Protein AF-A0AAD7QLM9-F1 (afdb_monomer)

Structure (mmCIF, N/CA/C/O backbone):
data_AF-A0AAD7QLM9-F1
#
_entry.id   AF-A0AAD7QLM9-F1
#
loop_
_atom_site.group_PDB
_atom_site.id
_atom_site.type_symbol
_atom_site.label_atom_id
_atom_site.label_alt_id
_atom_site.label_comp_id
_atom_site.label_asym_id
_atom_site.label_entity_id
_atom_site.label_seq_id
_atom_site.pdbx_PDB_ins_code
_atom_site.Cartn_x
_atom_site.Cartn_y
_atom_site.Cartn_z
_atom_site.occupancy
_atom_site.B_iso_or_equiv
_atom_site.auth_seq_id
_atom_site.auth_comp_id
_atom_site.auth_asym_id
_atom_site.auth_atom_id
_atom_site.pdbx_PDB_model_num
ATOM 1 N N . MET A 1 1 ? 100.250 30.898 -1.742 1.00 35.41 1 MET A N 1
ATOM 2 C CA . MET A 1 1 ? 100.297 31.296 -3.162 1.00 35.41 1 MET A CA 1
ATOM 3 C C . MET A 1 1 ? 99.114 32.206 -3.419 1.00 35.41 1 MET A C 1
ATOM 5 O O . MET A 1 1 ? 97.998 31.762 -3.223 1.00 35.41 1 MET A O 1
ATOM 9 N N . ASN A 1 2 ? 99.444 33.462 -3.715 1.00 27.55 2 ASN A N 1
ATOM 10 C CA . ASN A 1 2 ? 98.705 34.583 -4.302 1.00 27.55 2 ASN A CA 1
ATOM 11 C C . ASN A 1 2 ? 97.189 34.766 -4.088 1.00 27.55 2 ASN A C 1
ATOM 13 O O . ASN A 1 2 ? 96.361 33.885 -4.281 1.00 27.55 2 ASN A O 1
ATOM 17 N N . THR A 1 3 ? 96.926 36.014 -3.716 1.00 27.19 3 THR A N 1
ATOM 18 C CA . THR A 1 3 ? 95.709 36.784 -3.474 1.00 27.19 3 THR A CA 1
ATOM 19 C C . THR A 1 3 ? 94.865 37.042 -4.724 1.00 27.19 3 THR A C 1
ATOM 21 O O . THR A 1 3 ? 95.371 36.885 -5.830 1.00 27.19 3 THR A O 1
ATOM 24 N N . ASP A 1 4 ? 93.620 37.497 -4.483 1.00 25.94 4 ASP A N 1
ATOM 25 C CA . ASP A 1 4 ? 92.921 38.645 -5.121 1.00 25.94 4 ASP A CA 1
ATOM 26 C C . ASP A 1 4 ? 91.479 38.357 -5.587 1.00 25.94 4 ASP A C 1
ATOM 28 O O . ASP A 1 4 ? 91.214 37.307 -6.155 1.00 25.94 4 ASP A O 1
ATOM 32 N N . THR A 1 5 ? 90.466 39.227 -5.458 1.00 28.33 5 THR A N 1
ATOM 33 C CA . THR A 1 5 ? 90.109 40.336 -4.546 1.00 28.33 5 THR A CA 1
ATOM 34 C C . THR A 1 5 ? 88.627 40.681 -4.843 1.00 28.33 5 THR A C 1
ATOM 36 O O . THR A 1 5 ? 88.171 40.582 -5.976 1.00 28.33 5 THR A O 1
ATOM 39 N N . THR A 1 6 ? 87.876 41.057 -3.803 1.00 28.77 6 THR A N 1
ATOM 40 C CA . THR A 1 6 ? 86.752 42.029 -3.737 1.00 28.77 6 THR A CA 1
ATOM 41 C C . THR A 1 6 ? 85.927 42.421 -4.984 1.00 28.77 6 THR A C 1
ATOM 43 O O . THR A 1 6 ? 86.452 43.019 -5.917 1.00 28.77 6 THR A O 1
ATOM 46 N N . SER A 1 7 ? 84.588 42.361 -4.876 1.00 25.53 7 SER A N 1
ATOM 47 C CA . SER A 1 7 ? 83.707 43.556 -4.952 1.00 25.53 7 SER A CA 1
ATOM 48 C C . SER A 1 7 ? 82.208 43.221 -4.785 1.00 25.53 7 SER A C 1
ATOM 50 O O . SER A 1 7 ? 81.677 42.267 -5.339 1.00 25.53 7 SER A O 1
ATOM 52 N N . SER A 1 8 ? 81.510 44.043 -4.004 1.00 32.22 8 SER A N 1
ATOM 53 C CA . SER A 1 8 ? 80.058 44.315 -4.066 1.00 32.22 8 SER A CA 1
ATOM 54 C C . SER A 1 8 ? 79.937 45.845 -4.167 1.00 32.22 8 SER A C 1
ATOM 56 O O . SER A 1 8 ? 80.843 46.497 -3.633 1.00 32.22 8 SER A O 1
ATOM 58 N N . PRO A 1 9 ? 78.915 46.466 -4.809 1.00 35.31 9 PRO A N 1
ATOM 59 C CA . PRO A 1 9 ? 77.626 46.715 -4.119 1.00 35.31 9 PRO A CA 1
ATOM 60 C C . PRO A 1 9 ? 76.378 47.014 -5.017 1.00 35.31 9 PRO A C 1
ATOM 62 O O . PRO A 1 9 ? 76.491 47.245 -6.214 1.00 35.31 9 PRO A O 1
ATOM 65 N N . GLY A 1 10 ? 75.189 47.135 -4.392 1.00 25.09 10 GLY A N 1
ATOM 66 C CA . GLY A 1 10 ? 74.026 47.921 -4.886 1.00 25.09 10 GLY A CA 1
ATOM 67 C C . GLY A 1 10 ? 72.760 47.102 -5.202 1.00 25.09 10 GLY A C 1
ATOM 68 O O . GLY A 1 10 ? 72.744 46.379 -6.186 1.00 25.09 10 GLY A O 1
ATOM 69 N N . ARG A 1 11 ? 71.754 47.033 -4.303 1.00 26.05 11 ARG A N 1
ATOM 70 C CA . ARG A 1 11 ? 70.558 47.923 -4.155 1.00 26.05 11 ARG A CA 1
ATOM 71 C C . ARG A 1 11 ? 69.620 47.903 -5.380 1.00 26.05 11 ARG A C 1
ATOM 73 O O . ARG A 1 11 ? 70.101 48.089 -6.480 1.00 26.05 11 ARG A O 1
ATOM 80 N N . ALA A 1 12 ? 68.289 47.848 -5.301 1.00 26.14 12 ALA A N 1
ATOM 81 C CA . ALA A 1 12 ? 67.266 47.658 -4.263 1.00 26.14 12 ALA A CA 1
ATOM 82 C C . ALA A 1 12 ? 65.886 47.683 -4.979 1.00 26.14 12 ALA A C 1
ATOM 84 O O . ALA A 1 12 ? 65.814 48.259 -6.063 1.00 26.14 12 ALA A O 1
ATOM 85 N N . ALA A 1 13 ? 64.842 47.121 -4.343 1.00 28.11 13 ALA A N 1
ATOM 86 C CA . ALA A 1 13 ? 63.396 47.463 -4.395 1.00 28.11 13 ALA A CA 1
ATOM 87 C C . ALA A 1 13 ? 62.536 46.174 -4.419 1.00 28.11 13 ALA A C 1
ATOM 89 O O . ALA A 1 13 ? 62.390 45.539 -5.456 1.00 28.11 13 ALA A O 1
ATOM 90 N N . GLU A 1 14 ? 62.218 45.572 -3.268 1.00 27.14 14 GLU A N 1
ATOM 91 C CA . GLU A 1 14 ? 61.090 45.871 -2.351 1.00 27.14 14 GLU A CA 1
ATOM 92 C C . GLU A 1 14 ? 59.705 45.474 -2.880 1.00 27.14 14 GLU A C 1
ATOM 94 O O . GLU A 1 14 ? 59.216 46.060 -3.836 1.00 27.14 14 GLU A O 1
ATOM 99 N N . GLN A 1 15 ? 59.050 44.542 -2.169 1.00 28.33 15 GLN A N 1
ATOM 100 C CA . GLN A 1 15 ? 57.723 44.722 -1.549 1.00 28.33 15 GLN A CA 1
ATOM 101 C C . GLN A 1 15 ? 57.434 43.583 -0.527 1.00 28.33 15 GLN A C 1
ATOM 103 O O . GLN A 1 15 ? 58.142 42.577 -0.525 1.00 28.33 15 GLN A O 1
ATOM 108 N N . PRO A 1 16 ? 56.515 43.776 0.444 1.00 29.42 16 PRO A N 1
ATOM 109 C CA . PRO A 1 16 ? 56.846 43.649 1.864 1.00 29.42 16 PRO A CA 1
ATOM 110 C C . PRO A 1 16 ? 56.405 42.349 2.551 1.00 29.42 16 PRO A C 1
ATOM 112 O O . PRO A 1 16 ? 55.464 41.660 2.169 1.00 29.42 16 PRO A O 1
ATOM 115 N N . ILE A 1 17 ? 57.077 42.106 3.676 1.00 37.38 17 ILE A N 1
ATOM 116 C CA . ILE A 1 17 ? 56.734 41.160 4.737 1.00 37.38 17 ILE A CA 1
ATOM 117 C C . ILE A 1 17 ? 55.414 41.594 5.397 1.00 37.38 17 ILE A C 1
ATOM 119 O O . ILE A 1 17 ? 55.369 42.651 6.025 1.00 37.38 17 ILE A O 1
ATOM 123 N N . SER A 1 18 ? 54.373 40.754 5.362 1.00 31.06 18 SER A N 1
ATOM 124 C CA . SER A 1 18 ? 53.272 40.847 6.330 1.00 31.06 18 SER A CA 1
ATOM 125 C C . SER A 1 18 ? 53.480 39.842 7.466 1.00 31.06 18 SER A C 1
ATOM 127 O O . SER A 1 18 ? 53.274 38.640 7.316 1.00 31.06 18 SER A O 1
ATOM 129 N N . ALA A 1 19 ? 53.947 40.391 8.583 1.00 31.27 19 ALA A N 1
ATOM 130 C CA . ALA A 1 19 ? 53.797 39.977 9.975 1.00 31.27 19 ALA A CA 1
ATOM 131 C C . ALA A 1 19 ? 53.340 38.537 10.306 1.00 31.27 19 ALA A C 1
ATOM 133 O O . ALA A 1 19 ? 52.216 38.107 10.055 1.00 31.27 19 ALA A O 1
ATOM 134 N N . ARG A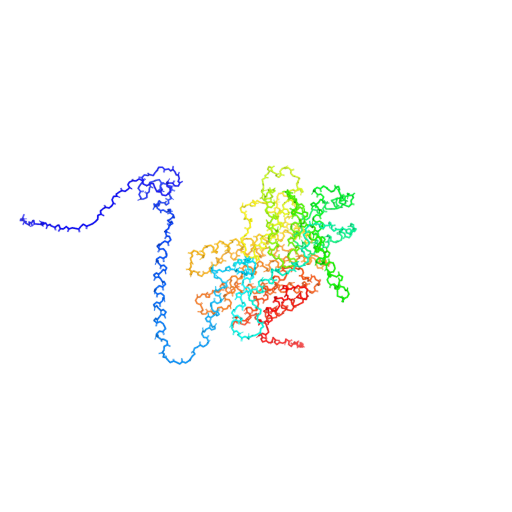 1 20 ? 54.216 37.869 11.067 1.00 39.19 20 ARG A N 1
ATOM 135 C CA . ARG A 1 20 ? 53.936 36.748 11.973 1.00 39.19 20 ARG A CA 1
ATOM 136 C C . ARG A 1 20 ? 52.636 36.941 12.772 1.00 39.19 20 ARG A C 1
ATOM 138 O O . ARG A 1 20 ? 52.526 37.893 13.538 1.00 39.19 20 ARG A O 1
ATOM 145 N N . LEU A 1 21 ? 51.756 35.940 12.735 1.00 39.19 21 LEU A N 1
ATOM 146 C CA . LEU A 1 21 ? 50.747 35.679 13.768 1.00 39.19 21 LEU A CA 1
ATOM 147 C C . LEU A 1 21 ? 51.106 34.379 14.502 1.00 39.19 21 LEU A C 1
ATOM 149 O O . LEU A 1 21 ? 50.618 33.291 14.202 1.00 39.19 21 LEU A O 1
ATOM 153 N N . TYR A 1 22 ? 51.994 34.517 15.488 1.00 45.47 22 TYR A N 1
ATOM 154 C CA . TYR A 1 22 ? 52.062 33.601 16.625 1.00 45.47 22 TYR A CA 1
ATOM 155 C C . TYR A 1 22 ? 50.688 33.610 17.319 1.00 45.47 22 TYR A C 1
ATOM 157 O O . TYR A 1 22 ? 50.244 34.671 17.749 1.00 45.47 22 TYR A O 1
ATOM 165 N N . GLY A 1 23 ? 50.016 32.456 17.443 1.00 54.72 23 GLY A N 1
ATOM 166 C CA . GLY A 1 23 ? 48.882 32.325 18.374 1.00 54.72 23 GLY A CA 1
ATOM 167 C C . GLY A 1 23 ? 47.685 31.460 17.969 1.00 54.72 23 GLY A C 1
ATOM 168 O O . GLY A 1 23 ? 46.786 31.296 18.791 1.00 54.72 23 GLY A O 1
ATOM 169 N N . SER A 1 24 ? 47.615 30.873 16.769 1.00 68.62 24 SER A N 1
ATOM 170 C CA . SER A 1 24 ? 46.491 29.971 16.455 1.00 68.62 24 SER A CA 1
ATOM 171 C C . SER A 1 24 ? 46.820 28.527 16.830 1.00 68.62 24 SER A C 1
ATOM 173 O O . SER A 1 24 ? 47.795 27.966 16.348 1.00 68.62 24 SER A O 1
ATOM 175 N N . ALA A 1 25 ? 45.989 27.896 17.662 1.00 73.38 25 ALA A N 1
ATOM 176 C CA . ALA A 1 25 ? 45.969 26.439 17.807 1.00 73.38 25 ALA A CA 1
ATOM 177 C C . ALA A 1 25 ? 45.481 25.770 16.504 1.00 73.38 25 ALA A C 1
ATOM 179 O O . ALA A 1 25 ? 44.672 26.366 15.787 1.00 73.38 25 ALA A O 1
ATOM 180 N N . CYS A 1 26 ? 45.938 24.546 16.211 1.00 83.56 26 CYS A N 1
ATOM 181 C CA . CYS A 1 26 ? 45.441 23.753 15.078 1.00 83.56 26 CYS A CA 1
ATOM 182 C C . CYS A 1 26 ? 43.960 23.372 15.259 1.00 83.56 26 CYS A C 1
ATOM 184 O O . CYS A 1 26 ? 43.451 23.348 16.386 1.00 83.56 26 CYS A O 1
ATOM 186 N N . ASP A 1 27 ? 43.272 23.018 14.173 1.00 80.00 27 ASP A N 1
ATOM 187 C CA . ASP A 1 27 ? 41.833 22.715 14.175 1.00 80.00 27 ASP A CA 1
ATOM 188 C C . ASP A 1 27 ? 41.492 21.549 15.119 1.00 80.00 27 ASP A C 1
ATOM 190 O O . ASP A 1 27 ? 40.470 21.571 15.809 1.00 80.00 27 ASP A O 1
ATOM 194 N N . THR A 1 28 ? 42.379 20.553 15.204 1.00 79.75 28 THR A N 1
ATOM 195 C CA . THR A 1 28 ? 42.223 19.361 16.053 1.00 79.75 28 THR A CA 1
ATOM 196 C C . THR A 1 28 ? 42.351 19.700 17.542 1.00 79.75 28 THR A C 1
ATOM 198 O O . THR A 1 28 ? 41.513 19.289 18.348 1.00 79.75 28 THR A O 1
ATOM 201 N N . CYS A 1 29 ? 43.351 20.501 17.926 1.00 83.12 29 CYS A N 1
ATOM 202 C CA . CYS A 1 29 ? 43.525 20.957 19.309 1.00 83.12 29 CYS A CA 1
ATOM 203 C C . CYS A 1 29 ? 42.433 21.954 19.720 1.00 83.12 29 CYS A C 1
ATOM 205 O O . CYS A 1 29 ? 41.965 21.908 20.859 1.00 83.12 29 CYS A O 1
ATOM 207 N N . ARG A 1 30 ? 41.965 22.797 18.787 1.00 80.50 30 ARG A N 1
ATOM 208 C CA . ARG A 1 30 ? 40.852 23.728 19.011 1.00 80.50 30 ARG A CA 1
ATOM 209 C C . ARG A 1 30 ? 39.528 22.983 19.219 1.00 80.50 30 ARG A C 1
ATOM 211 O O . ARG A 1 30 ? 38.831 23.281 20.185 1.00 80.50 30 ARG A O 1
ATOM 218 N N . ARG A 1 31 ? 39.218 21.962 18.403 1.00 77.62 31 ARG A N 1
ATOM 219 C CA . ARG A 1 31 ? 38.031 21.094 18.586 1.00 77.62 31 ARG A CA 1
ATOM 220 C C . ARG A 1 31 ? 38.032 20.374 19.931 1.00 77.62 31 ARG A C 1
ATOM 222 O O . ARG A 1 31 ? 36.996 20.290 20.579 1.00 77.62 31 ARG A O 1
ATOM 229 N N . ARG A 1 32 ? 39.196 19.891 20.369 1.00 76.44 32 ARG A N 1
ATOM 230 C CA . ARG A 1 32 ? 39.347 19.185 21.650 1.00 76.44 32 ARG A CA 1
ATOM 231 C C . ARG A 1 32 ? 39.511 20.116 22.860 1.00 76.44 32 ARG A C 1
ATOM 233 O O . ARG A 1 32 ? 39.612 19.616 23.971 1.00 76.44 32 ARG A O 1
ATOM 240 N N . ARG A 1 33 ? 39.540 21.443 22.660 1.00 81.00 33 ARG A N 1
ATOM 241 C CA . ARG A 1 33 ? 39.784 22.466 23.700 1.00 81.00 33 ARG A CA 1
ATOM 242 C C . ARG A 1 33 ? 41.045 22.196 24.540 1.00 81.00 33 ARG A C 1
ATOM 244 O O . ARG A 1 33 ? 41.053 22.402 25.749 1.00 81.00 33 ARG A O 1
ATOM 251 N N . VAL A 1 34 ? 42.124 21.749 23.896 1.00 80.50 34 VAL A N 1
ATOM 252 C CA . VAL A 1 34 ? 43.423 21.477 24.540 1.00 80.50 34 VAL A CA 1
ATOM 253 C C . VAL A 1 34 ? 44.517 22.408 24.017 1.00 80.50 34 VAL A C 1
ATOM 255 O O . VAL A 1 34 ? 44.426 22.947 22.913 1.00 80.50 34 VAL A O 1
ATOM 258 N N . LYS A 1 35 ? 45.575 22.600 24.814 1.00 75.12 35 LYS A N 1
ATOM 259 C CA . LYS A 1 35 ? 46.682 23.510 24.489 1.00 75.12 35 LYS A CA 1
ATOM 260 C C . LYS A 1 35 ? 47.495 22.972 23.302 1.00 75.12 35 LYS A C 1
ATOM 262 O O . LYS A 1 35 ? 47.933 21.823 23.314 1.00 75.12 35 LYS A O 1
ATOM 267 N N . CYS A 1 36 ? 47.684 23.809 22.284 1.00 85.25 36 CYS A N 1
ATOM 268 C CA . CYS A 1 36 ? 48.472 23.505 21.091 1.00 85.25 36 CYS A CA 1
ATOM 269 C C . CYS A 1 36 ? 49.851 24.158 21.213 1.00 85.25 36 CYS A C 1
ATOM 271 O O . CYS A 1 36 ? 49.944 25.315 21.615 1.00 85.25 36 CYS A O 1
ATOM 273 N N . ASP A 1 37 ? 50.901 23.425 20.857 1.00 81.62 37 ASP A N 1
ATOM 274 C CA . ASP A 1 37 ? 52.288 23.912 20.823 1.00 81.62 37 ASP A CA 1
ATOM 275 C C . ASP A 1 37 ? 52.591 24.774 19.586 1.00 81.62 37 ASP A C 1
ATOM 277 O O . ASP A 1 37 ? 53.561 25.523 19.578 1.00 81.62 37 ASP A O 1
ATOM 281 N N . GLY A 1 38 ? 51.738 24.704 18.561 1.00 73.12 38 GLY A N 1
ATOM 282 C CA . GLY A 1 38 ? 51.787 25.595 17.401 1.00 73.12 38 GLY A CA 1
ATOM 283 C C . GLY A 1 38 ? 52.781 25.166 16.320 1.00 73.12 38 GLY A C 1
ATOM 284 O O . GLY A 1 38 ? 52.922 25.879 15.331 1.00 73.12 38 GLY A O 1
ATOM 285 N N . GLN A 1 39 ? 53.441 24.016 16.483 1.00 78.25 39 GLN A N 1
ATOM 286 C CA . GLN A 1 39 ? 54.294 23.418 15.453 1.00 78.25 39 GLN A CA 1
ATOM 287 C C . GLN A 1 39 ? 53.441 22.725 14.376 1.00 78.25 39 GLN A C 1
ATOM 289 O O . GLN A 1 39 ? 52.312 22.309 14.646 1.00 78.25 39 GLN A O 1
ATOM 294 N N . GLN A 1 40 ? 53.965 22.594 13.153 1.00 73.94 40 GLN A N 1
ATOM 295 C CA . GLN A 1 40 ? 53.292 21.908 12.045 1.00 73.94 40 GLN A CA 1
ATOM 296 C C . GLN A 1 40 ? 54.106 20.684 11.590 1.00 73.94 40 GLN A C 1
ATOM 298 O O . GLN A 1 40 ? 55.152 20.873 10.971 1.00 73.94 40 GLN A O 1
ATOM 303 N N . PRO A 1 41 ? 53.643 19.444 11.850 1.00 81.31 41 PRO A N 1
ATOM 304 C CA . PRO A 1 41 ? 52.468 19.063 12.648 1.00 81.31 41 PRO A CA 1
ATOM 305 C C . PRO A 1 41 ? 52.678 19.213 14.169 1.00 81.31 41 PRO A C 1
ATOM 307 O O . PRO A 1 41 ? 53.782 19.058 14.682 1.00 81.31 41 PRO A O 1
ATOM 310 N N . CYS A 1 42 ? 51.594 19.477 14.907 1.00 85.56 42 CYS A N 1
ATOM 311 C CA . CYS A 1 42 ? 51.627 19.708 16.356 1.00 85.56 42 CYS A CA 1
ATOM 312 C C . CYS A 1 42 ? 52.012 18.424 17.120 1.00 85.56 42 CYS A C 1
ATOM 314 O O . CYS A 1 42 ? 51.494 17.349 16.799 1.00 85.56 42 CYS A O 1
ATOM 316 N N . ALA A 1 43 ? 52.841 18.479 18.173 1.00 83.12 43 ALA A N 1
ATOM 317 C CA . ALA A 1 43 ? 53.362 17.261 18.820 1.00 83.12 43 ALA A CA 1
ATOM 318 C C . ALA A 1 43 ? 52.264 16.404 19.476 1.00 83.12 43 ALA A C 1
ATOM 320 O O . ALA A 1 43 ? 52.409 15.190 19.647 1.00 83.12 43 ALA A O 1
ATOM 321 N N . ARG A 1 44 ? 51.140 17.026 19.853 1.00 82.06 44 ARG A N 1
ATOM 322 C CA . ARG A 1 44 ? 49.951 16.331 20.374 1.00 82.06 44 ARG A CA 1
ATOM 323 C C . ARG A 1 44 ? 49.205 15.578 19.271 1.00 82.06 44 ARG A C 1
ATOM 325 O O . ARG A 1 44 ? 48.712 14.481 19.521 1.00 82.06 44 ARG A O 1
ATOM 332 N N . CYS A 1 45 ? 49.136 16.165 18.081 1.00 86.38 45 CYS A N 1
ATOM 333 C CA . CYS A 1 45 ? 48.496 15.605 16.899 1.00 86.38 45 CYS A CA 1
ATOM 334 C C . CYS A 1 45 ? 49.276 14.378 16.417 1.00 86.38 45 CYS A C 1
ATOM 336 O O . CYS A 1 45 ? 48.682 13.324 16.209 1.00 86.38 45 CYS A O 1
ATOM 338 N N . VAL A 1 46 ? 50.611 14.488 16.401 1.00 84.81 46 VAL A N 1
ATOM 339 C CA . VAL A 1 46 ? 51.534 13.378 16.117 1.00 84.81 46 VAL A CA 1
ATOM 340 C C . VAL A 1 46 ? 51.355 12.245 17.129 1.00 84.81 46 VAL A C 1
ATOM 342 O O . VAL A 1 46 ? 51.103 11.110 16.743 1.00 84.81 46 VAL A O 1
ATOM 345 N N . ARG A 1 47 ? 51.377 12.544 18.437 1.00 81.75 47 ARG A N 1
ATOM 346 C CA . ARG A 1 47 ? 51.186 11.521 19.486 1.00 81.75 47 ARG A CA 1
ATOM 347 C C . ARG A 1 47 ? 49.813 10.854 19.480 1.00 81.75 47 ARG A C 1
ATOM 349 O O . ARG A 1 47 ? 49.685 9.747 19.982 1.00 81.75 47 ARG A O 1
ATOM 356 N N . SER A 1 48 ? 48.791 11.536 18.972 1.00 78.81 48 SER A N 1
ATOM 357 C CA . SER A 1 48 ? 47.433 10.986 18.893 1.00 78.81 48 SER A CA 1
ATOM 358 C C . SER A 1 48 ? 47.159 10.292 17.557 1.00 78.81 48 SER A C 1
ATOM 360 O O . SER A 1 48 ? 46.051 9.808 17.367 1.00 78.81 48 SER A O 1
ATOM 362 N N . ASN A 1 49 ? 48.133 10.292 16.640 1.00 78.69 49 ASN A N 1
ATOM 363 C CA . ASN A 1 49 ? 48.010 9.835 15.259 1.00 78.69 49 ASN A CA 1
ATOM 364 C C . ASN A 1 49 ? 46.782 10.417 14.524 1.00 78.69 49 ASN A C 1
ATOM 366 O O . ASN A 1 49 ? 46.025 9.703 13.874 1.00 78.69 49 ASN A O 1
ATOM 370 N N . VAL A 1 50 ? 46.551 11.729 14.672 1.00 77.75 50 VAL A N 1
ATOM 371 C CA . VAL A 1 50 ? 45.446 12.454 14.015 1.00 77.75 50 VAL A CA 1
ATOM 372 C C . VAL A 1 50 ? 46.008 13.582 13.158 1.00 77.75 50 VAL A C 1
ATOM 374 O O . VAL A 1 50 ? 46.929 14.287 13.576 1.00 77.75 50 VAL A O 1
ATOM 377 N N . ALA A 1 51 ? 45.412 13.795 11.981 1.00 75.81 51 ALA A N 1
ATOM 378 C CA . ALA A 1 51 ? 45.792 14.863 11.063 1.00 75.81 51 ALA A CA 1
ATOM 379 C C . ALA A 1 51 ? 45.776 16.249 11.743 1.00 75.81 51 ALA A C 1
ATOM 381 O O . ALA A 1 51 ? 44.816 16.634 12.421 1.00 75.81 51 ALA A O 1
ATOM 382 N N . CYS A 1 52 ? 46.869 16.997 11.570 1.00 80.56 52 CYS A N 1
ATOM 383 C CA . CYS A 1 52 ? 47.050 18.341 12.111 1.00 80.56 52 CYS A CA 1
ATOM 384 C C . CYS A 1 52 ? 46.817 19.377 11.008 1.00 80.56 52 CYS A C 1
ATOM 386 O O . CYS A 1 52 ? 47.710 19.631 10.206 1.00 80.56 52 CYS A O 1
ATOM 388 N N . THR A 1 53 ? 45.622 19.966 10.967 1.00 77.94 53 THR A N 1
ATOM 389 C CA . THR A 1 53 ? 45.261 20.990 9.976 1.00 77.94 53 THR A CA 1
ATOM 390 C C . THR A 1 53 ? 45.082 22.353 10.633 1.00 77.94 53 THR A C 1
ATOM 392 O O . THR A 1 53 ? 44.738 22.454 11.814 1.00 77.94 53 THR A O 1
ATOM 395 N N . TYR A 1 54 ? 45.336 23.408 9.866 1.00 72.06 54 TYR A N 1
ATOM 396 C CA . TYR A 1 54 ? 45.101 24.791 10.258 1.00 72.06 54 TYR A CA 1
ATOM 397 C C . TYR A 1 54 ? 44.220 25.437 9.186 1.00 72.06 54 TYR A C 1
ATOM 399 O O . TYR A 1 54 ? 44.648 25.542 8.040 1.00 72.06 54 TYR A O 1
ATOM 407 N N . GLY A 1 55 ? 43.008 25.872 9.547 1.00 64.44 55 GLY A N 1
ATOM 408 C CA . GLY A 1 55 ? 42.147 26.661 8.658 1.00 64.44 55 GLY A CA 1
ATOM 409 C C . GLY A 1 55 ? 40.989 25.913 7.990 1.00 64.44 55 GLY A C 1
ATOM 410 O O . GLY A 1 55 ? 40.386 26.466 7.076 1.00 64.44 55 GLY A O 1
ATOM 411 N N . SER A 1 56 ? 40.602 24.713 8.443 1.00 49.97 56 SER A N 1
ATOM 412 C CA . SER A 1 56 ? 39.454 23.976 7.875 1.00 49.97 56 SER A CA 1
ATOM 413 C C . SER A 1 56 ? 38.080 24.432 8.413 1.00 49.97 56 SER A C 1
ATOM 415 O O . SER A 1 56 ? 37.147 23.634 8.545 1.00 49.97 56 SER A O 1
ATOM 417 N N . LEU A 1 57 ? 37.919 25.715 8.746 1.00 41.25 57 LEU A N 1
ATOM 418 C CA . LEU A 1 57 ? 36.591 26.281 8.974 1.00 41.25 57 LEU A CA 1
ATOM 419 C C . LEU A 1 57 ? 36.068 26.818 7.646 1.00 41.25 57 LEU A C 1
ATOM 421 O O . LEU A 1 57 ? 36.570 27.810 7.128 1.00 41.25 57 LEU A O 1
ATOM 425 N N . VAL A 1 58 ? 35.066 26.107 7.126 1.00 47.56 58 VAL A N 1
ATOM 426 C CA . VAL A 1 58 ? 34.119 26.494 6.075 1.00 47.56 58 VAL A CA 1
ATOM 427 C C . VAL A 1 58 ? 34.059 28.016 5.910 1.00 47.56 58 VAL A C 1
ATOM 429 O O . VAL A 1 58 ? 33.408 28.725 6.679 1.00 47.56 58 VAL A O 1
ATOM 432 N N . SER A 1 59 ? 34.768 28.523 4.903 1.00 35.00 59 SER A N 1
ATOM 433 C CA . SER A 1 59 ? 34.688 29.923 4.512 1.00 35.00 59 SER A CA 1
ATOM 434 C C . SER A 1 59 ? 33.397 30.106 3.720 1.00 35.00 59 SER A C 1
ATOM 436 O O . SER A 1 59 ? 33.291 29.655 2.580 1.00 35.00 59 SER A O 1
ATOM 438 N N . ARG A 1 60 ? 32.405 30.768 4.329 1.00 49.19 60 ARG A N 1
ATOM 439 C CA . ARG A 1 60 ? 31.351 31.471 3.587 1.00 49.19 60 ARG A CA 1
ATOM 440 C C . ARG A 1 60 ? 32.049 32.499 2.691 1.00 49.19 60 ARG A C 1
ATOM 442 O O . ARG A 1 60 ? 32.364 33.594 3.150 1.00 49.19 60 ARG A O 1
ATOM 449 N N . LYS A 1 61 ? 32.348 32.138 1.443 1.00 38.06 61 LYS A N 1
ATOM 450 C CA . LYS A 1 61 ? 32.831 33.101 0.449 1.00 38.06 61 LYS A CA 1
ATOM 451 C C . LYS A 1 61 ? 31.646 33.946 -0.016 1.00 38.06 61 LYS A C 1
ATOM 453 O O . LYS A 1 61 ? 30.561 33.428 -0.264 1.00 38.06 61 LYS A O 1
ATOM 458 N N . SER A 1 62 ? 31.856 35.257 -0.021 1.00 43.09 62 SER A N 1
ATOM 459 C CA . SER A 1 62 ? 30.843 36.289 -0.214 1.00 43.09 62 SER A CA 1
ATOM 460 C C . SER A 1 62 ? 30.157 36.191 -1.579 1.00 43.09 62 SER A C 1
ATOM 462 O O . SER A 1 62 ? 30.801 35.987 -2.609 1.00 43.09 62 SER A O 1
ATOM 464 N N . SER A 1 63 ? 28.839 36.404 -1.575 1.00 51.19 63 SER A N 1
ATOM 465 C CA . SER A 1 63 ? 27.942 36.420 -2.742 1.00 51.19 63 SER A CA 1
ATOM 466 C C . SER A 1 63 ? 28.406 37.331 -3.888 1.00 51.19 63 SER A C 1
ATOM 468 O 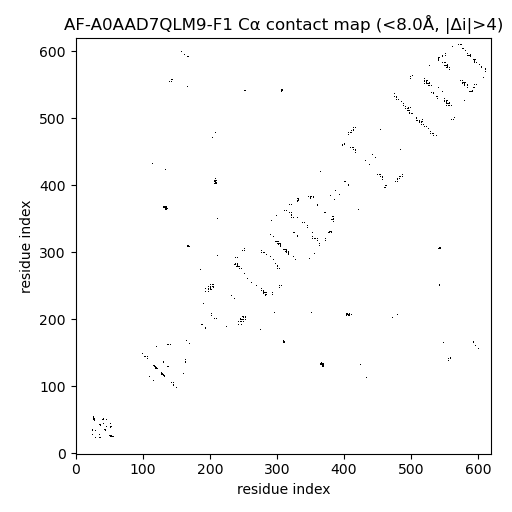O . SER A 1 63 ? 28.036 37.111 -5.036 1.00 51.19 63 SER A O 1
ATOM 470 N N . VAL A 1 64 ? 29.262 38.313 -3.602 1.00 54.19 64 VAL A N 1
ATOM 471 C CA . VAL A 1 64 ? 29.741 39.315 -4.564 1.00 54.19 64 VAL A CA 1
ATOM 472 C C . VAL A 1 64 ? 30.819 38.762 -5.507 1.00 54.19 64 VAL A C 1
ATOM 474 O O . VAL A 1 64 ? 30.828 39.091 -6.687 1.00 54.19 64 VAL A O 1
ATOM 477 N N . SER A 1 65 ? 31.701 37.872 -5.032 1.00 49.69 65 SER A N 1
ATOM 478 C CA . SER A 1 65 ? 32.731 37.256 -5.891 1.00 49.69 65 SER A CA 1
ATOM 479 C C . SER A 1 65 ? 32.138 36.224 -6.850 1.00 49.69 65 SER A C 1
ATOM 481 O O . SER A 1 65 ? 32.661 36.045 -7.947 1.00 49.69 65 SER A O 1
ATOM 483 N N . TYR A 1 66 ? 31.075 35.538 -6.426 1.00 54.66 66 TYR A N 1
ATOM 484 C CA . TYR A 1 66 ? 30.378 34.547 -7.241 1.00 54.66 66 TYR A CA 1
ATOM 485 C C . TYR A 1 66 ? 29.496 35.223 -8.297 1.00 54.66 66 TYR A C 1
ATOM 487 O O . TYR A 1 66 ? 29.535 34.821 -9.454 1.00 54.66 66 TYR A O 1
ATOM 495 N N . ALA A 1 67 ? 28.803 36.311 -7.937 1.00 64.94 67 ALA A N 1
ATOM 496 C CA . ALA A 1 67 ? 28.056 37.128 -8.894 1.00 64.94 67 ALA A CA 1
ATOM 497 C C . ALA A 1 67 ? 28.962 37.683 -10.007 1.00 64.94 67 ALA A C 1
ATOM 499 O O . ALA A 1 67 ? 28.654 37.506 -11.179 1.00 64.94 67 ALA A O 1
ATOM 500 N N . ARG A 1 68 ? 30.139 38.226 -9.661 1.00 65.06 68 ARG A N 1
ATOM 501 C CA . ARG A 1 68 ? 31.080 38.760 -10.660 1.00 65.06 68 ARG A CA 1
ATOM 502 C C . ARG A 1 68 ? 31.640 37.684 -11.598 1.00 65.06 68 ARG A C 1
ATOM 504 O O . ARG A 1 68 ? 31.845 37.939 -12.776 1.00 65.06 68 ARG A O 1
ATOM 511 N N . HIS A 1 69 ? 31.868 36.475 -11.082 1.00 63.84 69 HIS A N 1
ATOM 512 C CA . HIS A 1 69 ? 32.291 35.336 -11.900 1.00 63.84 69 HIS A CA 1
ATOM 513 C C . HIS A 1 69 ? 31.165 34.853 -12.829 1.00 63.84 69 HIS A C 1
ATOM 515 O O . HIS A 1 69 ? 31.436 34.435 -13.950 1.00 63.84 69 HIS A O 1
ATOM 521 N N . LEU A 1 70 ? 29.903 34.902 -12.389 1.00 62.28 70 LEU A N 1
ATOM 522 C CA . LEU A 1 70 ? 28.753 34.574 -13.235 1.00 62.28 70 LEU A CA 1
ATOM 523 C C . LEU A 1 70 ? 28.535 35.619 -14.336 1.00 62.28 70 LEU A C 1
ATOM 525 O O . LEU A 1 70 ? 28.276 35.240 -15.473 1.00 62.28 70 LEU A O 1
ATOM 529 N N . GLU A 1 71 ? 28.702 36.907 -14.034 1.00 81.50 71 GLU A N 1
ATOM 530 C CA . GLU A 1 71 ? 28.640 37.989 -15.027 1.00 81.50 71 GLU A CA 1
ATOM 531 C C . GLU A 1 71 ? 29.721 37.819 -16.109 1.00 81.50 71 GLU A C 1
ATOM 533 O O . GLU A 1 71 ? 29.417 37.848 -17.300 1.00 81.50 71 GLU A O 1
ATOM 538 N N . GLU A 1 72 ? 30.957 37.511 -15.707 1.00 78.00 72 GLU A N 1
ATOM 539 C CA . GLU A 1 72 ? 32.090 37.281 -16.617 1.00 78.00 72 GLU A CA 1
ATOM 540 C C . GLU A 1 72 ? 31.918 35.998 -17.467 1.00 78.00 72 GLU A C 1
ATOM 542 O O . GLU A 1 72 ? 32.383 35.917 -18.606 1.00 78.00 72 GLU A O 1
ATOM 547 N N . GLN A 1 73 ? 31.205 34.991 -16.947 1.00 69.00 73 GLN A N 1
ATOM 548 C CA . GLN A 1 73 ? 30.833 33.776 -17.688 1.00 69.00 73 GLN A CA 1
ATOM 549 C C . GLN A 1 73 ? 29.709 34.034 -18.702 1.00 69.00 73 GLN A C 1
ATOM 551 O O . GLN A 1 73 ? 29.756 33.502 -19.812 1.00 69.00 73 GLN A O 1
ATOM 556 N N . ILE A 1 74 ? 28.719 34.860 -18.350 1.00 78.75 74 ILE A N 1
ATOM 557 C CA . ILE A 1 74 ? 27.620 35.240 -19.248 1.00 78.75 74 ILE A CA 1
ATOM 558 C C . ILE A 1 74 ? 28.161 36.031 -20.441 1.00 78.75 74 ILE A C 1
ATOM 560 O O . ILE A 1 74 ? 27.796 35.737 -21.578 1.00 78.75 74 ILE A O 1
ATOM 564 N N . GLU A 1 75 ? 29.073 36.973 -20.205 1.00 77.44 75 GLU A N 1
ATOM 565 C CA . GLU A 1 75 ? 29.653 37.807 -21.262 1.00 77.44 75 GLU A CA 1
ATOM 566 C C . GLU A 1 75 ? 30.484 36.974 -22.258 1.00 77.44 75 GLU A C 1
ATOM 568 O O . GLU A 1 75 ? 30.360 37.150 -23.473 1.00 77.44 75 GLU A O 1
ATOM 573 N N . ARG A 1 76 ? 31.236 35.975 -21.764 1.00 76.00 76 ARG A N 1
ATOM 574 C CA . ARG A 1 76 ? 31.955 34.992 -22.601 1.00 76.00 76 ARG A CA 1
ATOM 575 C C . ARG A 1 76 ? 31.022 34.094 -23.414 1.00 76.00 76 ARG A C 1
ATOM 577 O O . ARG A 1 76 ? 31.299 33.808 -24.575 1.00 76.00 76 ARG A O 1
ATOM 584 N N . LEU A 1 77 ? 29.919 33.632 -22.826 1.00 68.81 77 LEU A N 1
ATOM 585 C CA . LEU A 1 77 ? 28.942 32.796 -23.535 1.00 68.81 77 LEU A CA 1
ATOM 586 C C . LEU A 1 77 ? 28.205 33.584 -24.625 1.00 68.81 77 LEU A C 1
ATOM 588 O O . LEU A 1 77 ? 27.936 33.047 -25.698 1.00 68.81 77 LEU A O 1
ATOM 592 N N . GLN A 1 78 ? 27.922 34.863 -24.381 1.00 74.19 78 GLN A N 1
ATOM 593 C CA . GLN A 1 78 ? 27.305 35.745 -25.371 1.00 74.19 78 GLN A CA 1
ATOM 594 C C . GLN A 1 78 ? 28.219 36.002 -26.575 1.00 74.19 78 GLN A C 1
ATOM 596 O O . GLN A 1 78 ? 27.730 36.015 -27.705 1.00 74.19 78 GLN A O 1
ATOM 601 N N . THR A 1 79 ? 29.534 36.128 -26.365 1.00 76.25 79 THR A N 1
ATOM 602 C CA . THR A 1 79 ? 30.507 36.276 -27.464 1.00 76.25 79 THR A CA 1
ATOM 603 C C . THR A 1 79 ? 30.589 35.009 -28.316 1.00 76.25 79 THR A C 1
ATOM 605 O O . THR A 1 79 ? 30.497 35.090 -29.539 1.00 76.25 79 THR A O 1
ATOM 608 N N . VAL A 1 80 ? 30.634 33.830 -27.687 1.00 76.81 80 VAL A N 1
ATOM 609 C CA . VAL A 1 80 ? 30.645 32.538 -28.403 1.00 76.81 80 VAL A CA 1
ATOM 610 C C . VAL A 1 80 ? 29.361 32.325 -29.217 1.00 76.81 80 VAL A C 1
ATOM 612 O O . VAL A 1 80 ? 29.413 31.830 -30.342 1.00 76.81 80 VAL A O 1
ATOM 615 N N . LEU A 1 81 ? 28.200 32.731 -28.694 1.00 70.69 81 LEU A N 1
ATOM 616 C CA . LEU A 1 81 ? 26.928 32.645 -29.423 1.00 70.69 81 LEU A CA 1
ATOM 617 C C . LEU A 1 81 ? 26.864 33.618 -30.611 1.00 70.69 81 LEU A C 1
ATOM 619 O O . LEU A 1 81 ? 26.304 33.271 -31.653 1.00 70.69 81 LEU A O 1
ATOM 623 N N . GLN A 1 82 ? 27.459 34.810 -30.493 1.00 65.25 82 GLN A N 1
ATOM 624 C CA . GLN A 1 82 ? 27.570 35.748 -31.614 1.00 65.25 82 GLN A CA 1
ATOM 625 C C . GLN A 1 82 ? 28.513 35.225 -32.705 1.00 65.25 82 GLN A C 1
ATOM 627 O O . GLN A 1 82 ? 28.164 35.293 -33.885 1.00 65.25 82 GLN A O 1
ATOM 632 N N . GLU A 1 83 ? 29.641 34.617 -32.339 1.00 65.19 83 GLU A N 1
ATOM 633 C CA . GLU A 1 83 ? 30.573 33.987 -33.287 1.00 65.19 83 GLU A CA 1
ATOM 634 C C . GLU A 1 83 ? 29.949 32.770 -34.003 1.00 65.19 83 GLU A C 1
ATOM 636 O O . GLU A 1 83 ? 30.130 32.581 -35.210 1.00 65.19 83 GLU A O 1
ATOM 641 N N . GLN A 1 84 ? 29.122 31.986 -33.304 1.00 61.41 84 GLN A N 1
ATOM 642 C CA . GLN A 1 84 ? 28.350 30.888 -33.905 1.00 61.41 84 GLN A CA 1
ATOM 643 C C . GLN A 1 84 ? 27.221 31.381 -34.823 1.00 61.41 84 GLN A C 1
ATOM 645 O O . GLN A 1 84 ? 26.878 30.714 -35.797 1.00 61.41 84 GLN A O 1
ATOM 650 N N . SER A 1 85 ? 26.658 32.565 -34.560 1.00 56.47 85 SER A N 1
ATOM 651 C CA . SER A 1 85 ? 25.624 33.155 -35.419 1.00 56.47 85 SER A CA 1
ATOM 652 C C . SER A 1 85 ? 26.176 33.704 -36.743 1.00 56.47 85 SER A C 1
ATOM 654 O O . SER A 1 85 ? 25.476 33.678 -37.752 1.00 56.47 85 SER A O 1
ATOM 656 N N . GLN A 1 86 ? 27.443 34.137 -36.768 1.00 50.06 86 GLN A N 1
ATOM 657 C CA . GLN A 1 86 ? 28.106 34.676 -37.965 1.00 50.06 86 GLN A CA 1
ATOM 658 C C . GLN A 1 86 ? 28.697 33.590 -38.877 1.00 50.06 86 GLN A C 1
ATOM 660 O O . GLN A 1 86 ? 28.915 33.829 -40.061 1.00 50.06 86 GLN A O 1
ATOM 665 N N . THR A 1 87 ? 28.904 32.376 -38.362 1.00 48.38 87 THR A N 1
ATOM 666 C CA . THR A 1 87 ? 29.376 31.218 -39.143 1.00 48.38 87 THR A CA 1
ATOM 667 C C . THR A 1 87 ? 28.242 30.430 -39.817 1.00 48.38 87 THR A C 1
ATOM 669 O O . THR A 1 87 ? 28.512 29.527 -40.603 1.00 48.38 87 THR A O 1
ATOM 672 N N . ALA A 1 88 ? 26.973 30.793 -39.580 1.00 45.97 88 ALA A N 1
ATOM 673 C CA . ALA A 1 88 ? 25.789 30.072 -40.063 1.00 45.97 88 ALA A CA 1
ATOM 674 C C . ALA A 1 88 ? 25.139 30.636 -41.349 1.00 45.97 88 ALA A C 1
ATOM 676 O O . ALA A 1 88 ? 24.022 30.248 -41.694 1.00 45.97 88 ALA A O 1
ATOM 677 N N . SER A 1 89 ? 25.805 31.531 -42.085 1.00 38.97 89 SER A N 1
ATOM 678 C CA . SER A 1 89 ? 25.344 32.012 -43.397 1.00 38.97 89 SER A CA 1
ATOM 679 C C . SER A 1 89 ? 26.232 31.481 -44.528 1.00 38.97 89 SER A C 1
ATOM 681 O O . SER A 1 89 ? 27.098 32.192 -45.031 1.00 38.97 89 SER A O 1
ATOM 683 N N . GLY A 1 90 ? 26.010 30.225 -44.925 1.00 36.38 90 GLY A N 1
ATOM 684 C CA . GLY A 1 90 ? 26.611 29.616 -46.115 1.00 36.38 90 GLY A CA 1
ATOM 685 C C . GLY A 1 90 ? 26.266 28.127 -46.270 1.00 36.38 90 GLY A C 1
ATOM 686 O O . GLY A 1 90 ? 26.905 27.293 -45.649 1.00 36.38 90 GLY A O 1
ATOM 687 N N . GLU A 1 91 ? 25.274 27.841 -47.125 1.00 32.09 91 GLU A N 1
ATOM 688 C CA . GLU A 1 91 ? 24.984 26.571 -47.837 1.00 32.09 91 GLU A CA 1
ATOM 689 C C . GLU A 1 91 ? 24.370 25.330 -47.111 1.00 32.09 91 GLU A C 1
ATOM 691 O O . GLU A 1 91 ? 25.055 24.519 -46.503 1.00 32.09 91 GLU A O 1
ATOM 696 N N . SER A 1 92 ? 23.064 25.117 -47.392 1.00 28.47 92 SER A N 1
ATOM 697 C CA . SER A 1 92 ? 22.381 23.857 -47.817 1.00 28.47 92 SER A CA 1
ATOM 698 C C . SER A 1 92 ? 22.119 22.668 -46.837 1.00 28.47 92 SER A C 1
ATOM 700 O O . SER A 1 92 ? 22.707 22.589 -45.766 1.00 28.47 92 SER A O 1
ATOM 702 N N . PRO A 1 93 ? 21.118 21.784 -47.120 1.00 43.31 93 PRO A N 1
ATOM 703 C CA . PRO A 1 93 ? 20.173 21.290 -46.103 1.00 43.31 93 PRO A CA 1
ATOM 704 C C . PRO A 1 93 ? 20.445 19.898 -45.477 1.00 43.31 93 PRO A C 1
ATOM 706 O O . PRO A 1 93 ? 20.882 18.962 -46.138 1.00 43.31 93 PRO A O 1
ATOM 709 N N . SER A 1 94 ? 19.959 19.760 -44.229 1.00 34.66 94 SER A N 1
ATOM 710 C CA . SER A 1 94 ? 19.708 18.572 -43.370 1.00 34.66 94 SER A CA 1
ATOM 711 C C . SER A 1 94 ? 20.884 17.925 -42.601 1.00 34.66 94 SER A C 1
ATOM 713 O O . SER A 1 94 ? 21.893 17.538 -43.174 1.00 34.66 94 SER A O 1
ATOM 715 N N . PRO A 1 95 ? 20.712 17.751 -41.268 1.00 38.50 95 PRO A N 1
ATOM 716 C CA . PRO A 1 95 ? 20.423 16.409 -40.762 1.00 38.50 95 PRO A CA 1
ATOM 717 C C . PRO A 1 95 ? 19.285 16.424 -39.729 1.00 38.50 95 PRO A C 1
ATOM 719 O O . PRO A 1 95 ? 19.473 16.663 -38.536 1.00 38.50 95 PRO A O 1
ATOM 722 N N . THR A 1 96 ? 18.073 16.100 -40.171 1.00 41.31 96 THR A N 1
ATOM 723 C CA . THR A 1 96 ? 16.916 15.911 -39.281 1.00 41.31 96 THR A CA 1
ATOM 724 C C . THR A 1 96 ? 17.058 14.645 -38.415 1.00 41.31 96 THR A C 1
ATOM 726 O O . THR A 1 96 ? 16.469 14.580 -37.339 1.00 41.31 96 THR A O 1
ATOM 729 N N . MET A 1 97 ? 17.910 13.684 -38.813 1.00 34.81 97 MET A N 1
ATOM 730 C CA . MET A 1 97 ? 18.207 12.465 -38.037 1.00 34.81 97 MET A CA 1
ATOM 731 C C . MET A 1 97 ? 19.024 12.721 -36.760 1.00 34.81 97 MET A C 1
ATOM 733 O O . MET A 1 97 ? 18.867 11.993 -35.784 1.00 34.81 97 MET A O 1
ATOM 737 N N . ASN A 1 98 ? 19.857 13.767 -36.716 1.00 44.12 98 ASN A N 1
ATOM 738 C CA . ASN A 1 98 ? 20.785 13.960 -35.593 1.00 44.12 98 ASN A CA 1
ATOM 739 C C . ASN A 1 98 ? 20.126 14.650 -34.381 1.00 44.12 98 ASN A C 1
ATOM 741 O O . ASN A 1 98 ? 20.550 14.469 -33.244 1.00 44.12 98 ASN A O 1
ATOM 745 N N . ARG A 1 99 ? 19.024 15.388 -34.594 1.00 39.38 99 ARG A N 1
ATOM 746 C CA . ARG A 1 99 ? 18.228 15.982 -33.501 1.00 39.38 99 ARG A CA 1
ATOM 747 C C . ARG A 1 99 ? 17.409 14.946 -32.729 1.00 39.38 99 ARG A C 1
ATOM 749 O O . ARG A 1 99 ? 17.233 15.116 -31.529 1.00 39.38 99 ARG A O 1
ATOM 756 N N . GLN A 1 100 ? 16.916 13.897 -33.392 1.00 42.47 100 GLN A N 1
ATOM 757 C CA . GLN A 1 100 ? 16.119 12.838 -32.756 1.00 42.47 100 GLN A CA 1
ATOM 758 C C . GLN A 1 100 ? 16.987 11.905 -31.905 1.00 42.47 100 GLN A C 1
ATOM 760 O O . GLN A 1 100 ? 16.630 11.628 -30.762 1.00 42.47 100 GLN A O 1
ATOM 765 N N . ALA A 1 101 ? 18.155 11.495 -32.411 1.00 41.53 101 ALA A N 1
ATOM 766 C CA . ALA A 1 101 ? 19.134 10.736 -31.633 1.00 41.53 101 ALA A CA 1
ATOM 767 C C . ALA A 1 101 ? 19.652 11.554 -30.436 1.00 41.53 101 ALA A C 1
ATOM 769 O O . ALA A 1 101 ? 19.627 11.067 -29.310 1.00 41.53 101 ALA A O 1
ATOM 770 N N . ALA A 1 102 ? 20.004 12.830 -30.639 1.00 39.72 102 ALA A N 1
ATOM 771 C CA . ALA A 1 102 ? 20.437 13.714 -29.554 1.00 39.72 102 ALA A CA 1
ATOM 772 C C . ALA A 1 102 ? 19.341 13.964 -28.499 1.00 39.72 102 ALA A C 1
ATOM 774 O O . ALA A 1 102 ? 19.635 13.934 -27.308 1.00 39.72 102 ALA A O 1
ATOM 775 N N . ALA A 1 103 ? 18.076 14.156 -28.903 1.00 45.91 103 ALA A N 1
ATOM 776 C CA . ALA A 1 103 ? 16.950 14.296 -27.972 1.00 45.91 103 ALA A CA 1
ATOM 777 C C . ALA A 1 103 ? 16.674 13.004 -27.181 1.00 45.91 103 ALA A C 1
ATOM 779 O O . ALA A 1 103 ? 16.338 13.065 -26.001 1.00 45.91 103 ALA A O 1
ATOM 780 N N . THR A 1 104 ? 16.860 11.841 -27.811 1.00 48.75 104 THR A N 1
ATOM 781 C CA . THR A 1 104 ? 16.725 10.528 -27.163 1.00 48.75 104 THR A CA 1
ATOM 782 C C . THR A 1 104 ? 17.855 10.298 -26.154 1.00 48.75 104 THR A C 1
ATOM 784 O O . THR A 1 104 ? 17.584 9.912 -25.023 1.00 48.75 104 THR A O 1
ATOM 787 N N . ILE A 1 105 ? 19.102 10.634 -26.502 1.00 47.12 105 ILE A N 1
ATOM 788 C CA . ILE A 1 105 ? 20.275 10.532 -25.613 1.00 47.12 105 ILE A CA 1
ATOM 789 C C . ILE A 1 105 ? 20.147 11.473 -24.399 1.00 47.12 105 ILE A C 1
ATOM 791 O O . ILE A 1 105 ? 20.348 11.036 -23.267 1.00 47.12 105 ILE A O 1
ATOM 795 N N . LEU A 1 106 ? 19.731 12.731 -24.606 1.00 48.34 106 LEU A N 1
ATOM 796 C CA . LEU A 1 106 ? 19.419 13.676 -23.520 1.00 48.34 106 LEU A CA 1
ATOM 797 C C . LEU A 1 106 ? 18.296 13.156 -22.609 1.00 48.34 106 LEU A C 1
ATOM 799 O O . LEU A 1 106 ? 18.358 13.336 -21.399 1.00 48.34 106 LEU A O 1
ATOM 803 N N . SER A 1 107 ? 17.294 12.472 -23.165 1.00 53.09 107 SER A N 1
ATOM 804 C CA . SER A 1 107 ? 16.191 11.894 -22.393 1.00 53.09 107 SER A CA 1
ATOM 805 C C . SER A 1 107 ? 16.554 10.617 -21.625 1.00 53.09 107 SER A C 1
ATOM 807 O O . SER A 1 107 ? 15.921 10.322 -20.613 1.00 53.09 107 SER A O 1
ATOM 809 N N . ILE A 1 108 ? 17.542 9.852 -22.091 1.00 57.50 108 ILE A N 1
ATOM 810 C CA . ILE A 1 108 ? 18.051 8.648 -21.416 1.00 57.50 108 ILE A CA 1
ATOM 811 C C . ILE A 1 108 ? 18.888 9.045 -20.192 1.00 57.50 108 ILE A C 1
ATOM 813 O O . ILE A 1 108 ? 18.732 8.450 -19.127 1.00 57.50 108 ILE A O 1
ATOM 817 N N . ASP A 1 109 ? 19.707 10.097 -20.299 1.00 53.16 109 ASP A N 1
ATOM 818 C CA . ASP A 1 109 ? 20.485 10.632 -19.169 1.00 53.16 109 ASP A CA 1
ATOM 819 C C . ASP A 1 109 ? 19.572 11.273 -18.081 1.00 53.16 109 ASP A C 1
ATOM 821 O O . ASP A 1 109 ? 19.931 11.283 -16.903 1.00 53.16 109 ASP A O 1
ATOM 825 N N . MET A 1 110 ? 18.345 11.701 -18.432 1.00 52.94 110 MET A N 1
ATOM 826 C CA . MET A 1 110 ? 17.296 12.202 -17.508 1.00 52.94 110 MET A CA 1
ATOM 827 C C . MET A 1 110 ? 16.601 11.111 -16.670 1.00 52.94 110 MET A C 1
ATOM 829 O O . MET A 1 110 ? 15.822 11.419 -15.767 1.00 52.94 110 MET A O 1
ATOM 833 N N . LEU A 1 111 ? 16.852 9.826 -16.945 1.00 56.81 111 LEU A N 1
ATOM 834 C CA . LEU A 1 111 ? 16.406 8.729 -16.076 1.00 56.81 111 LEU A CA 1
ATOM 835 C C . LEU A 1 111 ? 17.280 8.610 -14.810 1.00 56.81 111 LEU A C 1
ATOM 837 O O . LEU A 1 111 ? 16.914 7.879 -13.889 1.00 56.81 111 LEU A O 1
ATOM 841 N N . VAL A 1 112 ? 18.418 9.324 -14.756 1.00 49.09 112 VAL A N 1
ATOM 842 C CA . VAL A 1 112 ? 19.436 9.206 -13.692 1.00 49.09 112 VAL A CA 1
ATOM 843 C C . VAL A 1 112 ? 20.068 10.553 -13.275 1.00 49.09 112 VAL A C 1
ATOM 845 O O . VAL A 1 112 ? 21.044 10.577 -12.522 1.00 49.09 112 VAL A O 1
ATOM 848 N N . GLY A 1 113 ? 19.529 11.688 -13.729 1.00 45.78 113 GLY A N 1
ATOM 849 C CA . GLY A 1 113 ? 20.116 13.019 -13.528 1.00 45.78 113 GLY A CA 1
ATOM 850 C C . GLY A 1 113 ? 19.975 13.578 -12.097 1.00 45.78 113 GLY A C 1
ATOM 851 O O . GLY A 1 113 ? 19.072 13.168 -11.364 1.00 45.78 113 GLY A O 1
ATOM 852 N N . PRO A 1 114 ? 20.868 14.492 -11.649 1.00 39.06 114 PRO A N 1
ATOM 853 C CA . PRO A 1 114 ? 20.845 15.091 -10.307 1.00 39.06 114 PRO A CA 1
ATOM 854 C C . PRO A 1 114 ? 19.807 16.213 -10.063 1.00 39.06 114 PRO A C 1
ATOM 856 O O . PRO A 1 114 ? 19.511 16.481 -8.900 1.00 39.06 114 PRO A O 1
ATOM 859 N N . GLU A 1 115 ? 19.227 16.820 -11.104 1.00 48.09 115 GLU A N 1
ATOM 860 C CA . GLU A 1 115 ? 18.431 18.077 -11.081 1.00 48.09 115 GLU A CA 1
ATOM 861 C C . GLU A 1 115 ? 16.898 17.854 -11.130 1.00 48.09 115 GLU A C 1
ATOM 863 O O . GLU A 1 115 ? 16.143 18.517 -11.834 1.00 48.09 115 GLU A O 1
ATOM 868 N N . ASP A 1 116 ? 16.413 16.852 -10.410 1.00 52.28 116 ASP A N 1
ATOM 869 C CA . ASP A 1 116 ? 15.412 15.963 -10.996 1.00 52.28 116 ASP A CA 1
ATOM 870 C C . ASP A 1 116 ? 14.135 15.788 -10.149 1.00 52.28 116 ASP A C 1
ATOM 872 O O . ASP A 1 116 ? 13.471 14.753 -10.191 1.00 52.28 116 ASP A O 1
ATOM 876 N N . ASP A 1 117 ? 13.775 16.803 -9.371 1.00 65.19 117 ASP A N 1
ATOM 877 C CA . ASP A 1 117 ? 12.503 16.853 -8.650 1.00 65.19 117 ASP A CA 1
ATOM 878 C C . ASP A 1 117 ? 11.364 17.323 -9.568 1.00 65.19 117 ASP A C 1
ATOM 880 O O . ASP A 1 117 ? 11.545 18.200 -10.414 1.00 65.19 117 ASP A O 1
ATOM 884 N N . TYR A 1 118 ? 10.168 16.747 -9.421 1.00 67.75 118 TYR A N 1
ATOM 885 C CA . TYR A 1 118 ? 8.995 17.184 -10.177 1.00 67.75 118 TYR A CA 1
ATOM 886 C C . TYR A 1 118 ? 8.113 18.086 -9.317 1.00 67.75 118 TYR A C 1
ATOM 888 O O . TYR A 1 118 ? 7.584 17.661 -8.288 1.00 67.75 118 TYR A O 1
ATOM 896 N N . VAL A 1 119 ? 7.928 19.327 -9.771 1.00 69.19 119 VAL A N 1
ATOM 897 C CA . VAL A 1 119 ? 7.043 20.308 -9.141 1.00 69.19 119 VAL A CA 1
ATOM 898 C C . VAL A 1 119 ? 5.923 20.667 -10.110 1.00 69.19 119 VAL A C 1
ATOM 900 O O . VAL A 1 119 ? 6.169 21.312 -11.127 1.00 69.19 119 VAL A O 1
ATOM 903 N N . CYS A 1 120 ? 4.686 20.290 -9.783 1.00 68.62 120 CYS A N 1
ATOM 904 C CA . CYS A 1 120 ? 3.517 20.811 -10.483 1.00 68.62 120 CYS A CA 1
ATOM 905 C C . CYS A 1 120 ? 3.035 22.075 -9.773 1.00 68.62 120 CYS A C 1
ATOM 907 O O . CYS A 1 120 ? 2.642 22.026 -8.606 1.00 68.62 120 CYS A O 1
ATOM 909 N N . HIS A 1 121 ? 3.084 23.209 -10.468 1.00 69.50 121 HIS A N 1
ATOM 910 C CA . HIS A 1 121 ? 2.540 24.470 -9.981 1.00 69.50 121 HIS A CA 1
ATOM 911 C C . HIS A 1 121 ? 1.184 24.726 -10.633 1.00 69.50 121 HIS A C 1
ATOM 913 O O . HIS A 1 121 ? 1.090 24.828 -11.854 1.00 69.50 121 HIS A O 1
ATOM 919 N N . THR A 1 122 ? 0.150 24.877 -9.809 1.00 66.94 122 THR A N 1
ATOM 920 C CA . THR A 1 122 ? -1.193 25.301 -10.228 1.00 66.94 122 THR A CA 1
ATOM 921 C C . THR A 1 122 ? -1.357 26.798 -9.941 1.00 66.94 122 THR A C 1
ATOM 923 O O . THR A 1 122 ? -1.596 27.160 -8.782 1.00 66.94 122 THR A O 1
ATOM 926 N N . PRO A 1 123 ? -1.244 27.683 -10.954 1.00 64.19 123 PRO A N 1
ATOM 927 C CA . PRO A 1 123 ? -1.204 29.131 -10.741 1.00 64.19 123 PRO A CA 1
ATOM 928 C C . PRO A 1 123 ? -2.475 29.694 -10.104 1.00 64.19 123 PRO A C 1
ATOM 930 O O . PRO A 1 123 ? -2.415 30.686 -9.387 1.00 64.19 123 PRO A O 1
ATOM 933 N N . GLN A 1 124 ? -3.629 29.061 -10.341 1.00 67.12 124 GLN A N 1
ATOM 934 C CA . GLN A 1 124 ? -4.930 29.543 -9.869 1.00 67.12 124 GLN A CA 1
ATOM 935 C C . GLN A 1 124 ? -5.075 29.478 -8.342 1.00 67.12 124 GLN A C 1
ATOM 937 O O . GLN A 1 124 ? -5.822 30.260 -7.764 1.00 67.12 124 GLN A O 1
ATOM 942 N N . THR A 1 125 ? -4.384 28.545 -7.688 1.00 69.56 125 THR A N 1
ATOM 943 C CA . THR A 1 125 ? -4.447 28.322 -6.235 1.00 69.56 125 THR A CA 1
ATOM 944 C C . THR A 1 125 ? -3.118 28.596 -5.537 1.00 69.56 125 THR A C 1
ATOM 946 O O . THR A 1 125 ? -3.037 28.428 -4.323 1.00 69.56 125 THR A O 1
ATOM 949 N N . SER A 1 126 ? -2.071 28.976 -6.284 1.00 70.50 126 SER A N 1
ATOM 950 C CA . SER A 1 126 ? -0.681 29.071 -5.806 1.00 70.50 126 SER A CA 1
ATOM 951 C C . SER A 1 126 ? -0.194 27.803 -5.081 1.00 70.50 126 SER A C 1
ATOM 953 O O . SER A 1 126 ? 0.718 27.860 -4.256 1.00 70.50 126 SER A O 1
ATOM 955 N N . SER A 1 127 ? -0.822 26.651 -5.345 1.00 70.62 127 SER A N 1
ATOM 956 C CA . SER A 1 127 ? -0.427 25.376 -4.750 1.00 70.62 127 SER A CA 1
ATOM 957 C C . SER A 1 127 ? 0.645 24.693 -5.586 1.00 70.62 127 SER A C 1
ATOM 959 O O . SER A 1 127 ? 0.661 24.798 -6.816 1.00 70.62 127 SER A O 1
ATOM 961 N N . HIS A 1 128 ? 1.514 23.964 -4.891 1.00 74.75 128 HIS A N 1
ATOM 962 C CA . HIS A 1 128 ? 2.574 23.165 -5.481 1.00 74.75 128 HIS A CA 1
ATOM 963 C C . HIS A 1 128 ? 2.408 21.711 -5.044 1.00 74.75 128 HIS A C 1
ATOM 965 O O . HIS A 1 128 ? 2.250 21.439 -3.853 1.00 74.75 128 HIS A O 1
ATOM 971 N N . LEU A 1 129 ? 2.468 20.786 -5.997 1.00 74.56 129 LEU A N 1
ATOM 972 C CA . LEU A 1 129 ? 2.701 19.373 -5.722 1.00 74.56 129 LEU A CA 1
ATOM 973 C C . LEU A 1 129 ? 4.165 19.058 -5.983 1.00 74.56 129 LEU A C 1
ATOM 975 O O . LEU A 1 129 ? 4.702 19.463 -7.012 1.00 74.56 129 LEU A O 1
ATOM 979 N N . PHE A 1 130 ? 4.783 18.315 -5.072 1.00 77.81 130 PHE A N 1
ATOM 980 C CA . PHE A 1 130 ? 6.163 17.871 -5.192 1.00 77.81 130 PHE A CA 1
ATOM 981 C C . PHE A 1 130 ? 6.212 16.348 -5.218 1.00 77.81 130 PHE A C 1
ATOM 983 O O . PHE A 1 130 ? 5.687 15.689 -4.320 1.00 77.81 130 PHE A O 1
ATOM 990 N N . TYR A 1 131 ? 6.900 15.813 -6.215 1.00 76.44 131 TYR A N 1
ATOM 991 C CA . TYR A 1 131 ? 7.265 14.410 -6.294 1.00 76.44 131 TYR A CA 1
ATOM 992 C C . TYR A 1 131 ? 8.778 14.345 -6.407 1.00 76.44 131 TYR A C 1
ATOM 994 O O . TYR A 1 131 ? 9.368 14.878 -7.350 1.00 76.44 131 TYR A O 1
ATOM 1002 N N . GLY A 1 132 ? 9.405 13.713 -5.422 1.00 70.88 132 GLY A N 1
ATOM 1003 C CA . GLY A 1 132 ? 10.852 13.624 -5.380 1.00 70.88 132 GLY A CA 1
ATOM 1004 C C . GLY A 1 132 ? 11.374 12.746 -6.505 1.00 70.88 132 GLY A C 1
ATOM 1005 O O . GLY A 1 132 ? 10.704 11.824 -6.972 1.00 70.88 132 GLY A O 1
ATOM 1006 N N . ARG A 1 133 ? 12.618 12.989 -6.905 1.00 66.19 133 ARG A N 1
ATOM 1007 C CA . ARG A 1 133 ? 13.310 12.252 -7.977 1.00 66.19 133 ARG A CA 1
ATOM 1008 C C . ARG A 1 133 ? 13.355 10.725 -7.833 1.00 66.19 133 ARG A C 1
ATOM 1010 O O . ARG A 1 133 ? 13.566 10.017 -8.811 1.00 66.19 133 ARG A O 1
ATOM 1017 N N . LEU A 1 134 ? 13.177 10.213 -6.614 1.00 59.41 134 LEU A N 1
ATOM 1018 C CA . LEU A 1 134 ? 13.096 8.781 -6.311 1.00 59.41 134 LEU A CA 1
ATOM 1019 C C . LEU A 1 134 ? 11.645 8.263 -6.301 1.00 59.41 134 LEU A C 1
ATOM 1021 O O . LEU A 1 134 ? 11.411 7.109 -5.961 1.00 59.41 134 LEU A O 1
ATOM 1025 N N . GLY A 1 135 ? 10.655 9.077 -6.646 1.00 64.56 135 GLY A N 1
ATOM 1026 C CA . GLY A 1 135 ? 9.281 8.633 -6.841 1.00 64.56 135 GLY A CA 1
ATOM 1027 C C . GLY A 1 135 ? 9.167 7.908 -8.178 1.00 64.56 135 GLY A C 1
ATOM 1028 O O . GLY A 1 135 ? 9.676 8.385 -9.192 1.00 64.56 135 GLY A O 1
ATOM 1029 N N . GLY A 1 136 ? 8.504 6.746 -8.209 1.00 63.09 136 GLY A N 1
ATOM 1030 C CA . GLY A 1 136 ? 8.340 5.989 -9.461 1.00 63.09 136 GLY A CA 1
ATOM 1031 C C . GLY A 1 136 ? 7.641 6.815 -10.542 1.00 63.09 136 GLY A C 1
ATOM 1032 O O . GLY A 1 136 ? 7.990 6.749 -11.712 1.00 63.09 136 GLY A O 1
ATOM 1033 N N . LEU A 1 137 ? 6.737 7.709 -10.159 1.00 63.06 137 LEU A N 1
ATOM 1034 C CA . LEU A 1 137 ? 5.930 8.461 -11.111 1.00 63.06 137 LEU A CA 1
ATOM 1035 C C . LEU A 1 137 ? 6.750 9.370 -12.054 1.00 63.06 137 LEU A C 1
ATOM 1037 O O . LEU A 1 137 ? 6.351 9.582 -13.198 1.00 63.06 137 LEU A O 1
ATOM 1041 N N . ARG A 1 138 ? 7.943 9.830 -11.648 1.00 61.81 138 ARG A N 1
ATOM 1042 C CA . ARG A 1 138 ? 8.823 10.613 -12.531 1.00 61.81 138 ARG A CA 1
ATOM 1043 C C . ARG A 1 138 ? 9.450 9.787 -13.646 1.00 61.81 138 ARG A C 1
ATOM 1045 O O . ARG A 1 138 ? 9.497 10.259 -14.778 1.00 61.81 138 ARG A O 1
ATOM 1052 N N . VAL A 1 139 ? 9.873 8.557 -13.354 1.00 60.09 139 VAL A N 1
ATOM 1053 C CA . VAL A 1 139 ? 10.410 7.649 -14.378 1.00 60.09 139 VAL A CA 1
ATOM 1054 C C . VAL A 1 139 ? 9.364 7.414 -15.471 1.00 60.09 139 VAL A C 1
ATOM 1056 O O . VAL A 1 139 ? 9.721 7.391 -16.643 1.00 60.09 139 VAL A O 1
ATOM 1059 N N . LEU A 1 140 ? 8.069 7.366 -15.124 1.00 63.78 140 LEU A N 1
ATOM 1060 C CA . LEU A 1 140 ? 6.982 7.288 -16.112 1.00 63.78 140 LEU A CA 1
ATOM 1061 C C . LEU A 1 140 ? 6.943 8.497 -17.043 1.00 63.78 140 LEU A C 1
ATOM 1063 O O . LEU A 1 140 ? 6.772 8.342 -18.251 1.00 63.78 140 LEU A O 1
ATOM 1067 N N . ASN A 1 141 ? 7.134 9.694 -16.493 1.00 63.31 141 ASN A N 1
ATOM 1068 C CA . ASN A 1 141 ? 7.158 10.913 -17.287 1.00 63.31 141 ASN A CA 1
ATOM 1069 C C . ASN A 1 141 ? 8.402 10.983 -18.194 1.00 63.31 141 ASN A C 1
ATOM 1071 O O . ASN A 1 141 ? 8.275 11.271 -19.383 1.00 63.31 141 ASN A O 1
ATOM 1075 N N . SER A 1 142 ? 9.583 10.645 -17.665 1.00 60.94 142 SER A N 1
ATOM 1076 C CA . SER A 1 142 ? 10.843 10.616 -18.426 1.00 60.94 142 SER A CA 1
ATOM 1077 C C . SER A 1 142 ? 10.853 9.544 -19.521 1.00 60.94 142 SER A C 1
ATOM 1079 O O . SER A 1 142 ? 11.441 9.755 -20.575 1.00 60.94 142 SER A O 1
ATOM 1081 N N . VAL A 1 143 ? 10.168 8.416 -19.311 1.00 61.47 143 VAL A N 1
ATOM 1082 C CA . VAL A 1 143 ? 9.936 7.382 -20.335 1.00 61.47 143 VAL A CA 1
ATOM 1083 C C . VAL A 1 143 ? 9.007 7.887 -21.444 1.00 61.47 143 VAL A C 1
ATOM 1085 O O . VAL A 1 143 ? 9.221 7.604 -22.622 1.00 61.47 143 VAL A O 1
ATOM 1088 N N . ARG A 1 144 ? 7.966 8.645 -21.084 1.00 62.16 144 ARG A N 1
ATOM 1089 C CA . ARG A 1 144 ? 6.941 9.130 -22.017 1.00 62.16 144 ARG A CA 1
ATOM 1090 C C . ARG A 1 144 ? 7.434 10.286 -22.894 1.00 62.16 144 ARG A C 1
ATOM 1092 O O . ARG A 1 144 ? 7.125 10.329 -24.085 1.00 62.16 144 ARG A O 1
ATOM 1099 N N . GLN A 1 145 ? 8.163 11.240 -22.318 1.00 60.03 145 GLN A N 1
ATOM 1100 C CA . GLN A 1 145 ? 8.552 12.491 -22.977 1.00 60.03 145 GLN A CA 1
ATOM 1101 C C . GLN A 1 145 ? 9.304 12.315 -24.320 1.00 60.03 145 GLN A C 1
ATOM 1103 O O . GLN A 1 145 ? 8.899 12.958 -25.293 1.00 60.03 145 GLN A O 1
ATOM 1108 N N . PRO A 1 146 ? 10.323 11.443 -24.454 1.00 53.78 146 PRO A N 1
ATOM 1109 C CA . PRO A 1 146 ? 11.020 11.240 -25.727 1.00 53.78 146 PRO A CA 1
ATOM 1110 C C . PRO A 1 146 ? 10.137 10.554 -26.778 1.00 53.78 146 PRO A C 1
ATOM 1112 O O . PRO A 1 146 ? 10.223 10.891 -27.958 1.00 53.78 146 PRO A O 1
ATOM 1115 N N . LEU A 1 147 ? 9.235 9.657 -26.362 1.00 54.88 147 LEU A N 1
ATOM 1116 C CA . LEU A 1 147 ? 8.320 8.943 -27.260 1.00 54.88 147 LEU A CA 1
ATOM 1117 C C . LEU A 1 147 ? 7.247 9.876 -27.847 1.00 54.88 147 LEU A C 1
ATOM 1119 O O . LEU A 1 147 ? 6.925 9.782 -29.031 1.00 54.88 147 LEU A O 1
ATOM 1123 N N . VAL A 1 148 ? 6.753 10.831 -27.051 1.00 54.31 148 VAL A N 1
ATOM 1124 C CA . VAL A 1 148 ? 5.808 11.866 -27.507 1.00 54.31 148 VAL A CA 1
ATOM 1125 C C . VAL A 1 148 ? 6.504 12.909 -28.393 1.00 54.31 148 VAL A C 1
ATOM 1127 O O . VAL A 1 148 ? 5.976 13.284 -29.439 1.00 54.31 148 VAL A O 1
ATOM 1130 N N . LEU A 1 149 ? 7.711 13.362 -28.028 1.00 50.81 149 LEU A N 1
ATOM 1131 C CA . LEU A 1 149 ? 8.469 14.351 -28.811 1.00 50.81 149 LEU A CA 1
ATOM 1132 C C . LEU A 1 149 ? 8.941 13.810 -30.169 1.00 50.81 149 LEU A C 1
ATOM 1134 O O . LEU A 1 149 ? 9.023 14.574 -31.134 1.00 50.81 149 LEU A O 1
ATOM 1138 N N . ALA A 1 150 ? 9.200 12.503 -30.273 1.00 50.84 150 ALA A N 1
ATOM 1139 C CA . ALA A 1 150 ? 9.527 11.850 -31.537 1.00 50.84 150 ALA A CA 1
ATOM 1140 C C . ALA A 1 150 ? 8.370 11.888 -32.556 1.00 50.84 150 ALA A C 1
ATOM 1142 O O . ALA A 1 150 ? 8.611 11.732 -33.755 1.00 50.84 150 ALA A O 1
ATOM 1143 N N . ARG A 1 151 ? 7.121 12.115 -32.118 1.00 54.66 151 ARG A N 1
ATOM 1144 C CA . ARG A 1 151 ? 5.923 12.004 -32.961 1.00 54.66 151 ARG A CA 1
ATOM 1145 C C . ARG A 1 151 ? 4.957 13.172 -32.738 1.00 54.66 151 ARG A C 1
ATOM 1147 O O . ARG A 1 151 ? 3.950 13.048 -32.049 1.00 54.66 151 ARG A O 1
ATOM 1154 N N . ARG A 1 152 ? 5.229 14.314 -33.384 1.00 45.66 152 ARG A N 1
ATOM 1155 C CA . ARG A 1 152 ? 4.269 15.427 -33.522 1.00 45.66 152 ARG A CA 1
ATOM 1156 C C . ARG A 1 152 ? 2.984 14.953 -34.229 1.00 45.66 152 ARG A C 1
ATOM 1158 O O . ARG A 1 152 ? 2.896 15.051 -35.448 1.00 45.66 152 ARG A O 1
ATOM 1165 N N . SER A 1 153 ? 1.981 14.497 -33.480 1.00 41.66 153 SER A N 1
ATOM 1166 C CA . SER A 1 153 ? 0.579 14.526 -33.922 1.00 41.66 153 SER A CA 1
ATOM 1167 C C . SER A 1 153 ? -0.118 15.739 -33.291 1.00 41.66 153 SER A C 1
ATOM 1169 O O . SER A 1 153 ? -0.071 15.869 -32.067 1.00 41.66 153 SER A O 1
ATOM 1171 N N . PRO A 1 154 ? -0.757 16.638 -34.070 1.00 38.62 154 PRO A N 1
ATOM 1172 C CA . PRO A 1 154 ? -1.345 17.882 -33.552 1.00 38.62 154 PRO A CA 1
ATOM 1173 C C . PRO A 1 154 ? -2.607 17.726 -32.686 1.00 38.62 154 PRO A C 1
ATOM 1175 O O . PRO A 1 154 ? -3.190 18.733 -32.298 1.00 38.62 154 PRO A O 1
ATOM 1178 N N . GLY A 1 155 ? -3.058 16.511 -32.369 1.00 42.75 155 GLY A N 1
ATOM 1179 C CA . GLY A 1 155 ? -4.248 16.308 -31.542 1.00 42.75 155 GLY A CA 1
ATOM 1180 C C . GLY A 1 155 ? -4.214 14.966 -30.825 1.00 42.75 155 GLY A C 1
ATOM 1181 O O . GLY A 1 155 ? -4.177 13.932 -31.481 1.00 42.75 155 GLY A O 1
ATOM 1182 N N . GLY A 1 156 ? -4.216 14.986 -29.488 1.00 47.12 156 GLY A N 1
ATOM 1183 C CA . GLY A 1 156 ? -4.485 13.796 -28.666 1.00 47.12 156 GLY A CA 1
ATOM 1184 C C . GLY A 1 156 ? -3.457 13.424 -27.589 1.00 47.12 156 GLY A C 1
ATOM 1185 O O . GLY A 1 156 ? -3.664 12.444 -26.883 1.00 47.12 156 GLY A O 1
ATOM 1186 N N . SER A 1 157 ? -2.362 14.167 -27.409 1.00 48.72 157 SER A N 1
ATOM 1187 C CA . SER A 1 157 ? -1.421 13.900 -26.309 1.00 48.72 157 SER A CA 1
ATOM 1188 C C . SER A 1 157 ? -1.903 14.553 -25.005 1.00 48.72 157 SER A C 1
ATOM 1190 O O . SER A 1 157 ? -1.798 15.771 -24.880 1.00 48.72 157 SER A O 1
ATOM 1192 N N . MET A 1 158 ? -2.334 13.755 -24.017 1.00 50.22 158 MET A N 1
ATOM 1193 C CA . MET A 1 158 ? -2.497 14.202 -22.615 1.00 50.22 158 MET A CA 1
ATOM 1194 C C . MET A 1 158 ? -1.216 14.933 -22.139 1.00 50.22 158 MET A C 1
ATOM 1196 O O . MET A 1 158 ? -0.119 14.387 -22.315 1.00 50.22 158 MET A O 1
ATOM 1200 N N . PRO A 1 159 ? -1.256 16.164 -21.608 1.00 54.59 159 PRO A N 1
ATOM 1201 C CA . PRO A 1 159 ? -0.064 16.807 -21.063 1.00 54.59 159 PRO A CA 1
ATOM 1202 C C . PRO A 1 159 ? 0.618 15.982 -19.944 1.00 54.59 159 PRO A C 1
ATOM 1204 O O . PRO A 1 159 ? -0.062 15.321 -19.163 1.00 54.59 159 PRO A O 1
ATOM 1207 N N . PRO A 1 160 ? 1.963 16.035 -19.821 1.00 51.00 160 PRO A N 1
ATOM 1208 C CA . PRO A 1 160 ? 2.753 15.367 -18.771 1.00 51.00 160 PRO A CA 1
ATOM 1209 C C . PRO A 1 160 ? 2.213 15.497 -17.340 1.00 51.00 160 PRO A C 1
ATOM 1211 O O . PRO A 1 160 ? 2.310 14.553 -16.555 1.00 51.00 160 PRO A O 1
ATOM 1214 N N . CYS A 1 161 ? 1.621 16.651 -17.012 1.00 53.84 161 CYS A N 1
ATOM 1215 C CA . CYS A 1 161 ? 1.038 16.909 -15.699 1.00 53.84 161 CYS A CA 1
ATOM 1216 C C . CYS A 1 161 ? -0.118 15.955 -15.370 1.00 53.84 161 CYS A C 1
ATOM 1218 O O . CYS A 1 161 ? -0.218 15.502 -14.235 1.00 53.84 161 CYS A O 1
ATOM 1220 N N . GLU A 1 162 ? -0.921 15.557 -16.360 1.00 62.62 162 GLU A N 1
ATOM 1221 C CA . GLU A 1 162 ? -2.142 14.777 -16.136 1.00 62.62 162 GLU A CA 1
ATOM 1222 C C . GLU A 1 162 ? -1.870 13.323 -15.730 1.00 62.62 162 GLU A C 1
ATOM 1224 O O . GLU A 1 162 ? -2.674 12.743 -15.009 1.00 62.62 162 GLU A O 1
ATOM 1229 N N . LEU A 1 163 ? -0.747 12.715 -16.143 1.00 66.44 163 LEU A N 1
ATOM 1230 C CA . LEU A 1 163 ? -0.410 11.343 -15.727 1.00 66.44 163 LEU A CA 1
ATOM 1231 C C . LEU A 1 163 ? 0.072 11.297 -14.273 1.00 66.44 163 LEU A C 1
ATOM 1233 O O . LEU A 1 163 ? -0.296 10.393 -13.531 1.00 66.44 163 LEU A O 1
ATOM 1237 N N . MET A 1 164 ? 0.899 12.262 -13.867 1.00 69.12 164 MET A N 1
ATOM 1238 C CA . MET A 1 164 ? 1.372 12.361 -12.483 1.00 69.12 164 MET A CA 1
ATOM 1239 C C . MET A 1 164 ? 0.199 12.660 -11.543 1.00 69.12 164 MET A C 1
ATOM 1241 O O . MET A 1 164 ? 0.033 12.002 -10.521 1.00 69.12 164 MET A O 1
ATOM 1245 N N . GLU A 1 165 ? -0.650 13.611 -11.943 1.00 69.44 165 GLU A N 1
ATOM 1246 C CA . GLU A 1 165 ? -1.879 13.983 -11.239 1.00 69.44 165 GLU A CA 1
ATOM 1247 C C . GLU A 1 165 ? -2.922 12.862 -11.248 1.00 69.44 165 GLU A C 1
ATOM 1249 O O . GLU A 1 165 ? -3.711 12.762 -10.316 1.00 69.44 165 GLU A O 1
ATOM 1254 N N . ALA A 1 166 ? -2.907 11.962 -12.237 1.00 70.75 166 ALA A N 1
ATOM 1255 C CA . ALA A 1 166 ? -3.802 10.811 -12.239 1.00 70.75 166 ALA A CA 1
ATOM 1256 C C . ALA A 1 166 ? -3.581 9.905 -11.023 1.00 70.75 166 ALA A C 1
ATOM 1258 O O . ALA A 1 166 ? -4.549 9.345 -10.518 1.00 70.75 166 ALA A O 1
ATOM 1259 N N . PHE A 1 167 ? -2.345 9.751 -10.539 1.00 72.44 167 PHE A N 1
ATOM 1260 C CA . PHE A 1 167 ? -2.042 8.926 -9.361 1.00 72.44 167 PHE A CA 1
ATOM 1261 C C . PHE A 1 167 ? -2.263 9.645 -8.026 1.00 72.44 167 PHE A C 1
ATOM 1263 O O . PHE A 1 167 ? -2.244 8.998 -6.980 1.00 72.44 167 PHE A O 1
ATOM 1270 N N . ASP A 1 168 ? -2.508 10.951 -8.057 1.00 73.88 168 ASP A N 1
ATOM 1271 C CA . ASP A 1 168 ? -2.864 11.758 -6.897 1.00 73.88 168 ASP A CA 1
ATOM 1272 C C . ASP A 1 168 ? -4.076 12.604 -7.258 1.00 73.88 168 ASP A C 1
ATOM 1274 O O . ASP A 1 168 ? -3.963 13.806 -7.499 1.00 73.88 168 ASP A O 1
ATOM 1278 N N . ASP A 1 169 ? -5.230 11.941 -7.368 1.00 66.12 169 ASP A N 1
ATOM 1279 C CA . ASP A 1 169 ? -6.458 12.561 -7.847 1.00 66.12 169 ASP A CA 1
ATOM 1280 C C . ASP A 1 169 ? -6.835 13.746 -6.941 1.00 66.12 169 ASP A C 1
ATOM 1282 O O . ASP A 1 169 ? -7.416 13.609 -5.858 1.00 66.12 169 ASP A O 1
ATOM 1286 N N . LEU A 1 170 ? -6.449 14.945 -7.384 1.00 55.94 170 LEU A N 1
ATOM 1287 C CA . LEU A 1 170 ? -6.795 16.212 -6.755 1.00 55.94 170 LEU A CA 1
ATOM 1288 C C . LEU A 1 170 ? -8.181 16.699 -7.199 1.00 55.94 170 LEU A C 1
ATOM 1290 O O . LEU A 1 170 ? -8.686 17.692 -6.651 1.00 55.94 170 LEU A O 1
ATOM 1294 N N . THR A 1 171 ? -8.791 16.029 -8.187 1.00 48.56 171 THR A N 1
ATOM 1295 C CA . THR A 1 171 ? -10.121 16.358 -8.691 1.00 48.56 171 THR A CA 1
ATOM 1296 C C . THR A 1 171 ? -11.197 15.934 -7.685 1.00 48.56 171 THR A C 1
ATOM 1298 O O . THR A 1 171 ? -10.986 15.128 -6.775 1.00 48.56 171 THR A O 1
ATOM 1301 N N . PRO A 1 172 ? -12.336 16.636 -7.675 1.00 45.88 172 PRO A N 1
ATOM 1302 C CA . PRO A 1 172 ? -12.930 17.004 -6.416 1.00 45.88 172 PRO A CA 1
ATOM 1303 C C . PRO A 1 172 ? -14.100 16.112 -5.994 1.00 45.88 172 PRO A C 1
ATOM 1305 O O . PRO A 1 172 ? -15.203 16.248 -6.507 1.00 45.88 172 PRO A O 1
ATOM 1308 N N . PHE A 1 173 ? -13.941 15.470 -4.834 1.00 40.00 173 PHE A N 1
ATOM 1309 C CA . PHE A 1 173 ? -14.958 15.606 -3.779 1.00 40.00 173 PHE A CA 1
ATOM 1310 C C . PHE A 1 173 ? -15.157 17.090 -3.344 1.00 40.00 173 PHE A C 1
ATOM 1312 O O . PHE A 1 173 ? -16.143 17.390 -2.675 1.00 40.00 173 PHE A O 1
ATOM 1319 N N . ARG A 1 174 ? -14.322 18.058 -3.796 1.00 41.97 174 ARG A N 1
ATOM 1320 C CA . ARG A 1 174 ? -14.488 19.535 -3.625 1.00 41.97 174 ARG A CA 1
ATOM 1321 C C . ARG A 1 174 ? -15.786 20.163 -4.196 1.00 41.97 174 ARG A C 1
ATOM 1323 O O . ARG A 1 174 ? -15.810 21.374 -4.393 1.00 41.97 174 ARG A O 1
ATOM 1330 N N . ARG A 1 175 ? -16.868 19.431 -4.469 1.00 38.91 175 ARG A N 1
ATOM 1331 C CA . ARG A 1 175 ? -18.190 20.071 -4.670 1.00 38.91 175 ARG A CA 1
ATOM 1332 C C . ARG A 1 175 ? -19.337 19.476 -3.856 1.00 38.91 175 ARG A C 1
ATOM 1334 O O . ARG A 1 175 ? -20.403 20.077 -3.836 1.00 38.91 175 ARG A O 1
ATOM 1341 N N . HIS A 1 176 ? -19.124 18.379 -3.126 1.00 38.47 176 HIS A N 1
ATOM 1342 C CA . HIS A 1 176 ? -20.155 17.827 -2.233 1.00 38.47 176 HIS A CA 1
ATOM 1343 C C . HIS A 1 176 ? -19.724 17.687 -0.769 1.00 38.47 176 HIS A C 1
ATOM 1345 O O . HIS A 1 176 ? -20.557 17.365 0.070 1.00 38.47 176 HIS A O 1
ATOM 1351 N N . SER A 1 177 ? -18.467 17.990 -0.432 1.00 41.09 177 SER A N 1
ATOM 1352 C CA . SER A 1 177 ? -17.976 18.013 0.952 1.00 41.09 177 SER A CA 1
ATOM 1353 C C . SER A 1 177 ? -17.647 19.425 1.452 1.00 41.09 177 SER A C 1
ATOM 1355 O O . SER A 1 177 ? -16.740 19.596 2.256 1.00 41.09 177 SER A O 1
ATOM 1357 N N . SER A 1 178 ? -18.378 20.440 0.980 1.00 39.94 178 SER A N 1
ATOM 1358 C CA . SER A 1 178 ? -18.566 21.700 1.717 1.00 39.94 178 SER A CA 1
ATOM 1359 C C . SER A 1 178 ? -19.744 21.589 2.695 1.00 39.94 178 SER A C 1
ATOM 1361 O O . SER A 1 178 ? -20.432 22.567 2.961 1.00 39.94 178 SER A O 1
ATOM 1363 N N . VAL A 1 179 ? -20.015 20.381 3.196 1.00 44.53 179 VAL A N 1
ATOM 1364 C CA . VAL A 1 179 ? -20.669 20.237 4.493 1.00 44.53 179 VAL A CA 1
ATOM 1365 C C . VAL A 1 179 ? -19.530 20.288 5.497 1.00 44.53 179 VAL A C 1
ATOM 1367 O O . VAL A 1 179 ? -18.905 19.272 5.810 1.00 44.53 179 VAL A O 1
ATOM 1370 N N . GLU A 1 180 ? -19.195 21.519 5.874 1.00 45.09 180 GLU A N 1
ATOM 1371 C CA . GLU A 1 180 ? -18.447 21.832 7.086 1.00 45.09 180 GLU A CA 1
ATOM 1372 C C . GLU A 1 180 ? -19.023 21.015 8.254 1.00 45.09 180 GLU A C 1
ATOM 1374 O O . GLU A 1 180 ? -20.226 20.748 8.305 1.00 45.09 180 GLU A O 1
ATOM 1379 N N . GLY A 1 181 ? -18.139 20.541 9.132 1.00 48.62 181 GLY A N 1
ATOM 1380 C CA . GLY A 1 181 ? -18.378 19.506 10.140 1.00 48.62 181 GLY A CA 1
ATOM 1381 C C . GLY A 1 181 ? -19.346 19.866 11.270 1.00 48.62 181 GLY A C 1
ATOM 1382 O O . GLY A 1 181 ? -18.963 19.825 12.430 1.00 48.62 181 GLY A O 1
ATOM 1383 N N . SER A 1 182 ? -20.608 20.162 10.958 1.00 53.88 182 SER A N 1
ATOM 1384 C CA . SER A 1 182 ? -21.677 20.346 11.952 1.00 53.88 182 SER A CA 1
ATOM 1385 C C . SER A 1 182 ? -22.898 19.444 11.713 1.00 53.88 182 SER A C 1
ATOM 1387 O O . SER A 1 182 ? -23.980 19.707 12.241 1.00 53.88 182 SER A O 1
ATOM 1389 N N . GLY A 1 183 ? -22.770 18.418 10.867 1.00 65.44 183 GLY A N 1
ATOM 1390 C CA . GLY A 1 183 ? -23.829 17.429 10.661 1.00 65.44 183 GLY A CA 1
ATOM 1391 C C . GLY A 1 183 ? -23.849 16.383 11.784 1.00 65.44 183 GLY A C 1
ATOM 1392 O O . GLY A 1 183 ? -22.790 16.072 12.328 1.00 65.44 183 GLY A O 1
ATOM 1393 N N . PRO A 1 184 ? -25.015 15.803 12.123 1.00 80.81 184 PRO A N 1
ATOM 1394 C CA . PRO A 1 184 ? -25.076 14.702 13.079 1.00 80.81 184 PRO A CA 1
ATOM 1395 C C . PRO A 1 184 ? -24.287 13.490 12.564 1.00 80.81 184 PRO A C 1
ATOM 1397 O O . PRO A 1 184 ? -24.274 13.210 11.358 1.00 80.81 184 PRO A O 1
ATOM 1400 N N . LEU A 1 185 ? -23.653 12.757 13.484 1.00 88.50 185 LEU A N 1
ATOM 1401 C CA . LEU A 1 185 ? -22.922 11.534 13.154 1.00 88.50 185 LEU A CA 1
ATOM 1402 C C . LEU A 1 185 ? -23.859 10.511 12.473 1.00 88.50 185 LEU A C 1
ATOM 1404 O O . LEU A 1 185 ? -25.021 10.363 12.864 1.00 88.50 185 LEU A O 1
ATOM 1408 N N . PRO A 1 186 ? -23.390 9.797 11.434 1.00 91.62 186 PRO A N 1
ATOM 1409 C CA . PRO A 1 186 ? -24.213 8.850 10.697 1.00 91.62 186 PRO A CA 1
ATOM 1410 C C . PRO A 1 186 ? -24.534 7.616 11.545 1.00 91.62 186 PRO A C 1
ATOM 1412 O O . PRO A 1 186 ? -23.634 6.933 12.019 1.00 91.62 186 PRO A O 1
ATOM 1415 N N . LEU A 1 187 ? -25.814 7.254 11.640 1.00 92.00 187 LEU A N 1
ATOM 1416 C CA . LEU A 1 187 ? -26.247 6.069 12.385 1.00 92.00 187 LEU A CA 1
ATOM 1417 C C . LEU A 1 187 ? -25.563 4.786 11.886 1.00 92.00 187 LEU A C 1
ATOM 1419 O O . LEU A 1 187 ? -25.474 4.522 10.674 1.00 92.00 187 LEU A O 1
ATOM 1423 N N . LEU A 1 188 ? -25.111 3.963 12.832 1.00 94.44 188 LEU A N 1
ATOM 1424 C CA . LEU A 1 188 ? -24.611 2.624 12.549 1.00 94.44 188 LEU A CA 1
ATOM 1425 C C . LEU A 1 188 ? -25.775 1.678 12.204 1.00 94.44 188 LEU A C 1
ATOM 1427 O O . LEU A 1 188 ? -26.871 1.812 12.750 1.00 94.44 188 LEU A O 1
ATOM 1431 N N . PRO A 1 189 ? -25.577 0.727 11.273 1.00 95.06 189 PRO A N 1
ATOM 1432 C CA . PRO A 1 189 ? -26.532 -0.357 11.070 1.00 95.06 189 PRO A CA 1
ATOM 1433 C C . PRO A 1 189 ? -26.539 -1.305 12.286 1.00 95.06 189 PRO A C 1
ATOM 1435 O O . PRO A 1 189 ? -25.687 -1.174 13.168 1.00 95.06 189 PRO A O 1
ATOM 1438 N N . PRO A 1 190 ? -27.453 -2.295 12.335 1.00 96.75 190 PRO A N 1
ATOM 1439 C CA . PRO A 1 190 ? -27.448 -3.304 13.389 1.00 96.75 190 PRO A CA 1
ATOM 1440 C C . PRO A 1 190 ? -26.064 -3.933 13.577 1.00 96.75 190 PRO A C 1
ATOM 1442 O O . PRO A 1 190 ? -25.352 -4.186 12.602 1.00 96.75 190 PRO A O 1
ATOM 1445 N N . LYS A 1 191 ? -25.708 -4.224 14.830 1.00 96.25 191 LYS A N 1
ATOM 1446 C CA . LYS A 1 191 ? -24.394 -4.739 15.246 1.00 96.25 191 LYS A CA 1
ATOM 1447 C C . LYS A 1 191 ? -23.887 -5.906 14.395 1.00 96.25 191 LYS A C 1
ATOM 1449 O O . LYS A 1 191 ? -22.735 -5.911 13.975 1.00 96.25 191 LYS A O 1
ATOM 1454 N N . GLU A 1 192 ? -24.760 -6.848 14.045 1.00 96.44 192 GLU A N 1
ATOM 1455 C CA . GLU A 1 192 ? -24.426 -7.982 13.171 1.00 96.44 192 GLU A CA 1
ATOM 1456 C C . GLU A 1 192 ? -23.937 -7.551 11.779 1.00 96.44 192 GLU A C 1
ATOM 1458 O O . GLU A 1 192 ? -23.028 -8.159 11.212 1.00 96.44 192 GLU A O 1
ATOM 1463 N N . GLN A 1 193 ? -24.519 -6.489 11.215 1.00 95.69 193 GLN A N 1
ATOM 1464 C CA . GLN A 1 193 ? -24.078 -5.932 9.937 1.00 95.69 193 GLN A CA 1
ATOM 1465 C C . GLN A 1 193 ? -22.735 -5.218 10.087 1.00 95.69 193 GLN A C 1
ATOM 1467 O O . GLN A 1 193 ? -21.886 -5.354 9.208 1.00 95.69 193 GLN A O 1
ATOM 1472 N N . VAL A 1 194 ? -22.508 -4.511 11.201 1.00 96.75 194 VAL A N 1
ATOM 1473 C CA . VAL A 1 194 ? -21.204 -3.896 11.494 1.00 96.75 194 VAL A CA 1
ATOM 1474 C C . VAL A 1 194 ? -20.113 -4.962 11.572 1.00 96.75 194 VAL A C 1
ATOM 1476 O O . VAL A 1 194 ? -19.093 -4.821 10.905 1.00 96.75 194 VAL A O 1
ATOM 1479 N N . ILE A 1 195 ? -20.348 -6.072 12.279 1.00 96.56 195 ILE A N 1
ATOM 1480 C CA . ILE A 1 195 ? -19.396 -7.192 12.373 1.00 96.56 195 ILE A CA 1
ATOM 1481 C C . ILE A 1 195 ? -19.064 -7.756 10.983 1.00 96.56 195 ILE A C 1
ATOM 1483 O O . ILE A 1 195 ? -17.891 -7.953 10.658 1.00 96.56 195 ILE A O 1
ATOM 1487 N N . LYS A 1 196 ? -20.076 -7.967 10.127 1.00 95.81 196 LYS A N 1
ATOM 1488 C CA . LYS A 1 196 ? -19.871 -8.431 8.742 1.00 95.81 196 LYS A CA 1
ATOM 1489 C C . LYS A 1 196 ? -19.027 -7.446 7.934 1.00 95.81 196 LYS A C 1
ATOM 1491 O O . LYS A 1 196 ? -18.082 -7.857 7.261 1.00 95.81 196 LYS A O 1
ATOM 1496 N N . HIS A 1 197 ? -19.335 -6.154 8.024 1.00 95.69 197 HIS A N 1
ATOM 1497 C CA . HIS A 1 197 ? -18.597 -5.117 7.311 1.00 95.69 197 HIS A CA 1
ATOM 1498 C C . HIS A 1 197 ? -17.148 -4.993 7.790 1.00 95.69 197 HIS A C 1
ATOM 1500 O O . HIS A 1 197 ? -16.251 -4.909 6.950 1.00 95.69 197 HIS A O 1
ATOM 1506 N N . VAL A 1 198 ? -16.914 -5.032 9.103 1.00 96.12 198 VAL A N 1
ATOM 1507 C CA . VAL A 1 198 ? -15.575 -5.017 9.708 1.00 96.12 198 VAL A CA 1
ATOM 1508 C C . VAL A 1 198 ? -14.769 -6.229 9.252 1.00 96.12 198 VAL A C 1
ATOM 1510 O O . VAL A 1 198 ? -13.669 -6.061 8.734 1.00 96.12 198 VAL A O 1
ATOM 1513 N N . SER A 1 199 ? -15.338 -7.436 9.345 1.00 94.81 199 SER A N 1
ATOM 1514 C CA . SER A 1 199 ? -14.674 -8.659 8.880 1.00 94.81 199 SER A CA 1
ATOM 1515 C C . SER A 1 199 ? -14.294 -8.568 7.399 1.00 94.81 199 SER A C 1
ATOM 1517 O O . SER A 1 199 ? -13.171 -8.902 7.022 1.00 94.81 199 SER A O 1
ATOM 1519 N N . TYR A 1 200 ? -15.197 -8.051 6.561 1.00 94.50 200 TYR A N 1
ATOM 1520 C CA . TYR A 1 200 ? -14.924 -7.834 5.143 1.00 94.50 200 TYR A CA 1
ATOM 1521 C C . TYR A 1 200 ? -13.802 -6.808 4.914 1.00 94.50 200 TYR A C 1
ATOM 1523 O O . TYR A 1 200 ? -12.914 -7.048 4.096 1.00 94.50 200 TYR A O 1
ATOM 1531 N N . ALA A 1 201 ? -13.788 -5.695 5.655 1.00 95.75 201 ALA A N 1
ATOM 1532 C CA . ALA A 1 201 ? -12.737 -4.680 5.558 1.00 95.75 201 ALA A CA 1
ATOM 1533 C C . ALA A 1 201 ? -11.359 -5.235 5.953 1.00 95.75 201 ALA A C 1
ATOM 1535 O O . ALA A 1 201 ? -10.377 -4.965 5.263 1.00 95.75 201 ALA A O 1
ATOM 1536 N N . CYS A 1 202 ? -11.282 -6.048 7.011 1.00 94.06 202 CYS A N 1
ATOM 1537 C CA . CYS A 1 202 ? -10.044 -6.715 7.417 1.00 94.06 202 CYS A CA 1
ATOM 1538 C C . CYS A 1 202 ? -9.521 -7.650 6.320 1.00 94.06 202 CYS A C 1
ATOM 1540 O O . CYS A 1 202 ? -8.353 -7.564 5.948 1.00 94.06 202 CYS A O 1
ATOM 1542 N N . LYS A 1 203 ? -10.406 -8.479 5.750 1.00 91.69 203 LYS A N 1
ATOM 1543 C CA . LYS A 1 203 ? -10.059 -9.466 4.714 1.00 91.69 203 LYS A CA 1
ATOM 1544 C C . LYS A 1 203 ? -9.681 -8.847 3.369 1.00 91.69 203 LYS A C 1
ATOM 1546 O O . LYS A 1 203 ? -8.915 -9.451 2.635 1.00 91.69 203 LYS A O 1
ATOM 1551 N N . THR A 1 204 ? -10.208 -7.667 3.034 1.00 91.75 204 THR A N 1
ATOM 1552 C CA . THR A 1 204 ? -10.022 -7.065 1.700 1.00 91.75 204 THR A CA 1
ATOM 1553 C C . THR A 1 204 ? -9.168 -5.799 1.713 1.00 91.75 204 THR A C 1
ATOM 1555 O O . THR A 1 204 ? -8.248 -5.667 0.907 1.00 91.75 204 THR A O 1
ATOM 1558 N N . ALA A 1 205 ? -9.430 -4.852 2.613 1.00 94.00 205 ALA A N 1
ATOM 1559 C CA . ALA A 1 205 ? -8.820 -3.522 2.588 1.00 94.00 205 ALA A CA 1
ATOM 1560 C C . ALA A 1 205 ? -7.540 -3.412 3.436 1.00 94.00 205 ALA A C 1
ATOM 1562 O O . ALA A 1 205 ? -6.648 -2.613 3.106 1.00 94.00 205 ALA A O 1
ATOM 1563 N N . LEU A 1 206 ? -7.450 -4.202 4.514 1.00 94.12 206 LEU A N 1
ATOM 1564 C CA . LEU A 1 206 ? -6.353 -4.188 5.491 1.00 94.12 206 LEU A CA 1
ATOM 1565 C C . LEU A 1 206 ? -5.375 -5.361 5.348 1.00 94.12 206 LEU A C 1
ATOM 1567 O O . LEU A 1 206 ? -4.590 -5.610 6.258 1.00 94.12 206 LEU A O 1
ATOM 1571 N N . VAL A 1 207 ? -5.366 -6.056 4.209 1.00 91.38 207 VAL A N 1
ATOM 1572 C CA . VAL A 1 207 ? -4.404 -7.142 3.956 1.00 91.38 207 VAL A CA 1
ATOM 1573 C C . VAL A 1 207 ? -2.968 -6.645 4.193 1.00 91.38 207 VAL A C 1
ATOM 1575 O O . VAL A 1 207 ? -2.588 -5.566 3.717 1.00 91.38 207 VAL A O 1
ATOM 1578 N N . CYS A 1 208 ? -2.206 -7.403 4.990 1.00 89.50 208 CYS A N 1
ATOM 1579 C CA . CYS A 1 208 ? -0.864 -7.082 5.507 1.00 89.50 208 CYS A CA 1
ATOM 1580 C C . CYS A 1 208 ? -0.743 -5.848 6.432 1.00 89.50 208 CYS A C 1
ATOM 1582 O O . CYS A 1 208 ? 0.358 -5.542 6.883 1.00 89.50 208 CYS A O 1
ATOM 1584 N N . HIS A 1 209 ? -1.831 -5.123 6.705 1.00 92.06 209 HIS A N 1
ATOM 1585 C CA . HIS A 1 209 ? -1.850 -3.881 7.497 1.00 92.06 209 HIS A CA 1
ATOM 1586 C C . HIS A 1 209 ? -2.897 -3.907 8.618 1.00 92.06 209 HIS A C 1
ATOM 1588 O O . HIS A 1 209 ? -3.217 -2.872 9.208 1.00 92.06 209 HIS A O 1
ATOM 1594 N N . ASP A 1 210 ? -3.465 -5.074 8.906 1.00 91.50 210 ASP A N 1
ATOM 1595 C CA . ASP A 1 210 ? -4.374 -5.235 10.024 1.00 91.50 210 ASP A CA 1
ATOM 1596 C C . ASP A 1 210 ? -3.600 -5.010 11.330 1.00 91.50 210 ASP A C 1
ATOM 1598 O O . ASP A 1 210 ? -2.611 -5.689 11.617 1.00 91.50 210 ASP A O 1
ATOM 1602 N N . CYS A 1 211 ? -4.051 -4.035 12.110 1.00 91.25 211 CYS A N 1
ATOM 1603 C CA . CYS A 1 211 ? -3.509 -3.666 13.414 1.00 91.25 211 CYS A CA 1
ATOM 1604 C C . CYS A 1 211 ? -4.590 -3.651 14.506 1.00 91.25 211 CYS A C 1
ATOM 1606 O O . CYS A 1 211 ? -4.390 -3.053 15.568 1.00 91.25 211 CYS A O 1
ATOM 1608 N N . LEU A 1 212 ? -5.741 -4.283 14.253 1.00 91.62 212 LEU A N 1
ATOM 1609 C CA . LEU A 1 212 ? -6.831 -4.361 15.217 1.00 91.62 212 LEU A CA 1
ATOM 1610 C C . LEU A 1 212 ? -6.505 -5.346 16.344 1.00 91.62 212 LEU A C 1
ATOM 1612 O O . LEU A 1 212 ? -5.935 -6.421 16.129 1.00 91.62 212 LEU A O 1
ATOM 1616 N N . ASP A 1 213 ? -6.937 -4.993 17.553 1.00 89.38 213 ASP A N 1
ATOM 1617 C CA . ASP A 1 213 ? -7.036 -5.942 18.657 1.00 89.38 213 ASP A CA 1
ATOM 1618 C C . ASP A 1 213 ? -8.368 -6.692 18.540 1.00 89.38 213 ASP A C 1
ATOM 1620 O O . ASP A 1 213 ? -9.364 -6.315 19.150 1.00 89.38 213 ASP A O 1
ATOM 1624 N N . HIS A 1 214 ? -8.400 -7.744 17.717 1.00 87.00 214 HIS A N 1
ATOM 1625 C CA . HIS A 1 214 ? -9.618 -8.528 17.463 1.00 87.00 214 HIS A CA 1
ATOM 1626 C C . HIS A 1 214 ? -10.241 -9.122 18.732 1.00 87.00 214 HIS A C 1
ATOM 1628 O O . HIS A 1 214 ? -11.454 -9.316 18.774 1.00 87.00 214 HIS A O 1
ATOM 1634 N N . LYS A 1 215 ? -9.438 -9.380 19.776 1.00 85.56 215 LYS A N 1
ATOM 1635 C CA . LYS A 1 215 ? -9.939 -9.894 21.057 1.00 85.56 215 LYS A CA 1
ATOM 1636 C C . LYS A 1 215 ? -10.722 -8.815 21.803 1.00 85.56 215 LYS A C 1
ATOM 1638 O O . LYS A 1 215 ? -11.831 -9.079 22.259 1.00 85.56 215 LYS A O 1
ATOM 1643 N N . ARG A 1 216 ? -10.166 -7.602 21.914 1.00 90.25 216 ARG A N 1
ATOM 1644 C CA . ARG A 1 216 ? -10.835 -6.477 22.596 1.00 90.25 216 ARG A CA 1
ATOM 1645 C C . ARG A 1 216 ? -11.946 -5.841 21.755 1.00 90.25 216 ARG A C 1
ATOM 1647 O O . ARG A 1 216 ? -12.920 -5.356 22.327 1.00 90.25 216 ARG A O 1
ATOM 1654 N N . PHE A 1 217 ? -11.849 -5.907 20.426 1.00 93.62 217 PHE A N 1
ATOM 1655 C CA . PHE A 1 217 ? -12.787 -5.262 19.505 1.00 93.62 217 PHE A CA 1
ATOM 1656 C C . PHE A 1 217 ? -14.242 -5.680 19.745 1.00 93.62 217 PHE A C 1
ATOM 1658 O O . PHE A 1 217 ? -15.119 -4.822 19.755 1.00 93.62 217 PHE A O 1
ATOM 1665 N N . SER A 1 218 ? -14.510 -6.975 19.975 1.00 93.38 218 SER A N 1
ATOM 1666 C CA . SER A 1 218 ? -15.880 -7.451 20.230 1.00 93.38 218 SER A CA 1
ATOM 1667 C C . SER A 1 218 ? -16.475 -6.802 21.477 1.00 93.38 218 SER A C 1
ATOM 1669 O O . SER A 1 218 ? -17.566 -6.254 21.403 1.00 93.38 218 SER A O 1
ATOM 1671 N N . GLY A 1 219 ? -15.741 -6.787 22.594 1.00 95.12 219 GLY A N 1
ATOM 1672 C CA . GLY A 1 219 ? -16.231 -6.196 23.842 1.00 95.12 219 GLY A CA 1
ATOM 1673 C C . GLY A 1 219 ? -16.415 -4.678 23.755 1.00 95.12 219 GLY A C 1
ATOM 1674 O O . GLY A 1 219 ? -17.383 -4.145 24.290 1.00 95.12 219 GLY A O 1
ATOM 1675 N N . GLN A 1 220 ? -15.530 -3.975 23.039 1.00 95.50 220 GLN A N 1
ATOM 1676 C CA . GLN A 1 220 ? -15.704 -2.541 22.774 1.00 95.50 220 GLN A CA 1
ATOM 1677 C C . GLN A 1 220 ? -16.929 -2.274 21.888 1.00 95.50 220 GLN A C 1
ATOM 1679 O O . GLN A 1 220 ? -17.653 -1.308 22.115 1.00 95.50 220 GLN A O 1
ATOM 1684 N N . LEU A 1 221 ? -17.200 -3.144 20.909 1.00 96.62 221 LEU A N 1
ATOM 1685 C CA . LEU A 1 221 ? -18.388 -3.044 20.066 1.00 96.62 221 LEU A CA 1
ATOM 1686 C C . LEU A 1 221 ? -19.670 -3.337 20.848 1.00 96.62 221 LEU A C 1
ATOM 1688 O O . LEU A 1 221 ? -20.669 -2.659 20.635 1.00 96.62 221 LEU A O 1
ATOM 1692 N N . ASP A 1 222 ? -19.650 -4.318 21.749 1.00 96.31 222 ASP A N 1
ATOM 1693 C CA . ASP A 1 222 ? -20.771 -4.619 22.642 1.00 96.31 222 ASP A CA 1
ATOM 1694 C C . ASP A 1 222 ? -21.120 -3.387 23.480 1.00 96.31 222 ASP A C 1
ATOM 1696 O O . ASP A 1 222 ? -22.237 -2.878 23.387 1.00 96.31 222 ASP A O 1
ATOM 1700 N N . ARG A 1 223 ? -20.116 -2.830 24.168 1.00 96.00 223 ARG A N 1
ATOM 1701 C CA . ARG A 1 223 ? -20.253 -1.610 24.966 1.00 96.00 223 ARG A CA 1
ATOM 1702 C C . ARG A 1 223 ? -20.788 -0.434 24.148 1.00 96.00 223 ARG A C 1
ATOM 1704 O O . ARG A 1 223 ? -21.689 0.256 24.612 1.00 96.00 223 ARG A O 1
ATOM 1711 N N . LEU A 1 224 ? -20.272 -0.219 22.937 1.00 96.44 224 LEU A N 1
ATOM 1712 C CA . LEU A 1 224 ? -20.694 0.886 22.070 1.00 96.44 224 LEU A CA 1
ATOM 1713 C C . LEU A 1 224 ? -22.187 0.801 21.709 1.00 96.44 224 LEU A C 1
ATOM 1715 O O . LEU A 1 224 ? -22.851 1.823 21.642 1.00 96.44 224 LEU A O 1
ATOM 1719 N N . PHE A 1 225 ? -22.722 -0.402 21.478 1.00 96.56 225 PHE A N 1
ATOM 1720 C CA . PHE A 1 225 ? -24.141 -0.596 21.146 1.00 96.56 225 PHE A CA 1
ATOM 1721 C C . PHE A 1 225 ? -25.069 -0.618 22.372 1.00 96.56 225 PHE A C 1
ATOM 1723 O O . PHE A 1 225 ? -26.278 -0.461 22.210 1.00 96.56 225 PHE A O 1
ATOM 1730 N N . GLU A 1 226 ? -24.527 -0.849 23.568 1.00 96.06 226 GLU A N 1
ATOM 1731 C CA . GLU A 1 226 ? -25.269 -0.865 24.837 1.00 96.06 226 GLU A CA 1
ATOM 1732 C C . GLU A 1 226 ? -25.310 0.507 25.528 1.00 96.06 226 GLU A C 1
ATOM 1734 O O . GLU A 1 226 ? -26.170 0.734 26.376 1.00 96.06 226 GLU A O 1
ATOM 1739 N N . THR A 1 227 ? -24.399 1.414 25.166 1.00 95.81 227 THR A N 1
ATOM 1740 C CA . THR A 1 227 ? -24.287 2.764 25.739 1.00 95.81 227 THR A CA 1
ATOM 1741 C C . THR A 1 227 ? -25.079 3.765 24.896 1.00 95.81 227 THR A C 1
ATOM 1743 O O . THR A 1 227 ? -25.049 3.699 23.666 1.00 95.81 227 THR A O 1
ATOM 1746 N N . ASP A 1 228 ? -25.773 4.709 25.535 1.00 92.94 228 ASP A N 1
ATOM 1747 C CA . ASP A 1 228 ? -26.433 5.804 24.816 1.00 92.94 228 ASP A CA 1
ATOM 1748 C C . ASP A 1 228 ? -25.378 6.714 24.142 1.00 92.94 228 ASP A C 1
ATOM 1750 O O . ASP A 1 228 ? -24.383 7.057 24.788 1.00 92.94 228 ASP A O 1
ATOM 1754 N N . PRO A 1 229 ? -25.548 7.123 22.866 1.00 90.81 229 PRO A N 1
ATOM 1755 C CA . PRO A 1 229 ? -24.628 8.043 22.199 1.00 90.81 229 PRO A CA 1
ATOM 1756 C C . PRO A 1 229 ? -24.348 9.358 22.940 1.00 90.81 229 PRO A C 1
ATOM 1758 O O . PRO A 1 229 ? -23.273 9.923 22.749 1.00 90.81 229 PRO A O 1
ATOM 1761 N N . GLU A 1 230 ? -25.277 9.856 23.766 1.00 89.25 230 GLU A N 1
ATOM 1762 C CA . GLU A 1 230 ? -25.057 11.059 24.589 1.00 89.25 230 GLU A CA 1
ATOM 1763 C C . GLU A 1 230 ? -24.122 10.807 25.788 1.00 89.25 230 GLU A C 1
ATOM 1765 O O . GLU A 1 230 ? -23.560 11.749 26.348 1.00 89.25 230 GLU A O 1
ATOM 1770 N N . GLU A 1 231 ? -23.919 9.542 26.165 1.00 93.69 231 GLU A N 1
ATOM 1771 C CA . GLU A 1 231 ? -23.097 9.109 27.302 1.00 93.69 231 GLU A CA 1
ATOM 1772 C C . GLU A 1 231 ? -21.715 8.578 26.888 1.00 93.69 231 GLU A C 1
ATOM 1774 O O . GLU A 1 231 ? -20.947 8.103 27.731 1.00 93.69 231 GLU A O 1
ATOM 1779 N N . TYR A 1 232 ? -21.370 8.642 25.600 1.00 93.19 232 TYR A N 1
ATOM 1780 C CA . TYR A 1 232 ? -20.080 8.160 25.115 1.00 93.19 232 TYR A CA 1
ATOM 1781 C C . TYR A 1 232 ? -18.911 8.866 25.804 1.00 93.19 232 TYR A C 1
ATOM 1783 O O . TYR A 1 232 ? -18.794 10.091 25.829 1.00 93.19 232 TYR A O 1
ATOM 1791 N N . SER A 1 233 ? -17.992 8.064 26.343 1.00 92.56 233 SER A N 1
ATOM 1792 C CA . SER A 1 233 ? -16.713 8.579 26.816 1.00 92.56 233 SER A CA 1
ATOM 1793 C C . SER A 1 233 ? -15.799 8.913 25.635 1.00 92.56 233 SER A C 1
ATOM 1795 O O . SER A 1 233 ? -15.962 8.402 24.528 1.00 92.56 233 SER A O 1
ATOM 1797 N N . ALA A 1 234 ? -14.742 9.685 25.891 1.00 89.81 234 ALA A N 1
ATOM 1798 C CA . ALA A 1 234 ? -13.734 9.979 24.872 1.00 89.81 234 ALA A CA 1
ATOM 1799 C C . ALA A 1 234 ? -13.061 8.712 24.294 1.00 89.81 234 ALA A C 1
ATOM 1801 O O . ALA A 1 234 ? -12.559 8.733 23.173 1.00 89.81 234 ALA A O 1
ATOM 1802 N N . ASP A 1 235 ? -13.016 7.603 25.042 1.00 90.56 235 ASP A N 1
ATOM 1803 C CA . ASP A 1 235 ? -12.515 6.327 24.519 1.00 90.56 235 ASP A CA 1
ATOM 1804 C C . ASP A 1 235 ? -13.543 5.626 23.620 1.00 90.56 235 ASP A C 1
ATOM 1806 O O . ASP A 1 235 ? -13.155 5.040 22.608 1.00 90.56 235 ASP A O 1
ATOM 1810 N N . ASP A 1 236 ? -14.837 5.751 23.930 1.00 93.62 236 ASP A N 1
ATOM 1811 C CA . ASP A 1 236 ? -15.922 5.231 23.091 1.00 93.62 236 ASP A CA 1
ATOM 1812 C C . ASP A 1 236 ? -15.978 5.990 21.754 1.00 93.62 236 ASP A C 1
ATOM 1814 O O . ASP A 1 236 ? -16.081 5.367 20.699 1.00 93.62 236 ASP A O 1
ATOM 1818 N N . GLU A 1 237 ? -15.793 7.314 21.764 1.00 92.81 237 GLU A N 1
ATOM 1819 C CA . GLU A 1 237 ? -15.706 8.143 20.552 1.00 92.81 237 GLU A CA 1
ATOM 1820 C C . GLU A 1 237 ? -14.509 7.771 19.661 1.00 92.81 237 GLU A C 1
ATOM 1822 O O . GLU A 1 237 ? -14.637 7.652 18.438 1.00 92.81 237 GLU A O 1
ATOM 1827 N N . ARG A 1 238 ? -13.334 7.528 20.255 1.00 93.06 238 ARG A N 1
ATOM 1828 C CA . ARG A 1 238 ? -12.139 7.093 19.506 1.00 93.06 238 ARG A CA 1
ATOM 1829 C C . ARG A 1 238 ? -12.327 5.706 18.905 1.00 93.06 238 ARG A C 1
ATOM 1831 O O . ARG A 1 238 ? -11.948 5.482 17.755 1.00 93.06 238 ARG A O 1
ATOM 1838 N N . PHE A 1 239 ? -12.932 4.784 19.649 1.00 96.06 239 PHE A N 1
ATOM 1839 C CA . PHE A 1 239 ? -13.278 3.467 19.127 1.00 96.06 239 PHE A CA 1
ATOM 1840 C C . PHE A 1 239 ? -14.336 3.561 18.014 1.00 96.06 239 PHE A C 1
ATOM 1842 O O . PHE A 1 239 ? -14.191 2.935 16.961 1.00 96.06 239 PHE A O 1
ATOM 1849 N N . LEU A 1 240 ? -15.348 4.416 18.177 1.00 96.31 240 LEU A N 1
ATOM 1850 C CA . LEU A 1 240 ? -16.345 4.712 17.149 1.00 96.31 240 LEU A CA 1
ATOM 1851 C C . LEU A 1 240 ? -15.690 5.249 15.866 1.00 96.31 240 LEU A C 1
ATOM 1853 O O . LEU A 1 240 ? -16.086 4.858 14.764 1.00 96.31 240 LEU A O 1
ATOM 1857 N N . ALA A 1 241 ? -14.637 6.064 15.980 1.00 96.56 241 ALA A N 1
ATOM 1858 C CA . ALA A 1 241 ? -13.861 6.518 14.829 1.00 96.56 241 ALA A CA 1
ATOM 1859 C C . ALA A 1 241 ? -13.216 5.354 14.054 1.00 96.56 241 ALA A C 1
ATOM 1861 O O . ALA A 1 241 ? -13.204 5.381 12.818 1.00 96.56 241 ALA A O 1
ATOM 1862 N N . VAL A 1 242 ? -12.727 4.317 14.748 1.00 97.75 242 VAL A N 1
ATOM 1863 C CA . VAL A 1 242 ? -12.212 3.081 14.127 1.00 97.75 242 VAL A CA 1
ATOM 1864 C C . VAL A 1 242 ? -13.334 2.338 13.405 1.00 97.75 242 VAL A C 1
ATOM 1866 O O . VAL A 1 242 ? -13.173 1.978 12.237 1.00 97.75 242 VAL A O 1
ATOM 1869 N N . VAL A 1 243 ? -14.487 2.154 14.057 1.00 98.19 243 VAL A N 1
ATOM 1870 C CA . VAL A 1 243 ? -15.657 1.487 13.461 1.00 98.19 243 VAL A CA 1
ATOM 1871 C C . VAL A 1 243 ? -16.093 2.209 12.187 1.00 98.19 243 VAL A C 1
ATOM 1873 O O . VAL A 1 243 ? -16.229 1.578 11.139 1.00 98.19 243 VAL A O 1
ATOM 1876 N N . TYR A 1 244 ? -16.235 3.534 12.221 1.00 98.06 244 TYR A N 1
ATOM 1877 C CA . TYR A 1 244 ? -16.576 4.321 11.037 1.00 98.06 244 TYR A CA 1
ATOM 1878 C C . TYR A 1 244 ? -15.528 4.215 9.921 1.00 98.06 244 TYR A C 1
ATOM 1880 O O . TYR A 1 244 ? -15.899 4.087 8.748 1.00 98.06 244 TYR A O 1
ATOM 1888 N N . ALA A 1 245 ? -14.232 4.193 10.250 1.00 98.00 245 ALA A N 1
ATOM 1889 C CA . ALA A 1 245 ? -13.187 3.989 9.249 1.00 98.00 245 ALA A CA 1
ATOM 1890 C C . ALA A 1 245 ? -13.310 2.606 8.581 1.00 98.00 245 ALA A C 1
ATOM 1892 O O . ALA A 1 245 ? -13.273 2.504 7.353 1.00 98.00 245 ALA A O 1
ATOM 1893 N N . LEU A 1 246 ? -13.536 1.546 9.360 1.00 98.19 246 LEU A N 1
ATOM 1894 C CA . LEU A 1 246 ? -13.713 0.181 8.851 1.00 98.19 246 LEU A CA 1
ATOM 1895 C C . LEU A 1 246 ? -14.979 0.038 7.997 1.00 98.19 246 LEU A C 1
ATOM 1897 O O . LEU A 1 246 ? -14.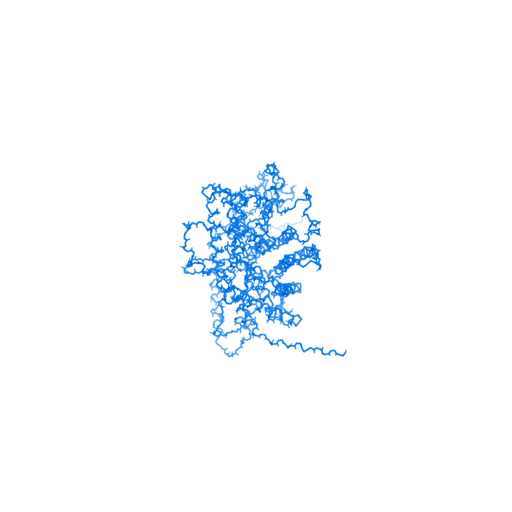930 -0.563 6.924 1.00 98.19 246 LEU A O 1
ATOM 1901 N N . MET A 1 247 ? -16.091 0.647 8.415 1.00 97.62 247 MET A N 1
ATOM 1902 C CA . MET A 1 247 ? -17.328 0.700 7.627 1.00 97.62 247 MET A CA 1
ATOM 1903 C C . MET A 1 247 ? -17.096 1.387 6.277 1.00 97.62 247 MET A C 1
ATOM 1905 O O . MET A 1 247 ? -17.549 0.893 5.242 1.00 97.62 247 MET A O 1
ATOM 1909 N N . SER A 1 248 ? -16.345 2.493 6.269 1.00 96.50 248 SER A N 1
ATOM 1910 C CA . SER A 1 248 ? -16.019 3.213 5.037 1.00 96.50 248 SER A CA 1
ATOM 1911 C C . SER A 1 248 ? -15.182 2.371 4.069 1.00 96.50 248 SER A C 1
ATOM 1913 O O . SER A 1 248 ? -15.494 2.309 2.878 1.00 96.50 248 SER A O 1
ATOM 1915 N N . LEU A 1 249 ? -14.174 1.652 4.580 1.00 96.88 249 LEU A N 1
ATOM 1916 C CA . LEU A 1 249 ? -13.354 0.729 3.797 1.00 96.88 249 LEU A CA 1
ATOM 1917 C C . LEU A 1 249 ? -14.189 -0.429 3.251 1.00 96.88 249 LEU A C 1
ATOM 1919 O O . LEU A 1 249 ? -14.126 -0.715 2.059 1.00 96.88 249 LEU A O 1
ATOM 1923 N N . SER A 1 250 ? -15.018 -1.048 4.092 1.00 95.44 250 SER A N 1
ATOM 1924 C CA . SER A 1 250 ? -15.892 -2.152 3.692 1.00 95.44 250 SER A CA 1
ATOM 1925 C C . SER A 1 250 ? -16.770 -1.778 2.497 1.00 95.44 250 SER A C 1
ATOM 1927 O O . SER A 1 250 ? -16.786 -2.471 1.480 1.00 95.44 250 SER A O 1
ATOM 1929 N N . MET A 1 251 ? -17.443 -0.627 2.578 1.00 92.62 251 MET A N 1
ATOM 1930 C CA . MET A 1 251 ? -18.313 -0.127 1.510 1.00 92.62 251 MET A CA 1
ATOM 1931 C C . MET A 1 251 ? -17.537 0.272 0.251 1.00 92.62 251 MET A C 1
ATOM 1933 O O . MET A 1 251 ? -18.055 0.160 -0.858 1.00 92.62 251 MET A O 1
ATOM 1937 N N . ARG A 1 252 ? -16.286 0.721 0.399 1.00 91.62 252 ARG A N 1
ATOM 1938 C CA . ARG A 1 252 ? -15.432 1.109 -0.728 1.00 91.62 252 ARG A CA 1
ATOM 1939 C C . ARG A 1 252 ? -14.890 -0.084 -1.514 1.00 91.62 252 ARG A C 1
ATOM 1941 O O . ARG A 1 252 ? -14.732 0.043 -2.730 1.00 91.62 252 ARG A O 1
ATOM 1948 N N . TYR A 1 253 ? -14.602 -1.188 -0.829 1.00 91.56 253 TYR A N 1
ATOM 1949 C CA . TYR A 1 253 ? -14.087 -2.437 -1.399 1.00 91.56 253 TYR A CA 1
ATOM 1950 C C . TYR A 1 253 ? -15.190 -3.465 -1.690 1.00 91.56 253 TYR A C 1
ATOM 1952 O O . TYR A 1 253 ? -14.886 -4.580 -2.102 1.00 91.56 253 TYR A O 1
ATOM 1960 N N . SER A 1 254 ? -16.461 -3.136 -1.435 1.00 88.38 254 SER A N 1
ATOM 1961 C CA . SER A 1 254 ? -17.587 -4.023 -1.745 1.00 88.38 254 SER A CA 1
ATOM 1962 C C . SER A 1 254 ? -17.642 -4.302 -3.254 1.00 88.38 254 SER A C 1
ATOM 1964 O O . SER A 1 254 ? -17.481 -3.358 -4.034 1.00 88.38 254 SER A O 1
ATOM 1966 N N . PRO A 1 255 ? -17.868 -5.562 -3.671 1.00 79.31 255 PRO A N 1
ATOM 1967 C CA . PRO A 1 255 ? -17.784 -5.952 -5.070 1.00 79.31 255 PRO A CA 1
ATOM 1968 C C . PRO A 1 255 ? -18.823 -5.213 -5.916 1.00 79.31 255 PRO A C 1
ATOM 1970 O O . PRO A 1 255 ? -19.936 -4.914 -5.477 1.00 79.31 255 PRO A O 1
ATOM 1973 N N . SER A 1 256 ? -18.442 -4.923 -7.157 1.00 63.03 256 SER A N 1
ATOM 1974 C CA . SER A 1 256 ? -19.322 -4.315 -8.152 1.00 63.03 256 SER A CA 1
ATOM 1975 C C . SER A 1 256 ? -20.046 -5.422 -8.924 1.00 63.03 256 SER A C 1
ATOM 1977 O O . SER A 1 256 ? -19.652 -5.742 -10.043 1.00 63.03 256 SER A O 1
ATOM 1979 N N . ASP A 1 257 ? -21.065 -6.050 -8.332 1.00 49.25 257 ASP A N 1
ATOM 1980 C CA . ASP A 1 257 ? -21.846 -7.065 -9.051 1.00 49.25 257 ASP A CA 1
ATOM 1981 C C . ASP A 1 257 ? -22.589 -6.441 -10.246 1.00 49.25 257 ASP A C 1
ATOM 1983 O O . ASP A 1 257 ? -23.121 -5.328 -10.188 1.00 49.25 257 ASP A O 1
ATOM 1987 N N . SER A 1 258 ? -22.585 -7.145 -11.375 1.00 47.50 258 SER A N 1
ATOM 1988 C CA . SER A 1 258 ? -23.019 -6.622 -12.671 1.00 47.50 258 SER A CA 1
ATOM 1989 C C . SER A 1 258 ? -24.534 -6.738 -12.875 1.00 47.50 258 SER A C 1
ATOM 1991 O O . SER A 1 258 ? -25.061 -7.810 -13.142 1.00 47.50 258 SER A O 1
ATOM 1993 N N . ALA A 1 259 ? -25.226 -5.597 -12.819 1.00 50.84 259 ALA A N 1
ATOM 1994 C CA . ALA A 1 259 ? -26.480 -5.287 -13.517 1.00 50.84 259 ALA A CA 1
ATOM 1995 C C . ALA A 1 259 ? -26.729 -3.770 -13.406 1.00 50.84 259 ALA A C 1
ATOM 1997 O O . ALA A 1 259 ? -26.418 -3.170 -12.380 1.00 50.84 259 ALA A O 1
ATOM 1998 N N . HIS A 1 260 ? -27.316 -3.125 -14.420 1.00 52.41 260 HIS A N 1
ATOM 1999 C CA . HIS A 1 260 ? -27.539 -1.666 -14.435 1.00 52.41 260 HIS A CA 1
ATOM 2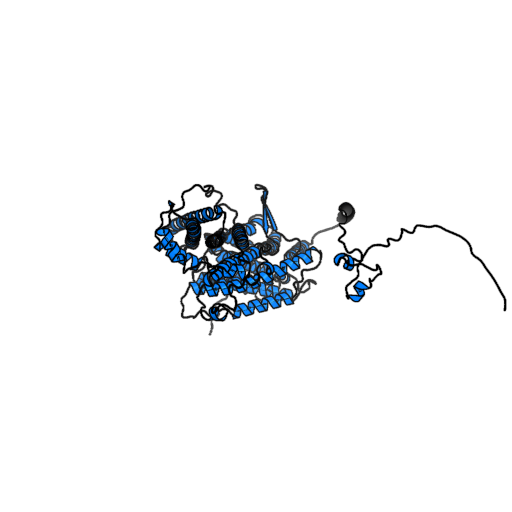000 C C . HIS A 1 260 ? -28.317 -1.120 -13.209 1.00 52.41 260 HIS A C 1
ATOM 2002 O O . HIS A 1 260 ? -28.113 0.031 -12.834 1.00 52.41 260 HIS A O 1
ATOM 2008 N N . GLN A 1 261 ? -29.134 -1.939 -12.528 1.00 47.16 261 GLN A N 1
ATOM 2009 C CA . GLN A 1 261 ? -29.802 -1.583 -11.258 1.00 47.16 261 GLN A CA 1
ATOM 2010 C C . GLN A 1 261 ? -28.875 -1.629 -10.023 1.00 47.16 261 GLN A C 1
ATOM 2012 O O . GLN A 1 261 ? -29.115 -0.934 -9.035 1.00 47.16 261 GLN A O 1
ATOM 2017 N N . VAL A 1 262 ? -27.790 -2.408 -10.067 1.00 54.94 262 VAL A N 1
ATOM 2018 C CA . VAL A 1 262 ? -26.799 -2.518 -8.983 1.00 54.94 262 VAL A CA 1
ATOM 2019 C C . VAL A 1 262 ? -25.871 -1.302 -8.963 1.00 54.94 262 VAL A C 1
ATOM 2021 O O . VAL A 1 262 ? -25.398 -0.922 -7.898 1.00 54.94 262 VAL A O 1
ATOM 2024 N N . GLN A 1 263 ? -25.677 -0.606 -10.087 1.00 56.00 263 GLN A N 1
ATOM 2025 C CA . GLN A 1 263 ? -24.757 0.534 -10.163 1.00 56.00 263 GLN A CA 1
ATOM 2026 C C . GLN A 1 263 ? -25.231 1.761 -9.360 1.00 56.00 263 GLN A C 1
ATOM 2028 O O . GLN A 1 263 ? -24.416 2.401 -8.692 1.00 56.00 263 GLN A O 1
ATOM 2033 N N . GLU A 1 264 ? -26.539 2.044 -9.319 1.00 59.53 264 GLU A N 1
ATOM 2034 C CA . GLU A 1 264 ? -27.103 3.042 -8.391 1.00 59.53 264 GLU A CA 1
ATOM 2035 C C . GLU A 1 264 ? -27.002 2.586 -6.928 1.00 59.53 264 GLU A C 1
ATOM 2037 O O . GLU A 1 264 ? -26.732 3.387 -6.032 1.00 59.53 264 GLU A O 1
ATOM 2042 N N . SER A 1 265 ? -27.192 1.290 -6.659 1.00 59.94 265 SER A N 1
ATOM 2043 C CA . SER A 1 265 ? -27.029 0.712 -5.318 1.00 59.94 265 SER A CA 1
ATOM 2044 C C . SER A 1 265 ? -25.583 0.820 -4.814 1.00 59.94 265 SER A C 1
ATOM 2046 O O . SER A 1 265 ? -25.345 1.260 -3.691 1.00 59.94 265 SER A O 1
ATOM 2048 N N . LEU A 1 266 ? -24.609 0.528 -5.676 1.00 61.66 266 LEU A N 1
ATOM 2049 C CA . LEU A 1 266 ? -23.180 0.636 -5.402 1.00 61.66 266 LEU A CA 1
ATOM 2050 C C . LEU A 1 266 ? -22.747 2.096 -5.232 1.00 61.66 266 LEU A C 1
ATOM 2052 O O . LEU A 1 266 ? -21.994 2.412 -4.312 1.00 61.66 266 LEU A O 1
ATOM 2056 N N . GLY A 1 267 ? -23.255 3.004 -6.072 1.00 72.19 267 GLY A N 1
ATOM 2057 C CA . GLY A 1 267 ? -23.053 4.444 -5.908 1.00 72.19 267 GLY A CA 1
ATOM 2058 C C . GLY A 1 267 ? -23.562 4.939 -4.551 1.00 72.19 267 GLY A C 1
ATOM 2059 O O . GLY A 1 267 ? -22.862 5.679 -3.859 1.00 72.19 267 GLY A O 1
ATOM 2060 N N . ARG A 1 268 ? -24.732 4.454 -4.110 1.00 76.81 268 ARG A N 1
ATOM 2061 C CA . ARG A 1 268 ? -25.283 4.734 -2.773 1.00 76.81 268 ARG A CA 1
ATOM 2062 C C . ARG A 1 268 ? -24.442 4.131 -1.648 1.00 76.81 268 ARG A C 1
ATOM 2064 O O . ARG A 1 268 ? -24.227 4.809 -0.645 1.00 76.81 268 ARG A O 1
ATOM 2071 N N . ALA A 1 269 ? -23.938 2.907 -1.803 1.00 79.12 269 ALA A N 1
ATOM 2072 C CA . ALA A 1 269 ? -23.051 2.278 -0.824 1.00 79.12 269 ALA A CA 1
ATOM 2073 C C . ALA A 1 269 ? -21.734 3.057 -0.675 1.00 79.12 269 ALA A C 1
ATOM 2075 O O . ALA A 1 269 ? -21.348 3.393 0.442 1.00 79.12 269 ALA A O 1
ATOM 2076 N N . LYS A 1 270 ? -21.096 3.443 -1.789 1.00 83.62 270 LYS A N 1
ATOM 2077 C CA . LYS A 1 270 ? -19.880 4.275 -1.798 1.00 83.62 270 LYS A CA 1
ATOM 2078 C C . LYS A 1 270 ? -20.128 5.656 -1.171 1.00 83.62 270 LYS A C 1
ATOM 2080 O O . LYS A 1 270 ? -19.318 6.111 -0.367 1.00 83.62 270 LYS A O 1
ATOM 2085 N N . LEU A 1 271 ? -21.273 6.288 -1.452 1.00 84.31 271 LEU A N 1
ATOM 2086 C CA . LEU A 1 271 ? -21.678 7.557 -0.830 1.00 84.31 271 LEU A CA 1
ATOM 2087 C C . LEU A 1 271 ? -21.934 7.421 0.681 1.00 84.31 271 LEU A C 1
ATOM 2089 O O . LEU A 1 271 ? -21.579 8.299 1.465 1.00 84.31 271 LEU A O 1
ATOM 2093 N N . ARG A 1 272 ? -22.543 6.318 1.122 1.00 86.12 272 ARG A N 1
ATOM 2094 C CA . ARG A 1 272 ? -22.708 6.033 2.553 1.00 86.12 272 ARG A CA 1
ATOM 2095 C C . ARG A 1 272 ? -21.351 5.795 3.220 1.00 86.12 272 ARG A C 1
ATOM 2097 O O . ARG A 1 272 ? -21.102 6.340 4.292 1.00 86.12 272 ARG A O 1
ATOM 2104 N N . GLY A 1 273 ? -20.456 5.073 2.546 1.00 90.44 273 GLY A N 1
ATOM 2105 C CA . GLY A 1 273 ? -19.071 4.875 2.963 1.00 90.44 273 GLY A CA 1
ATOM 2106 C C . GLY A 1 273 ? -18.326 6.195 3.160 1.00 90.44 273 GLY A C 1
ATOM 2107 O O . GLY A 1 273 ? -17.675 6.372 4.186 1.00 90.44 273 GLY A O 1
ATOM 2108 N N . SER A 1 274 ? -18.493 7.168 2.255 1.00 90.38 274 SER A N 1
ATOM 2109 C CA . SER A 1 274 ? -17.851 8.481 2.398 1.00 90.38 274 SER A CA 1
ATOM 2110 C C . SER A 1 274 ? -18.368 9.281 3.597 1.00 90.38 274 SER A C 1
ATOM 2112 O O . SER A 1 274 ? -17.602 10.033 4.193 1.00 90.38 274 SER A O 1
ATOM 2114 N N . ARG A 1 275 ? -19.641 9.111 3.987 1.00 91.38 275 ARG A N 1
ATOM 2115 C CA . ARG A 1 275 ? -20.187 9.725 5.212 1.00 91.38 275 ARG A CA 1
ATOM 2116 C C . ARG A 1 275 ? -19.566 9.126 6.471 1.00 91.38 275 ARG A C 1
ATOM 2118 O O . ARG A 1 275 ? -19.172 9.877 7.355 1.00 91.38 275 ARG A O 1
ATOM 2125 N N . TYR A 1 276 ? -19.422 7.800 6.531 1.00 95.56 276 TYR A N 1
ATOM 2126 C CA . TYR A 1 276 ? -18.699 7.154 7.632 1.00 95.56 276 TYR A CA 1
ATOM 2127 C C . TYR A 1 276 ? -17.232 7.596 7.672 1.00 95.56 276 TYR A C 1
ATOM 2129 O O . TYR A 1 276 ? -16.718 7.920 8.736 1.00 95.56 276 TYR A O 1
ATOM 2137 N N . PHE A 1 277 ? -16.575 7.712 6.518 1.00 95.38 277 PHE A N 1
ATOM 2138 C CA . PHE A 1 277 ? -15.211 8.234 6.453 1.00 95.38 277 PHE A CA 1
ATOM 2139 C C . PHE A 1 277 ? -15.098 9.657 7.023 1.00 95.38 277 PHE A C 1
ATOM 2141 O O . PHE A 1 277 ? -14.198 9.932 7.814 1.00 95.38 277 PHE A O 1
ATOM 2148 N N . GLN A 1 278 ? -16.019 10.557 6.663 1.00 92.19 278 GLN A N 1
ATOM 2149 C CA . GLN A 1 278 ? -16.034 11.924 7.189 1.00 92.19 278 GLN A CA 1
ATOM 2150 C C . GLN A 1 278 ? -16.258 11.953 8.708 1.00 92.19 278 GLN A C 1
ATOM 2152 O O . GLN A 1 278 ? -15.537 12.660 9.406 1.00 92.19 278 GLN A O 1
ATOM 2157 N N . ALA A 1 279 ? -17.189 11.143 9.216 1.00 93.50 279 ALA A N 1
ATOM 2158 C CA . ALA A 1 279 ? -17.449 11.023 10.649 1.00 93.50 279 ALA A CA 1
ATOM 2159 C C . ALA A 1 279 ? -16.235 10.487 11.425 1.00 93.50 279 ALA A C 1
ATOM 2161 O O . ALA A 1 279 ? -15.889 11.014 12.477 1.00 93.50 279 ALA A O 1
ATOM 2162 N N . SER A 1 280 ? -15.537 9.486 10.877 1.00 96.00 280 SER A N 1
ATOM 2163 C CA . SER A 1 280 ? -14.280 8.985 11.447 1.00 96.00 280 SER A CA 1
ATOM 2164 C C . SER A 1 280 ? -13.223 10.086 11.559 1.00 96.00 280 SER A C 1
ATOM 2166 O O . SER A 1 280 ? -12.523 10.164 12.564 1.00 96.00 280 SER A O 1
ATOM 2168 N N . ARG A 1 281 ? -13.100 10.949 10.541 1.00 93.00 281 ARG A N 1
ATOM 2169 C CA . ARG A 1 281 ? -12.131 12.053 10.557 1.00 93.00 281 ARG A CA 1
ATOM 2170 C C . ARG A 1 281 ? -12.462 13.106 11.603 1.00 93.00 281 ARG A C 1
ATOM 2172 O O . ARG A 1 281 ? -11.562 13.491 12.337 1.00 93.00 281 ARG A O 1
ATOM 2179 N N . GLN A 1 282 ? -13.729 13.510 11.689 1.00 91.19 282 GLN A N 1
ATOM 2180 C CA . GLN A 1 282 ? -14.198 14.472 12.688 1.00 91.19 282 GLN A CA 1
ATOM 2181 C C . GLN A 1 282 ? -13.823 14.015 14.107 1.00 91.19 282 GLN A C 1
ATOM 2183 O O . GLN A 1 282 ? -13.132 14.728 14.823 1.00 91.19 282 GLN A O 1
ATOM 2188 N N . LEU A 1 283 ? -14.140 12.762 14.450 1.00 91.25 283 LEU A N 1
ATOM 2189 C CA . LEU A 1 283 ? -13.846 12.190 15.770 1.00 91.25 283 LEU A CA 1
ATOM 2190 C C . LEU A 1 283 ? -12.348 12.059 16.098 1.00 91.25 283 LEU A C 1
ATOM 2192 O O . LEU A 1 283 ? -11.999 11.890 17.260 1.00 91.25 283 LEU A O 1
ATOM 2196 N N . VAL A 1 284 ? -11.451 12.082 15.105 1.00 90.12 284 VAL A N 1
ATOM 2197 C CA . VAL A 1 284 ? -9.995 12.035 15.340 1.00 90.12 284 VAL A CA 1
ATOM 2198 C C . VAL A 1 284 ? -9.388 13.438 15.393 1.00 90.12 284 VAL A C 1
ATOM 2200 O O . VAL A 1 284 ? -8.473 13.667 16.181 1.00 90.12 284 VAL A O 1
ATOM 2203 N N . GLU A 1 285 ? -9.874 14.367 14.567 1.00 82.00 285 GLU A N 1
ATOM 2204 C CA . GLU A 1 285 ? -9.385 15.753 14.512 1.00 82.00 285 GLU A CA 1
ATOM 2205 C C . GLU A 1 285 ? -9.721 16.537 15.790 1.00 82.00 285 GLU A C 1
ATOM 2207 O O . GLU A 1 285 ? -8.907 17.350 16.228 1.00 82.00 285 GLU A O 1
ATOM 2212 N N . ASP A 1 286 ? -10.847 16.224 16.437 1.00 71.69 286 ASP A N 1
ATOM 2213 C CA . ASP A 1 286 ? -11.315 16.893 17.659 1.00 71.69 286 ASP A CA 1
ATOM 2214 C C . ASP A 1 286 ? -10.539 16.479 18.935 1.00 71.69 286 ASP A C 1
ATOM 2216 O O . ASP A 1 286 ? -10.811 16.963 20.035 1.00 71.69 286 ASP A O 1
ATOM 2220 N N . VAL A 1 287 ? -9.541 15.591 18.824 1.00 71.06 287 VAL A N 1
ATOM 2221 C CA . VAL A 1 287 ? -8.885 14.960 19.979 1.00 71.06 287 VAL A CA 1
ATOM 2222 C C . VAL A 1 287 ? -7.487 15.532 20.258 1.00 71.06 287 VAL A C 1
ATOM 2224 O O . VAL A 1 287 ? -6.525 15.289 19.530 1.00 71.06 287 VAL A O 1
ATOM 2227 N N . GLU A 1 288 ? -7.320 16.180 21.417 1.00 71.12 288 GLU A N 1
ATOM 2228 C CA . GLU A 1 288 ? -6.018 16.709 21.868 1.00 71.12 288 GLU A CA 1
ATOM 2229 C C . GLU A 1 288 ? -4.987 15.611 22.217 1.00 71.12 288 GLU A C 1
ATOM 2231 O O . GLU A 1 288 ? -3.778 15.800 22.058 1.00 71.12 288 GLU A O 1
ATOM 2236 N N . ARG A 1 289 ? -5.442 14.443 22.702 1.00 78.06 289 ARG A N 1
ATOM 2237 C CA . ARG A 1 289 ? -4.589 13.319 23.144 1.00 78.06 289 ARG A CA 1
ATOM 2238 C C . ARG A 1 289 ? -4.895 12.032 22.388 1.00 78.06 289 ARG A C 1
ATOM 2240 O O . ARG A 1 289 ? -5.996 11.500 22.476 1.00 78.06 289 ARG A O 1
ATOM 2247 N N . HIS A 1 290 ? -3.890 11.496 21.706 1.00 86.88 290 HIS A N 1
ATOM 2248 C CA . HIS A 1 290 ? -4.030 10.284 20.902 1.00 86.88 290 HIS A CA 1
ATOM 2249 C C . HIS A 1 290 ? -3.867 9.013 21.750 1.00 86.88 290 HIS A C 1
ATOM 2251 O O . HIS A 1 290 ? -3.094 8.995 22.708 1.00 86.88 290 HIS A O 1
ATOM 2257 N N . ASN A 1 291 ? -4.578 7.951 21.370 1.00 91.12 291 ASN A N 1
ATOM 2258 C CA . ASN A 1 291 ? -4.436 6.601 21.913 1.00 91.12 291 ASN A CA 1
ATOM 2259 C C . ASN A 1 291 ? -4.276 5.595 20.752 1.00 91.12 291 ASN A C 1
ATOM 2261 O O . ASN A 1 291 ? -4.192 5.983 19.586 1.00 91.12 291 ASN A O 1
ATOM 2265 N N . LEU A 1 292 ? -4.213 4.294 21.046 1.00 93.62 292 LEU A N 1
ATOM 2266 C CA . LEU A 1 292 ? -4.066 3.288 19.989 1.00 93.62 292 LEU A CA 1
ATOM 2267 C C . LEU A 1 292 ? -5.244 3.264 19.004 1.00 93.62 292 LEU A C 1
ATOM 2269 O O . LEU A 1 292 ? -5.025 3.018 17.820 1.00 93.62 292 LEU A O 1
ATOM 2273 N N . ASP A 1 293 ? -6.465 3.553 19.453 1.00 95.38 293 ASP A N 1
ATOM 2274 C CA . ASP A 1 293 ? -7.648 3.537 18.590 1.00 95.38 293 ASP A CA 1
ATOM 2275 C C . ASP A 1 293 ? -7.659 4.727 17.628 1.00 95.38 293 ASP A C 1
ATOM 2277 O O . ASP A 1 293 ? -7.918 4.543 16.438 1.00 95.38 293 ASP A O 1
ATOM 2281 N N . SER A 1 294 ? -7.235 5.918 18.063 1.00 95.12 294 SER A N 1
ATOM 2282 C CA . SER A 1 294 ? -7.067 7.040 17.132 1.00 95.12 294 SER A CA 1
ATOM 2283 C C . SER A 1 294 ? -5.970 6.771 16.092 1.00 95.12 294 SER A C 1
ATOM 2285 O O . SER A 1 294 ? -6.147 7.092 14.916 1.00 95.12 294 SER A O 1
ATOM 2287 N N . LEU A 1 295 ? -4.874 6.097 16.464 1.00 96.44 295 LEU A N 1
ATOM 2288 C CA . LEU A 1 295 ? -3.854 5.659 15.501 1.00 96.44 295 LEU A CA 1
ATOM 2289 C C . LEU A 1 295 ? -4.390 4.608 14.511 1.00 96.44 295 LEU A C 1
ATOM 2291 O O . LEU A 1 295 ? -4.127 4.714 13.313 1.00 96.44 295 LEU A O 1
ATOM 2295 N N . ARG A 1 296 ? -5.173 3.624 14.975 1.00 97.06 296 ARG A N 1
ATOM 2296 C CA . ARG A 1 296 ? -5.845 2.634 14.107 1.00 97.06 296 ARG A CA 1
ATOM 2297 C C . ARG A 1 296 ? -6.814 3.300 13.136 1.00 97.06 296 ARG A C 1
ATOM 2299 O O . ARG A 1 296 ? -6.846 2.934 11.959 1.00 97.06 296 ARG A O 1
ATOM 2306 N N . ALA A 1 297 ? -7.563 4.299 13.602 1.00 97.31 297 ALA A N 1
ATOM 2307 C CA . ALA A 1 297 ? -8.441 5.097 12.757 1.00 97.31 297 ALA A CA 1
ATOM 2308 C C . ALA A 1 297 ? -7.635 5.837 11.677 1.00 97.31 297 ALA A C 1
ATOM 2310 O O . ALA A 1 297 ? -7.981 5.725 10.504 1.00 97.31 297 ALA A O 1
ATOM 2311 N N . LEU A 1 298 ? -6.514 6.487 12.021 1.00 96.88 298 LEU A N 1
ATOM 2312 C CA . LEU A 1 298 ? -5.628 7.153 11.050 1.00 96.88 298 LEU A CA 1
ATOM 2313 C C . LEU A 1 298 ? -5.031 6.184 10.015 1.00 96.88 298 LEU A C 1
ATOM 2315 O O . LEU A 1 298 ? -4.962 6.519 8.832 1.00 96.88 298 LEU A O 1
ATOM 2319 N N . ILE A 1 299 ? -4.641 4.971 10.424 1.00 97.56 299 ILE A N 1
ATOM 2320 C CA . ILE A 1 299 ? -4.193 3.908 9.504 1.00 97.56 299 ILE A CA 1
ATOM 2321 C C . ILE A 1 299 ? -5.317 3.568 8.515 1.00 97.56 299 ILE A C 1
ATOM 2323 O O . ILE A 1 299 ? -5.115 3.609 7.298 1.00 97.56 299 ILE A O 1
ATOM 2327 N N . CYS A 1 300 ? -6.523 3.287 9.019 1.00 98.06 300 CYS A N 1
ATOM 2328 C CA . CYS A 1 300 ? -7.682 2.959 8.188 1.00 98.06 300 CYS A CA 1
ATOM 2329 C C . CYS A 1 300 ? -8.082 4.125 7.267 1.00 98.06 300 CYS A C 1
ATOM 2331 O O . CYS A 1 300 ? -8.400 3.910 6.096 1.00 98.06 300 CYS A O 1
ATOM 2333 N N . GLN A 1 301 ? -8.006 5.366 7.750 1.00 96.94 301 GLN A N 1
ATOM 2334 C CA . GLN A 1 301 ? -8.259 6.567 6.957 1.00 96.94 301 GLN A CA 1
ATOM 2335 C C . GLN A 1 301 ? -7.218 6.743 5.844 1.00 96.94 301 GLN A C 1
ATOM 2337 O O . GLN A 1 301 ? -7.580 7.036 4.704 1.00 96.94 301 GLN A O 1
ATOM 2342 N N . GLY A 1 302 ? -5.936 6.487 6.125 1.00 96.31 302 GLY A N 1
ATOM 2343 C CA . GLY A 1 302 ? -4.876 6.455 5.115 1.00 96.31 302 GLY A CA 1
ATOM 2344 C C . GLY A 1 302 ? -5.139 5.405 4.031 1.00 96.31 302 GLY A C 1
ATOM 2345 O O . GLY A 1 302 ? -4.996 5.689 2.840 1.00 96.31 302 GLY A O 1
ATOM 2346 N N . ARG A 1 303 ? -5.608 4.210 4.417 1.00 96.69 303 ARG A N 1
ATOM 2347 C CA . ARG A 1 303 ? -6.044 3.163 3.473 1.00 96.69 303 ARG A CA 1
ATOM 2348 C C . ARG A 1 303 ? -7.248 3.599 2.635 1.00 96.69 303 ARG A C 1
ATOM 2350 O O . ARG A 1 303 ? -7.297 3.289 1.443 1.00 96.69 303 ARG A O 1
ATOM 2357 N N . TYR A 1 304 ? -8.184 4.345 3.218 1.00 95.69 304 TYR A N 1
ATOM 2358 C CA . TYR A 1 304 ? -9.325 4.889 2.486 1.00 95.69 304 TYR A CA 1
ATOM 2359 C C . TYR A 1 304 ? -8.874 5.944 1.467 1.00 95.69 304 TYR A C 1
ATOM 2361 O O . TYR A 1 304 ? -9.255 5.859 0.303 1.00 95.69 304 TYR A O 1
ATOM 2369 N N . PHE A 1 305 ? -7.989 6.875 1.836 1.00 94.06 305 PHE A N 1
ATOM 2370 C CA . PHE A 1 305 ? -7.416 7.831 0.879 1.00 94.06 305 PHE A CA 1
ATOM 2371 C C . PHE A 1 305 ? -6.710 7.138 -0.290 1.00 94.06 305 PHE A C 1
ATOM 2373 O O . PHE A 1 305 ? -6.940 7.505 -1.441 1.00 94.06 305 PHE A O 1
ATOM 2380 N N . LEU A 1 306 ? -5.922 6.093 -0.020 1.00 93.50 306 LEU A N 1
ATOM 2381 C CA . LEU A 1 306 ? -5.307 5.280 -1.072 1.00 93.50 306 LEU A CA 1
ATOM 2382 C C . LEU A 1 306 ? -6.355 4.670 -2.005 1.00 93.50 306 LEU A C 1
ATOM 2384 O O . LEU A 1 306 ? -6.222 4.770 -3.217 1.00 93.50 306 LEU A O 1
ATOM 2388 N N . SER A 1 307 ? -7.442 4.111 -1.473 1.00 92.38 307 SER A N 1
ATOM 2389 C CA . SER A 1 307 ? -8.511 3.530 -2.301 1.00 92.38 307 SER A CA 1
ATOM 2390 C C . SER A 1 307 ? -9.240 4.527 -3.212 1.00 92.38 307 SER A C 1
ATOM 2392 O O . SER A 1 307 ? -9.961 4.131 -4.133 1.00 92.38 307 SER A O 1
ATOM 2394 N N . MET A 1 308 ? -9.059 5.817 -2.943 1.00 88.50 308 MET A N 1
ATOM 2395 C CA . MET A 1 308 ? -9.558 6.942 -3.727 1.00 88.50 308 MET A CA 1
ATOM 2396 C C . MET A 1 308 ? -8.465 7.549 -4.619 1.00 88.50 308 MET A C 1
ATOM 2398 O O . MET A 1 308 ? -8.663 8.632 -5.151 1.00 88.50 308 MET A O 1
ATOM 2402 N N . SER A 1 309 ? -7.312 6.886 -4.753 1.00 88.25 309 SER A N 1
ATOM 2403 C CA . SER A 1 309 ? -6.131 7.392 -5.458 1.00 88.25 309 SER A CA 1
ATOM 2404 C C . SER A 1 309 ? -5.633 8.757 -4.954 1.00 88.25 309 SER A C 1
ATOM 2406 O O . SER A 1 309 ? -5.088 9.539 -5.721 1.00 88.25 309 SER A O 1
ATOM 2408 N N . MET A 1 310 ? -5.812 9.059 -3.661 1.00 87.44 310 MET A N 1
ATOM 2409 C CA . MET A 1 310 ? -5.376 10.316 -3.032 1.00 87.44 310 MET A CA 1
ATOM 2410 C C . MET A 1 310 ? -4.090 10.093 -2.227 1.00 87.44 310 MET A C 1
ATOM 2412 O O . MET A 1 310 ? -4.089 10.160 -0.992 1.00 87.44 310 MET A O 1
ATOM 2416 N N . VAL A 1 311 ? -2.998 9.761 -2.914 1.00 88.19 311 VAL A N 1
ATOM 2417 C CA . VAL A 1 311 ? -1.731 9.358 -2.282 1.00 88.19 311 VAL A CA 1
ATOM 2418 C C . VAL A 1 311 ? -1.123 10.460 -1.409 1.00 88.19 311 VAL A C 1
ATOM 2420 O O . VAL A 1 311 ? -0.647 10.156 -0.313 1.00 88.19 311 VAL A O 1
ATOM 2423 N N . SER A 1 312 ? -1.213 11.735 -1.802 1.00 86.94 312 SER A N 1
ATOM 2424 C CA . SER A 1 312 ? -0.687 12.845 -0.994 1.00 86.94 312 SER A CA 1
ATOM 2425 C C . SER A 1 312 ? -1.465 13.011 0.309 1.00 86.94 312 SER A C 1
ATOM 2427 O O . SER A 1 312 ? -0.873 13.187 1.374 1.00 86.94 312 SER A O 1
ATOM 2429 N N . LYS A 1 313 ? -2.798 12.871 0.266 1.00 89.19 313 LYS A N 1
ATOM 2430 C CA . LYS A 1 313 ? -3.631 12.906 1.480 1.00 89.19 313 LYS A CA 1
ATOM 2431 C C . LYS A 1 313 ? -3.372 11.708 2.384 1.00 89.19 313 LYS A C 1
ATOM 2433 O O . LYS A 1 313 ? -3.312 11.873 3.602 1.00 89.19 313 LYS A O 1
ATOM 2438 N N . ALA A 1 314 ? -3.186 10.523 1.800 1.00 93.88 314 ALA A N 1
ATOM 2439 C CA . ALA A 1 314 ? -2.786 9.342 2.553 1.00 93.88 314 ALA A CA 1
ATOM 2440 C C . ALA A 1 314 ? -1.446 9.582 3.263 1.00 93.88 314 ALA A C 1
ATOM 2442 O O . ALA A 1 314 ? -1.342 9.322 4.459 1.00 93.88 314 ALA A O 1
ATOM 2443 N N . HIS A 1 315 ? -0.455 10.150 2.567 1.00 92.88 315 HIS A N 1
ATOM 2444 C CA . HIS A 1 315 ? 0.840 10.493 3.153 1.00 92.88 315 HIS A CA 1
ATOM 2445 C C . HIS A 1 315 ? 0.703 11.480 4.315 1.00 92.88 315 HIS A C 1
ATOM 2447 O O . HIS A 1 315 ? 1.248 11.222 5.387 1.00 92.88 315 HIS A O 1
ATOM 2453 N N . THR A 1 316 ? -0.063 12.565 4.166 1.00 92.31 316 THR A N 1
ATOM 2454 C CA . THR A 1 316 ? -0.314 13.519 5.261 1.00 92.31 316 THR A CA 1
ATOM 2455 C C . THR A 1 316 ? -0.987 12.855 6.464 1.00 92.31 316 THR A C 1
ATOM 2457 O O . THR A 1 316 ? -0.553 13.061 7.596 1.00 92.31 316 THR A O 1
ATOM 2460 N N . CYS A 1 317 ? -2.007 12.025 6.230 1.00 94.38 317 CYS A N 1
ATOM 2461 C CA . CYS A 1 317 ? -2.729 11.298 7.276 1.00 94.38 317 CYS A CA 1
ATOM 2462 C C . CYS A 1 317 ? -1.798 10.364 8.063 1.00 94.38 317 CYS A C 1
ATOM 2464 O O . CYS A 1 317 ? -1.749 10.404 9.292 1.00 94.38 317 CYS A O 1
ATOM 2466 N N . ILE A 1 318 ? -0.999 9.559 7.358 1.00 95.69 318 ILE A N 1
ATOM 2467 C CA . ILE A 1 318 ? -0.044 8.641 7.987 1.00 95.69 318 ILE A CA 1
ATOM 2468 C C . ILE A 1 318 ? 1.085 9.405 8.685 1.00 95.69 318 ILE A C 1
ATOM 2470 O O . ILE A 1 318 ? 1.480 9.027 9.783 1.00 95.69 318 ILE A O 1
ATOM 2474 N N . SER A 1 319 ? 1.546 10.523 8.122 1.00 93.62 319 SER A N 1
ATOM 2475 C CA . SER A 1 319 ? 2.534 11.404 8.763 1.00 93.62 319 SER A CA 1
ATOM 2476 C C . SER A 1 319 ? 2.024 11.965 10.094 1.00 93.62 319 SER A C 1
ATOM 2478 O O . SER A 1 319 ? 2.772 12.010 11.072 1.00 93.62 319 SER A O 1
ATOM 2480 N N . ALA A 1 320 ? 0.746 12.353 10.162 1.00 92.81 320 ALA A N 1
ATOM 2481 C CA . ALA A 1 320 ? 0.110 12.768 11.409 1.00 92.81 320 ALA A CA 1
ATOM 2482 C C . ALA A 1 320 ? 0.063 11.614 12.425 1.00 92.81 320 ALA A C 1
ATOM 2484 O O . ALA A 1 320 ? 0.445 11.806 13.579 1.00 92.81 320 ALA A O 1
ATOM 2485 N N . GLY A 1 321 ? -0.289 10.401 11.982 1.00 94.31 321 GLY A N 1
ATOM 2486 C CA . GLY A 1 321 ? -0.260 9.191 12.812 1.00 94.31 321 GLY A CA 1
ATOM 2487 C C . GLY A 1 321 ? 1.132 8.858 13.352 1.00 94.31 321 GLY A C 1
ATOM 2488 O O . GLY A 1 321 ? 1.287 8.617 14.547 1.00 94.31 321 GLY A O 1
ATOM 2489 N N . VAL A 1 322 ? 2.170 8.930 12.514 1.00 93.06 322 VAL A N 1
ATOM 2490 C CA . VAL A 1 322 ? 3.574 8.778 12.930 1.00 93.06 322 VAL A CA 1
ATOM 2491 C C . VAL A 1 322 ? 3.944 9.838 13.968 1.00 93.06 322 VAL A C 1
ATOM 2493 O O . VAL A 1 322 ? 4.517 9.521 15.008 1.00 93.06 322 VAL A O 1
ATOM 2496 N N . SER A 1 323 ? 3.574 11.097 13.729 1.00 91.69 323 SER A N 1
ATOM 2497 C CA . SER A 1 323 ? 3.823 12.196 14.665 1.00 91.69 323 SER A CA 1
ATOM 2498 C C . SER A 1 323 ? 3.127 11.971 16.017 1.00 91.69 323 SER A C 1
ATOM 2500 O O . SER A 1 323 ? 3.718 12.226 17.068 1.00 91.69 323 SER A O 1
ATOM 2502 N N . ALA A 1 324 ? 1.890 11.472 16.020 1.00 92.38 324 ALA A N 1
ATOM 2503 C CA . ALA A 1 324 ? 1.162 11.110 17.234 1.00 92.38 324 ALA A CA 1
ATOM 2504 C C . ALA A 1 324 ? 1.818 9.926 17.968 1.00 92.38 324 ALA A C 1
ATOM 2506 O O . ALA A 1 324 ? 2.074 10.026 19.167 1.00 92.38 324 ALA A O 1
ATOM 2507 N N . ALA A 1 325 ? 2.198 8.864 17.253 1.00 91.50 325 ALA A N 1
ATOM 2508 C CA . ALA A 1 325 ? 2.921 7.721 17.812 1.00 91.50 325 ALA A CA 1
ATOM 2509 C C . ALA A 1 325 ? 4.266 8.115 18.453 1.00 91.50 325 ALA A C 1
ATOM 2511 O O . ALA A 1 325 ? 4.636 7.583 19.502 1.00 91.50 325 ALA A O 1
ATOM 2512 N N . LEU A 1 326 ? 4.985 9.081 17.868 1.00 88.94 326 LEU A N 1
ATOM 2513 C CA . LEU A 1 326 ? 6.205 9.632 18.461 1.00 88.94 326 LEU A CA 1
ATOM 2514 C C . LEU A 1 326 ? 5.926 10.324 19.802 1.00 88.94 326 LEU A C 1
ATOM 2516 O O . LEU A 1 326 ? 6.630 10.054 20.772 1.00 88.94 326 LEU A O 1
ATOM 2520 N N . ARG A 1 327 ? 4.876 11.156 19.885 1.00 87.50 327 ARG A N 1
ATOM 2521 C CA . ARG A 1 327 ? 4.461 11.819 21.140 1.00 87.50 327 ARG A CA 1
ATOM 2522 C C . ARG A 1 327 ? 3.989 10.829 22.206 1.00 87.50 327 ARG A C 1
ATOM 2524 O O . ARG A 1 327 ? 4.170 11.088 23.388 1.00 87.50 327 ARG A O 1
ATOM 2531 N N . MET A 1 328 ? 3.425 9.697 21.786 1.00 88.88 328 MET A N 1
ATOM 2532 C CA . MET A 1 328 ? 3.064 8.577 22.660 1.00 88.88 328 MET A CA 1
ATOM 2533 C C . MET A 1 328 ? 4.275 7.725 23.090 1.00 88.88 328 MET A C 1
ATOM 2535 O O . MET A 1 328 ? 4.120 6.825 23.907 1.00 88.88 328 MET A O 1
ATOM 2539 N N . GLY A 1 329 ? 5.474 7.974 22.549 1.00 86.12 329 GLY A N 1
ATOM 2540 C CA . GLY A 1 329 ? 6.694 7.240 22.904 1.00 86.12 329 GLY A CA 1
ATOM 2541 C C . GLY A 1 329 ? 6.830 5.850 22.269 1.00 86.12 329 GLY A C 1
ATOM 2542 O O . GLY A 1 329 ? 7.725 5.100 22.659 1.00 86.12 329 GLY A O 1
ATOM 2543 N N . LEU A 1 330 ? 6.004 5.504 21.270 1.00 87.12 330 LEU A N 1
ATOM 2544 C CA . LEU A 1 330 ? 5.926 4.135 20.720 1.00 87.12 330 LEU A CA 1
ATOM 2545 C C . LEU A 1 330 ? 7.181 3.680 19.961 1.00 87.12 330 LEU A C 1
ATOM 2547 O O . LEU A 1 330 ? 7.382 2.491 19.751 1.00 87.12 330 LEU A O 1
ATOM 2551 N N . HIS A 1 331 ? 8.029 4.630 19.576 1.00 83.75 331 HIS A N 1
ATOM 2552 C CA . HIS A 1 331 ? 9.307 4.402 18.904 1.00 83.75 331 HIS A CA 1
ATOM 2553 C C . HIS A 1 331 ? 10.430 3.955 19.854 1.00 83.75 331 HIS A C 1
ATOM 2555 O O . HIS A 1 331 ? 11.518 3.610 19.401 1.00 83.75 331 HIS A O 1
ATOM 2561 N N . THR A 1 332 ? 10.212 4.005 21.173 1.00 78.94 332 THR A N 1
ATOM 2562 C CA . THR A 1 332 ? 11.262 3.748 22.165 1.00 78.94 332 THR A CA 1
ATOM 2563 C C . THR A 1 332 ? 11.220 2.311 22.685 1.00 78.94 332 THR A C 1
ATOM 2565 O O . THR A 1 332 ? 10.170 1.800 23.064 1.00 78.94 332 THR A O 1
ATOM 2568 N N . SER A 1 333 ? 12.380 1.649 22.760 1.00 67.38 333 SER A N 1
ATOM 2569 C CA . SER A 1 333 ? 12.519 0.302 23.352 1.00 67.38 333 SER A CA 1
ATOM 2570 C C . SER A 1 333 ? 12.741 0.334 24.873 1.00 67.38 333 SER A C 1
ATOM 2572 O O . SER A 1 333 ? 13.220 -0.637 25.451 1.00 67.38 333 SER A O 1
ATOM 2574 N N . GLY A 1 334 ? 12.477 1.468 25.530 1.00 64.06 334 GLY A N 1
ATOM 2575 C CA . GLY A 1 334 ? 12.860 1.701 26.922 1.00 64.06 334 GLY A CA 1
ATOM 2576 C C . GLY A 1 334 ? 12.103 0.810 27.912 1.00 64.06 334 GLY A C 1
ATOM 2577 O O . GLY A 1 334 ? 10.878 0.871 28.002 1.00 64.06 334 GLY A O 1
ATOM 2578 N N . SER A 1 335 ? 12.839 0.041 28.718 1.00 58.06 335 SER A N 1
ATOM 2579 C CA . SER A 1 335 ? 12.286 -0.899 29.706 1.00 58.06 335 SER A CA 1
ATOM 2580 C C . SER A 1 335 ? 11.417 -0.238 30.782 1.00 58.06 335 SER A C 1
ATOM 2582 O O . SER A 1 335 ? 10.449 -0.841 31.230 1.00 58.06 335 SER A O 1
ATOM 2584 N N . GLN A 1 336 ? 11.710 1.007 31.177 1.00 63.78 336 GLN A N 1
ATOM 2585 C CA . GLN A 1 336 ? 10.972 1.697 32.245 1.00 63.78 336 GLN A CA 1
ATOM 2586 C C . GLN A 1 336 ? 9.542 2.092 31.846 1.00 63.78 336 GLN A C 1
ATOM 2588 O O . GLN A 1 336 ? 8.638 1.983 32.668 1.00 63.78 336 GLN A O 1
ATOM 2593 N N . GLY A 1 337 ? 9.323 2.523 30.598 1.00 63.09 337 GLY A N 1
ATOM 2594 C CA . GLY A 1 337 ? 7.983 2.851 30.093 1.00 63.09 337 GLY A CA 1
ATOM 2595 C C . GLY A 1 337 ? 7.180 1.604 29.721 1.00 63.09 337 GLY A C 1
ATOM 2596 O O . GLY A 1 337 ? 5.982 1.540 29.975 1.00 63.09 337 GLY A O 1
ATOM 2597 N N . LEU A 1 338 ? 7.855 0.584 29.181 1.00 68.62 338 LEU A N 1
ATOM 2598 C CA . LEU A 1 338 ? 7.240 -0.696 28.825 1.00 68.62 338 LEU A CA 1
ATOM 2599 C C . LEU A 1 338 ? 6.834 -1.528 30.054 1.00 68.62 338 LEU A C 1
ATOM 2601 O O . LEU A 1 338 ? 5.876 -2.285 29.966 1.00 68.62 338 LEU A O 1
ATOM 2605 N N . ALA A 1 339 ? 7.494 -1.357 31.206 1.00 70.06 339 ALA A N 1
ATOM 2606 C CA . ALA A 1 339 ? 7.159 -2.063 32.449 1.00 70.06 339 ALA A CA 1
ATOM 2607 C C . ALA A 1 339 ? 5.751 -1.755 32.999 1.00 70.06 339 ALA A C 1
ATOM 2609 O O . ALA A 1 339 ? 5.256 -2.498 33.843 1.00 70.06 339 ALA A O 1
ATOM 2610 N N . LEU A 1 340 ? 5.110 -0.674 32.539 1.00 78.69 340 LEU A N 1
ATOM 2611 C CA . LEU A 1 340 ? 3.748 -0.300 32.935 1.00 78.69 340 LEU A CA 1
ATOM 2612 C C . LEU A 1 340 ? 2.660 -1.088 32.194 1.00 78.69 340 LEU A C 1
ATOM 2614 O O . LEU A 1 340 ? 1.500 -1.038 32.596 1.00 78.69 340 LEU A O 1
ATOM 2618 N N . PHE A 1 341 ? 3.016 -1.784 31.116 1.00 82.19 341 PHE A N 1
ATOM 2619 C CA . PHE A 1 341 ? 2.067 -2.432 30.221 1.00 82.19 341 PHE A CA 1
ATOM 2620 C C . PHE A 1 341 ? 2.162 -3.952 30.316 1.00 82.19 341 PHE A C 1
ATOM 2622 O O . PHE A 1 341 ? 3.236 -4.527 30.507 1.00 82.19 341 PHE A O 1
ATOM 2629 N N . SER A 1 342 ? 1.025 -4.621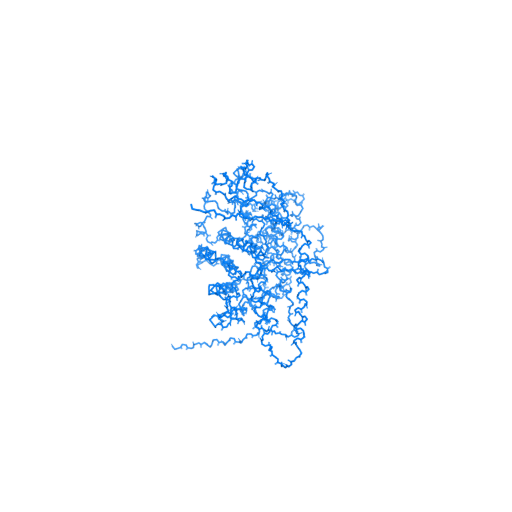 30.131 1.00 84.38 342 SER A N 1
ATOM 2630 C CA . SER A 1 342 ? 1.012 -6.070 29.936 1.00 84.38 342 SER A CA 1
ATOM 2631 C C . SER A 1 342 ? 1.731 -6.459 28.636 1.00 84.38 342 SER A C 1
ATOM 2633 O O . SER A 1 342 ? 1.880 -5.650 27.717 1.00 84.38 342 SER A O 1
ATOM 2635 N N . ARG A 1 343 ? 2.149 -7.726 28.521 1.00 79.56 343 ARG A N 1
ATOM 2636 C CA . ARG A 1 343 ? 2.769 -8.243 27.285 1.00 79.56 343 ARG A CA 1
ATOM 2637 C C . ARG A 1 343 ? 1.873 -8.035 26.060 1.00 79.56 343 ARG A C 1
ATOM 2639 O O . ARG A 1 343 ? 2.364 -7.597 25.022 1.00 79.56 343 ARG A O 1
ATOM 2646 N N . ASP A 1 344 ? 0.572 -8.279 26.211 1.00 80.88 344 ASP A N 1
ATOM 2647 C CA . ASP A 1 344 ? -0.416 -8.085 25.147 1.00 80.88 344 ASP A CA 1
ATOM 2648 C C . ASP A 1 344 ? -0.509 -6.612 24.730 1.00 80.88 344 ASP A C 1
ATOM 2650 O O . ASP A 1 344 ? -0.549 -6.298 23.543 1.00 80.88 344 ASP A O 1
ATOM 2654 N N . GLU A 1 345 ? -0.474 -5.681 25.684 1.00 84.19 345 GLU A N 1
ATOM 2655 C CA . GLU A 1 345 ? -0.495 -4.250 25.379 1.00 84.19 345 GLU A CA 1
ATOM 2656 C C . GLU A 1 345 ? 0.776 -3.800 24.670 1.00 84.19 345 GLU A C 1
ATOM 2658 O O . GLU A 1 345 ? 0.687 -3.075 23.681 1.00 84.19 345 GLU A O 1
ATOM 2663 N N . ILE A 1 346 ? 1.956 -4.246 25.109 1.00 81.44 346 ILE A N 1
ATOM 2664 C CA . ILE A 1 346 ? 3.220 -3.957 24.414 1.00 81.44 346 ILE A CA 1
ATOM 2665 C C . ILE A 1 346 ? 3.149 -4.445 22.964 1.00 81.44 346 ILE A C 1
ATOM 2667 O O . ILE A 1 346 ? 3.531 -3.714 22.047 1.00 81.44 346 ILE A O 1
ATOM 2671 N N . PHE A 1 347 ? 2.617 -5.649 22.747 1.00 81.06 347 PHE A N 1
ATOM 2672 C CA . PHE A 1 347 ? 2.421 -6.197 21.410 1.00 81.06 347 PHE A CA 1
ATOM 2673 C C . PHE A 1 347 ? 1.502 -5.312 20.556 1.00 81.06 347 PHE A C 1
ATOM 2675 O O . PHE A 1 347 ? 1.861 -4.966 19.430 1.00 81.06 347 PHE A O 1
ATOM 2682 N N . GLN A 1 348 ? 0.360 -4.866 21.091 1.00 85.75 348 GLN A N 1
ATOM 2683 C CA . GLN A 1 348 ? -0.546 -3.970 20.361 1.00 85.75 348 GLN A CA 1
ATOM 2684 C C . GLN A 1 348 ? 0.114 -2.630 20.001 1.00 85.75 348 GLN A C 1
ATOM 2686 O O . GLN A 1 348 ? -0.054 -2.149 18.878 1.00 85.75 348 GLN A O 1
ATOM 2691 N N . HIS A 1 349 ? 0.908 -2.048 20.906 1.00 87.81 349 HIS A N 1
ATOM 2692 C CA . HIS A 1 349 ? 1.662 -0.822 20.626 1.00 87.81 349 HIS A CA 1
ATOM 2693 C C . HIS A 1 349 ? 2.669 -1.020 19.488 1.00 87.81 349 HIS A C 1
ATOM 2695 O O . HIS A 1 349 ? 2.704 -0.217 18.551 1.00 87.81 349 HIS A O 1
ATOM 2701 N N . ARG A 1 350 ? 3.446 -2.111 19.532 1.00 84.94 350 ARG A N 1
ATOM 2702 C CA . ARG A 1 350 ? 4.409 -2.459 18.477 1.00 84.94 350 ARG A CA 1
ATOM 2703 C C . ARG A 1 350 ? 3.711 -2.708 17.144 1.00 84.94 350 ARG A C 1
ATOM 2705 O O . ARG A 1 350 ? 4.175 -2.208 16.127 1.00 84.94 350 ARG A O 1
ATOM 2712 N N . ARG A 1 351 ? 2.565 -3.397 17.139 1.00 86.44 351 ARG A N 1
ATOM 2713 C CA . ARG A 1 351 ? 1.794 -3.688 15.921 1.00 86.44 351 ARG A CA 1
ATOM 2714 C C . ARG A 1 351 ? 1.274 -2.433 15.232 1.00 86.44 351 ARG A C 1
ATOM 2716 O O . ARG A 1 351 ? 1.469 -2.271 14.030 1.00 86.44 351 ARG A O 1
ATOM 2723 N N . VAL A 1 352 ? 0.654 -1.525 15.983 1.00 91.75 352 VAL A N 1
ATOM 2724 C CA . VAL A 1 352 ? 0.166 -0.248 15.439 1.00 91.75 352 VAL A CA 1
ATOM 2725 C C . VAL A 1 352 ? 1.333 0.601 14.922 1.00 91.75 352 VAL A C 1
ATOM 2727 O O . VAL A 1 352 ? 1.259 1.142 13.817 1.00 91.75 352 VAL A O 1
ATOM 2730 N N . PHE A 1 353 ? 2.436 0.677 15.675 1.00 90.94 353 PHE A N 1
ATOM 2731 C CA . PHE A 1 353 ? 3.624 1.426 15.263 1.00 90.94 353 PHE A CA 1
ATOM 2732 C C . PHE A 1 353 ? 4.291 0.841 14.010 1.00 90.94 353 PHE A C 1
ATOM 2734 O O . PHE A 1 353 ? 4.638 1.583 13.091 1.00 90.94 353 PHE A O 1
ATOM 2741 N N . ALA A 1 354 ? 4.410 -0.484 13.933 1.00 88.25 354 ALA A N 1
ATOM 2742 C CA . ALA A 1 354 ? 4.942 -1.200 12.783 1.00 88.25 354 ALA A CA 1
ATOM 2743 C C . ALA A 1 354 ? 4.139 -0.917 11.510 1.00 88.25 354 ALA A C 1
ATOM 2745 O O . ALA A 1 354 ? 4.726 -0.546 10.496 1.00 88.25 354 ALA A O 1
ATOM 2746 N N . VAL A 1 355 ? 2.806 -1.021 11.569 1.00 92.44 355 VAL A N 1
ATOM 2747 C CA . VAL A 1 355 ? 1.938 -0.743 10.414 1.00 92.44 355 VAL A CA 1
ATOM 2748 C C . VAL A 1 355 ? 2.031 0.724 9.986 1.00 92.44 355 VAL A C 1
ATOM 2750 O O . VAL A 1 355 ? 2.135 0.996 8.788 1.00 92.44 355 VAL A O 1
ATOM 2753 N N . LEU A 1 356 ? 2.071 1.673 10.931 1.00 93.19 356 LEU A N 1
ATOM 2754 C CA . LEU A 1 356 ? 2.324 3.087 10.617 1.00 93.19 356 LEU A CA 1
ATOM 2755 C C . LEU A 1 356 ? 3.665 3.276 9.907 1.00 93.19 356 LEU A C 1
ATOM 2757 O O . LEU A 1 356 ? 3.727 3.977 8.897 1.00 93.19 356 LEU A O 1
ATOM 2761 N N . ASN A 1 357 ? 4.729 2.640 10.404 1.00 90.62 357 ASN A N 1
ATOM 2762 C CA . ASN A 1 357 ? 6.051 2.727 9.795 1.00 90.62 357 ASN A CA 1
ATOM 2763 C C . ASN A 1 357 ? 6.071 2.112 8.390 1.00 90.62 357 ASN A C 1
ATOM 2765 O O . ASN A 1 357 ? 6.610 2.734 7.480 1.00 90.62 357 ASN A O 1
ATOM 2769 N N . MET A 1 358 ? 5.443 0.950 8.189 1.00 91.31 358 MET A N 1
ATOM 2770 C CA . MET A 1 358 ? 5.313 0.311 6.874 1.00 91.31 358 MET A CA 1
ATOM 2771 C C . MET A 1 358 ? 4.588 1.224 5.882 1.00 91.31 358 MET A C 1
ATOM 2773 O O . MET A 1 358 ? 5.096 1.492 4.795 1.00 91.31 358 MET A O 1
ATOM 2777 N N . MET A 1 359 ? 3.430 1.774 6.266 1.00 93.81 359 MET A N 1
ATOM 2778 C CA . MET A 1 359 ? 2.684 2.691 5.402 1.00 93.81 359 MET A CA 1
ATOM 2779 C C . MET A 1 359 ? 3.462 3.978 5.115 1.00 93.81 359 MET A C 1
ATOM 2781 O O . MET A 1 359 ? 3.412 4.477 3.993 1.00 93.81 359 MET A O 1
ATOM 2785 N N . ASN A 1 360 ? 4.199 4.502 6.094 1.00 92.81 360 ASN A N 1
ATOM 2786 C CA . ASN A 1 360 ? 5.046 5.675 5.914 1.00 92.81 360 ASN A CA 1
ATOM 2787 C C . ASN A 1 360 ? 6.195 5.393 4.935 1.00 92.81 360 ASN A C 1
ATOM 2789 O O . ASN A 1 360 ? 6.351 6.135 3.971 1.00 92.81 360 ASN A O 1
ATOM 2793 N N . THR A 1 361 ? 6.942 4.295 5.124 1.00 90.12 361 THR A N 1
ATOM 2794 C CA . THR A 1 361 ? 8.003 3.857 4.200 1.00 90.12 361 THR A CA 1
ATOM 2795 C C . THR A 1 361 ? 7.452 3.725 2.787 1.00 90.12 361 THR A C 1
ATOM 2797 O O . THR A 1 361 ? 7.980 4.342 1.867 1.00 90.12 361 THR A O 1
ATOM 2800 N N . TYR A 1 362 ? 6.342 3.006 2.622 1.00 89.69 362 TYR A N 1
ATOM 2801 C CA . TYR A 1 362 ? 5.673 2.851 1.338 1.00 89.69 362 TYR A CA 1
ATOM 2802 C C . TYR A 1 362 ? 5.334 4.188 0.673 1.00 89.69 362 TYR A C 1
ATOM 2804 O O . TYR A 1 362 ? 5.757 4.440 -0.453 1.00 89.69 362 TYR A O 1
ATOM 2812 N N . LEU A 1 363 ? 4.586 5.056 1.358 1.00 91.19 363 LEU A N 1
ATOM 2813 C CA . LEU A 1 363 ? 4.118 6.324 0.796 1.00 91.19 363 LEU A CA 1
ATOM 2814 C C . LEU A 1 363 ? 5.286 7.266 0.479 1.00 91.19 363 LEU A C 1
ATOM 2816 O O . LEU A 1 363 ? 5.291 7.893 -0.581 1.00 91.19 363 LEU A O 1
ATOM 2820 N N . SER A 1 364 ? 6.301 7.323 1.348 1.00 88.19 364 SER A N 1
ATOM 2821 C CA . SER A 1 364 ? 7.532 8.074 1.092 1.00 88.19 364 SER A CA 1
ATOM 2822 C C . SER A 1 364 ? 8.269 7.537 -0.141 1.00 88.19 364 SER A C 1
ATOM 2824 O O . SER A 1 364 ? 8.649 8.326 -1.006 1.00 88.19 364 SER A O 1
ATOM 2826 N N . SER A 1 365 ? 8.407 6.214 -0.291 1.00 84.62 365 SER A N 1
ATOM 2827 C CA . SER A 1 365 ? 9.039 5.597 -1.467 1.00 84.62 365 SER A CA 1
ATOM 2828 C C . SER A 1 365 ? 8.258 5.848 -2.764 1.00 84.62 365 SER A C 1
ATOM 2830 O O . SER A 1 365 ? 8.871 6.065 -3.810 1.00 84.62 365 SER A O 1
ATOM 2832 N N . LEU A 1 366 ? 6.919 5.854 -2.721 1.00 82.50 366 LEU A N 1
ATOM 2833 C CA . LEU A 1 366 ? 6.081 6.142 -3.892 1.00 82.50 366 LEU A CA 1
ATOM 2834 C C . LEU A 1 366 ? 6.225 7.586 -4.378 1.00 82.50 366 LEU A C 1
ATOM 2836 O O . LEU A 1 366 ? 6.360 7.818 -5.583 1.00 82.50 366 LEU A O 1
ATOM 2840 N N . LEU A 1 367 ? 6.182 8.533 -3.436 1.00 82.94 367 LEU A N 1
ATOM 2841 C CA . LEU A 1 367 ? 6.249 9.972 -3.694 1.00 82.94 367 LEU A CA 1
ATOM 2842 C C . LEU A 1 367 ? 7.688 10.482 -3.858 1.00 82.94 367 LEU A C 1
ATOM 2844 O O . LEU A 1 367 ? 7.889 11.629 -4.246 1.00 82.94 367 LEU A O 1
ATOM 2848 N N . GLY A 1 368 ? 8.693 9.656 -3.556 1.00 79.44 368 GLY A N 1
ATOM 2849 C CA . GLY A 1 368 ? 10.098 10.063 -3.549 1.00 79.44 368 GLY A CA 1
ATOM 2850 C C . GLY A 1 368 ? 10.453 11.017 -2.407 1.00 79.44 368 GLY A C 1
ATOM 2851 O O . GLY A 1 368 ? 11.421 11.766 -2.524 1.00 79.44 368 GLY A O 1
ATOM 2852 N N . LEU A 1 369 ? 9.669 11.023 -1.328 1.00 82.50 369 LEU A N 1
ATOM 2853 C CA . LEU A 1 369 ? 9.869 11.899 -0.177 1.00 82.50 369 LEU A CA 1
ATOM 2854 C C . LEU A 1 369 ? 10.863 11.288 0.823 1.00 82.50 369 LEU A C 1
ATOM 2856 O O . LEU A 1 369 ? 10.961 10.064 0.935 1.00 82.50 369 LEU A O 1
ATOM 2860 N N . PRO A 1 370 ? 11.582 12.116 1.602 1.00 80.31 370 PRO A N 1
ATOM 2861 C CA . PRO A 1 370 ? 12.331 11.631 2.751 1.00 80.31 370 PRO A CA 1
ATOM 2862 C C . PRO A 1 370 ? 11.397 11.000 3.784 1.00 80.31 370 PRO A C 1
ATOM 2864 O O . PRO A 1 370 ? 10.367 11.573 4.141 1.00 80.31 370 PRO A O 1
ATOM 2867 N N . LYS A 1 371 ? 11.796 9.846 4.315 1.00 81.12 371 LYS A N 1
ATOM 2868 C CA . LYS A 1 371 ? 11.073 9.181 5.397 1.00 81.12 371 LYS A CA 1
ATOM 2869 C C . LYS A 1 371 ? 11.169 9.999 6.694 1.00 81.12 371 LYS A C 1
ATOM 2871 O O . LYS A 1 371 ? 12.234 10.517 7.032 1.00 81.12 371 LYS A O 1
ATOM 2876 N N . ILE A 1 372 ? 10.055 10.083 7.428 1.00 83.00 372 ILE A N 1
ATOM 2877 C CA . ILE A 1 372 ? 9.977 10.776 8.730 1.00 83.00 372 ILE A CA 1
ATOM 2878 C C . ILE A 1 372 ? 10.788 10.050 9.813 1.00 83.00 372 ILE A C 1
ATOM 2880 O O . ILE A 1 372 ? 11.542 10.688 10.540 1.00 83.00 372 ILE A O 1
ATOM 2884 N N . LEU A 1 373 ? 10.620 8.729 9.922 1.00 81.69 373 LEU A N 1
ATOM 2885 C CA . LEU A 1 373 ? 11.324 7.885 10.891 1.00 81.69 373 LEU A CA 1
ATOM 2886 C C . LEU A 1 373 ? 12.588 7.323 10.248 1.00 81.69 373 LEU A C 1
ATOM 2888 O O . LEU A 1 373 ? 12.480 6.660 9.218 1.00 81.69 373 LEU A O 1
ATOM 2892 N N . LYS A 1 374 ? 13.758 7.547 10.846 1.00 76.31 374 LYS A N 1
ATOM 2893 C CA . LYS A 1 374 ? 15.005 6.888 10.428 1.00 76.31 374 LYS A CA 1
ATOM 2894 C C . LYS A 1 374 ? 15.283 5.695 11.331 1.00 76.31 374 LYS A C 1
ATOM 2896 O O . LYS A 1 374 ? 14.903 5.725 12.500 1.00 76.31 374 LYS A O 1
ATOM 2901 N N . GLY A 1 375 ? 16.013 4.691 10.843 1.00 67.31 375 GLY A N 1
ATOM 2902 C CA . GLY A 1 375 ? 16.301 3.479 11.627 1.00 67.31 375 GLY A CA 1
ATOM 2903 C C . GLY A 1 375 ? 16.966 3.729 12.995 1.00 67.31 375 GLY A C 1
ATOM 2904 O O . GLY A 1 375 ? 16.734 2.984 13.943 1.00 67.31 375 GLY A O 1
ATO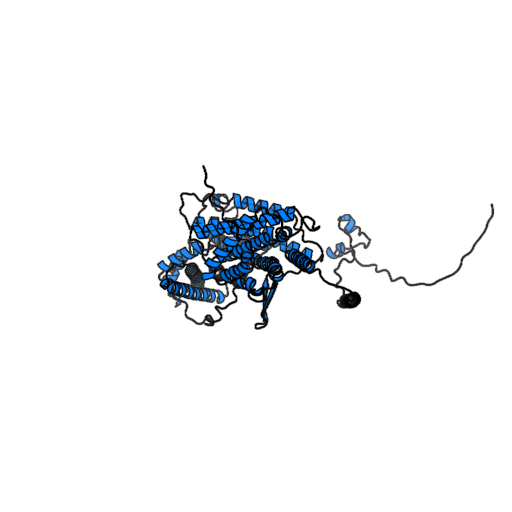M 2905 N N . ALA A 1 376 ? 17.741 4.810 13.144 1.00 58.41 376 ALA A N 1
ATOM 2906 C CA . ALA A 1 376 ? 18.341 5.193 14.428 1.00 58.41 376 ALA A CA 1
ATOM 2907 C C . ALA A 1 376 ? 17.320 5.714 15.460 1.00 58.41 376 ALA A C 1
ATOM 2909 O O . ALA A 1 376 ? 17.561 5.615 16.661 1.00 58.41 376 ALA A O 1
ATOM 2910 N N . ASP A 1 377 ? 16.186 6.249 15.001 1.00 63.94 377 ASP A N 1
ATOM 2911 C CA . ASP A 1 377 ? 15.172 6.886 15.848 1.00 63.94 377 ASP A CA 1
ATOM 2912 C C . ASP A 1 377 ? 14.204 5.866 16.467 1.00 63.94 377 ASP A C 1
ATOM 2914 O O . ASP A 1 377 ? 13.431 6.205 17.358 1.00 63.94 377 ASP A O 1
ATOM 2918 N N . THR A 1 378 ? 14.221 4.614 16.004 1.00 62.28 378 THR A N 1
ATOM 2919 C CA . THR A 1 378 ? 13.206 3.606 16.342 1.00 62.28 378 THR A CA 1
ATOM 2920 C C . THR A 1 378 ? 13.686 2.490 17.276 1.00 62.28 378 THR A C 1
ATOM 2922 O O . THR A 1 378 ? 12.901 1.618 17.650 1.00 62.28 378 THR A O 1
ATOM 2925 N N . GLY A 1 379 ? 14.966 2.467 17.663 1.00 62.97 379 GLY A N 1
ATOM 2926 C CA . GLY A 1 379 ? 15.532 1.380 18.479 1.00 62.97 379 GLY A CA 1
ATOM 2927 C C . GLY A 1 379 ? 15.215 -0.019 17.917 1.00 62.97 379 GLY A C 1
ATOM 2928 O O . GLY A 1 379 ? 15.086 -0.195 16.707 1.00 62.97 379 GLY A O 1
ATOM 2929 N N . SER A 1 380 ? 15.013 -1.006 18.795 1.00 61.81 380 SER A N 1
ATOM 2930 C CA . SER A 1 380 ? 14.555 -2.360 18.428 1.00 61.81 380 SER A CA 1
ATOM 2931 C C . SER A 1 380 ? 13.026 -2.469 18.266 1.00 61.81 380 SER A C 1
ATOM 2933 O O . SER A 1 380 ? 12.513 -3.563 18.055 1.00 61.81 380 SER A O 1
ATOM 2935 N N . THR A 1 381 ? 12.261 -1.368 18.373 1.00 57.47 381 THR A N 1
ATOM 2936 C CA . THR A 1 381 ? 10.775 -1.411 18.373 1.00 57.47 381 THR A CA 1
ATOM 2937 C C . THR A 1 381 ? 10.145 -1.717 17.020 1.00 57.47 381 THR A C 1
ATOM 2939 O O . THR A 1 381 ? 8.972 -2.084 16.969 1.00 57.47 381 THR A O 1
ATOM 2942 N N . LEU A 1 382 ? 10.906 -1.580 15.928 1.00 58.06 382 LEU A N 1
ATOM 2943 C CA . LEU A 1 382 ? 10.440 -1.942 14.590 1.00 58.06 382 LEU A CA 1
ATOM 2944 C C . LEU A 1 382 ? 10.371 -3.446 14.375 1.00 58.06 382 LEU A C 1
ATOM 2946 O O . LEU A 1 382 ? 9.734 -3.862 13.420 1.00 58.06 382 LEU A O 1
ATOM 2950 N N . GLY A 1 383 ? 10.971 -4.276 15.224 1.00 59.84 383 GLY A N 1
ATOM 2951 C CA . GLY A 1 383 ? 10.595 -5.679 15.231 1.00 59.84 383 GLY A CA 1
ATOM 2952 C C . GLY A 1 383 ? 9.169 -5.778 15.759 1.00 59.84 383 GLY A C 1
ATOM 2953 O O . GLY A 1 383 ? 8.951 -5.551 16.949 1.00 59.84 383 GLY A O 1
ATOM 2954 N N . LEU A 1 384 ? 8.200 -6.181 14.921 1.00 54.44 384 LEU A N 1
ATOM 2955 C CA . LEU A 1 384 ? 6.948 -6.751 15.447 1.00 54.44 384 LEU A CA 1
ATOM 2956 C C . LEU A 1 384 ? 7.259 -7.861 16.473 1.00 54.44 384 LEU A C 1
ATOM 2958 O O . LEU A 1 384 ? 6.455 -8.108 17.371 1.00 54.44 384 LEU A O 1
ATOM 2962 N N . TYR A 1 385 ? 8.457 -8.454 16.378 1.00 55.88 385 TYR A N 1
ATOM 2963 C CA . TYR A 1 385 ? 8.941 -9.533 17.218 1.00 55.88 385 TYR A CA 1
ATOM 2964 C C . TYR A 1 385 ? 10.323 -9.239 17.785 1.00 55.88 385 TYR A C 1
ATOM 2966 O O . TYR A 1 385 ? 11.254 -8.855 17.079 1.00 55.88 385 TYR A O 1
ATOM 2974 N N . ASP A 1 386 ? 10.391 -9.432 19.091 1.00 51.53 386 ASP A N 1
ATOM 2975 C CA . ASP A 1 386 ? 11.596 -9.639 19.873 1.00 51.53 386 ASP A CA 1
ATOM 2976 C C . ASP A 1 386 ? 11.755 -11.159 19.966 1.00 51.53 386 ASP A C 1
ATOM 2978 O O . ASP A 1 386 ? 10.758 -11.842 20.219 1.00 51.53 386 ASP A O 1
ATOM 2982 N N . GLU A 1 387 ? 12.952 -11.697 19.743 1.00 46.50 387 GLU A N 1
ATOM 2983 C CA . GLU A 1 387 ? 13.219 -13.146 19.849 1.00 46.50 387 GLU A CA 1
ATOM 2984 C C . GLU A 1 387 ? 12.892 -13.687 21.265 1.00 46.50 387 GLU A C 1
ATOM 2986 O O . GLU A 1 387 ? 12.711 -14.888 21.447 1.00 46.50 387 GLU A O 1
ATOM 2991 N N . ASP A 1 388 ? 12.732 -12.796 22.253 1.00 41.84 388 ASP A N 1
ATOM 2992 C CA . ASP A 1 388 ? 12.381 -13.093 23.647 1.00 41.84 388 ASP A CA 1
ATOM 2993 C C . ASP A 1 388 ? 10.868 -13.297 23.919 1.00 41.84 388 ASP A C 1
ATOM 2995 O O . ASP A 1 388 ? 10.471 -13.591 25.055 1.00 41.84 388 ASP A O 1
ATOM 2999 N N . LEU A 1 389 ? 9.991 -13.147 22.915 1.00 46.75 389 LEU A N 1
ATOM 3000 C CA . LEU A 1 389 ? 8.562 -13.480 23.018 1.00 46.75 389 LEU A CA 1
ATOM 3001 C C . LEU A 1 389 ? 8.261 -14.746 22.194 1.00 46.75 389 LEU A C 1
ATOM 3003 O O . LEU A 1 389 ? 8.483 -14.743 20.983 1.00 46.75 389 LEU A O 1
ATOM 3007 N N . PRO A 1 390 ? 7.748 -15.825 22.816 1.00 44.22 390 PRO A N 1
ATOM 3008 C CA . PRO A 1 390 ? 7.501 -17.070 22.109 1.00 44.22 390 PRO A CA 1
ATOM 3009 C C . PRO A 1 390 ? 6.414 -16.871 21.043 1.00 44.22 390 PRO A C 1
ATOM 3011 O O . PRO A 1 390 ? 5.357 -16.298 21.310 1.00 44.22 390 PRO A O 1
ATOM 3014 N N . ASP A 1 391 ? 6.710 -17.389 19.852 1.00 50.62 391 ASP A N 1
ATOM 3015 C CA . ASP A 1 391 ? 5.754 -17.856 18.842 1.00 50.62 391 ASP A CA 1
ATOM 3016 C C . ASP A 1 391 ? 5.246 -16.900 17.758 1.00 50.62 391 ASP A C 1
ATOM 3018 O O . ASP A 1 391 ? 4.151 -17.139 17.272 1.00 50.62 391 ASP A O 1
ATOM 3022 N N . GLN A 1 392 ? 6.000 -15.897 17.275 1.00 58.38 392 GLN A N 1
ATOM 3023 C CA . GLN A 1 392 ? 5.619 -15.182 16.028 1.00 58.38 392 GLN A CA 1
ATOM 3024 C C . GLN A 1 392 ? 6.770 -14.809 15.051 1.00 58.38 392 GLN A C 1
ATOM 3026 O O . GLN A 1 392 ? 6.605 -13.992 14.146 1.00 58.38 392 GLN A O 1
ATOM 3031 N N . GLY A 1 393 ? 7.938 -15.456 15.179 1.00 61.53 393 GLY A N 1
ATOM 3032 C CA . GLY A 1 393 ? 9.073 -15.330 14.245 1.00 61.53 393 GLY A CA 1
ATOM 3033 C C . GLY A 1 393 ? 8.933 -16.158 12.953 1.00 61.53 393 GLY A C 1
ATOM 3034 O O . GLY A 1 393 ? 7.840 -16.571 12.568 1.00 61.53 393 GLY A O 1
ATOM 3035 N N . ARG A 1 394 ? 10.056 -16.463 12.277 1.00 69.00 394 ARG A N 1
ATOM 3036 C CA . ARG A 1 394 ? 10.071 -17.285 11.038 1.00 69.00 394 ARG A CA 1
ATOM 3037 C C . ARG A 1 394 ? 9.314 -18.609 11.210 1.00 69.00 394 ARG A C 1
ATOM 3039 O O . ARG A 1 394 ? 8.531 -18.983 10.346 1.00 69.00 394 ARG A O 1
ATOM 3046 N N . THR A 1 395 ? 9.502 -19.277 12.346 1.00 74.25 395 THR A N 1
ATOM 3047 C CA . THR A 1 395 ? 8.838 -20.547 12.677 1.00 74.25 395 THR A CA 1
ATOM 3048 C C . THR A 1 395 ? 7.316 -20.425 12.701 1.00 74.25 395 THR A C 1
ATOM 3050 O O . THR A 1 395 ? 6.633 -21.276 12.144 1.00 74.25 395 THR A O 1
ATOM 3053 N N . TYR A 1 396 ? 6.775 -19.351 13.278 1.00 78.88 396 TYR A N 1
ATOM 3054 C CA . TYR A 1 396 ? 5.330 -19.132 13.322 1.00 78.88 396 TYR A CA 1
ATOM 3055 C C . TYR A 1 396 ? 4.747 -18.838 11.947 1.00 78.88 396 TYR A C 1
ATOM 3057 O O . TYR A 1 396 ? 3.707 -19.396 11.619 1.00 78.88 396 TYR A O 1
ATOM 3065 N N . VAL A 1 397 ? 5.421 -18.009 11.140 1.00 81.38 397 VAL A N 1
ATOM 3066 C CA . VAL A 1 397 ? 4.994 -17.716 9.760 1.00 81.38 397 VAL A CA 1
ATOM 3067 C C . VAL A 1 397 ? 4.886 -19.008 8.949 1.00 81.38 397 VAL A C 1
ATOM 3069 O O . VAL A 1 397 ? 3.906 -19.212 8.239 1.00 81.38 397 VAL A O 1
ATOM 3072 N N . LEU A 1 398 ? 5.864 -19.906 9.094 1.00 80.25 398 LEU A N 1
ATOM 3073 C CA . LEU A 1 398 ? 5.861 -21.205 8.418 1.00 80.25 398 LEU A CA 1
ATOM 3074 C C . LEU A 1 398 ? 4.774 -22.152 8.951 1.00 80.25 398 LEU A C 1
ATOM 3076 O O . LEU A 1 398 ? 4.228 -22.939 8.184 1.00 80.25 398 LEU A O 1
ATOM 3080 N N . GLN A 1 399 ? 4.455 -22.087 10.246 1.00 83.06 399 GLN A N 1
ATOM 3081 C CA . GLN A 1 399 ? 3.415 -22.911 10.874 1.00 83.06 399 GLN A CA 1
ATOM 3082 C C . GLN A 1 399 ? 1.991 -22.385 10.639 1.00 83.06 399 GLN A C 1
ATOM 3084 O O . GLN A 1 399 ? 1.047 -23.170 10.677 1.00 83.06 399 GLN A O 1
ATOM 3089 N N . ASN A 1 400 ? 1.827 -21.082 10.393 1.00 83.56 400 ASN A N 1
ATOM 3090 C CA . ASN A 1 400 ? 0.532 -20.403 10.300 1.00 83.56 400 ASN A CA 1
ATOM 3091 C C . ASN A 1 400 ? 0.424 -19.583 8.999 1.00 83.56 400 ASN A C 1
ATOM 3093 O O . ASN A 1 400 ? 0.247 -18.364 9.044 1.00 83.56 400 ASN A O 1
ATOM 3097 N N . PRO A 1 401 ? 0.525 -20.226 7.822 1.00 82.06 401 PRO A N 1
ATOM 3098 C CA . PRO A 1 401 ? 0.666 -19.537 6.538 1.00 82.06 401 PRO A CA 1
ATOM 3099 C C . PRO A 1 401 ? -0.583 -18.777 6.070 1.00 82.06 401 PRO A C 1
ATOM 3101 O O . PRO A 1 401 ? -0.502 -18.014 5.114 1.00 82.06 401 PRO A O 1
ATOM 3104 N N . THR A 1 402 ? -1.728 -18.992 6.720 1.00 84.50 402 THR A N 1
ATOM 3105 C CA . THR A 1 402 ? -3.004 -18.315 6.438 1.00 84.50 402 THR A CA 1
ATOM 3106 C C . THR A 1 402 ? -3.392 -17.309 7.529 1.00 84.50 402 THR A C 1
ATOM 3108 O O . THR A 1 402 ? -4.482 -16.740 7.478 1.00 84.50 402 THR A O 1
ATOM 3111 N N . ASP A 1 403 ? -2.553 -17.111 8.554 1.00 83.94 403 ASP A N 1
ATOM 3112 C CA . ASP A 1 403 ? -2.826 -16.157 9.632 1.00 83.94 403 ASP A CA 1
ATOM 3113 C C . ASP A 1 403 ? -2.481 -14.725 9.172 1.00 83.94 403 ASP A C 1
ATOM 3115 O O . ASP A 1 403 ? -1.343 -14.473 8.764 1.00 83.94 403 ASP A O 1
ATOM 3119 N N . PRO A 1 404 ? -3.399 -13.744 9.289 1.00 82.75 404 PRO A N 1
ATOM 3120 C CA . PRO A 1 404 ? -3.122 -12.347 8.938 1.00 82.75 404 PRO A CA 1
ATOM 3121 C C . PRO A 1 404 ? -1.907 -11.741 9.659 1.00 82.75 404 PRO A C 1
ATOM 3123 O O . PRO A 1 404 ? -1.287 -10.794 9.167 1.00 82.75 404 PRO A O 1
ATOM 3126 N N . SER A 1 405 ? -1.559 -12.266 10.836 1.00 81.19 405 SER A N 1
ATOM 3127 C CA . SER A 1 405 ? -0.369 -11.866 11.588 1.00 81.19 405 SER A CA 1
ATOM 3128 C C . SER A 1 405 ? 0.903 -12.295 10.859 1.00 81.19 405 SER A C 1
ATOM 3130 O O . SER A 1 405 ? 1.838 -11.501 10.772 1.00 81.19 405 SER A O 1
ATOM 3132 N N . ALA A 1 406 ? 0.922 -13.498 10.267 1.00 84.31 406 ALA A N 1
ATOM 3133 C CA . ALA A 1 406 ? 2.035 -13.991 9.455 1.00 84.31 406 ALA A CA 1
ATOM 3134 C C . ALA A 1 406 ? 2.268 -13.101 8.221 1.00 84.31 406 ALA A C 1
ATOM 3136 O O . ALA A 1 406 ? 3.406 -12.717 7.931 1.00 84.31 406 ALA A O 1
ATOM 3137 N N . ASP A 1 407 ? 1.186 -12.683 7.559 1.00 86.19 407 ASP A N 1
ATOM 3138 C CA . ASP A 1 407 ? 1.242 -11.756 6.425 1.00 86.19 407 ASP A CA 1
ATOM 3139 C C . ASP A 1 407 ? 1.841 -10.397 6.812 1.00 86.19 407 ASP A C 1
ATOM 3141 O O . ASP A 1 407 ? 2.649 -9.828 6.071 1.00 86.19 407 ASP A O 1
ATOM 3145 N N . ALA A 1 408 ? 1.463 -9.865 7.979 1.00 84.75 408 ALA A N 1
ATOM 3146 C CA . ALA A 1 408 ? 2.012 -8.613 8.494 1.00 84.75 408 ALA A CA 1
ATOM 3147 C C . ALA A 1 408 ? 3.522 -8.729 8.771 1.00 84.75 408 ALA A C 1
ATOM 3149 O O . ALA A 1 408 ? 4.269 -7.808 8.435 1.00 84.75 408 ALA A O 1
ATOM 3150 N N . VAL A 1 409 ? 3.991 -9.872 9.296 1.00 83.25 409 VAL A N 1
ATOM 3151 C CA . VAL A 1 409 ? 5.426 -10.142 9.516 1.00 83.25 409 VAL A CA 1
ATOM 3152 C C . VAL A 1 409 ? 6.195 -10.109 8.198 1.00 83.25 409 VAL A C 1
ATOM 3154 O O . VAL A 1 409 ? 7.211 -9.420 8.074 1.00 83.25 409 VAL A O 1
ATOM 3157 N N . LEU A 1 410 ? 5.711 -10.849 7.197 1.00 87.69 410 LEU A N 1
ATOM 3158 C CA . LEU A 1 410 ? 6.343 -10.922 5.882 1.00 87.69 410 LEU A CA 1
ATOM 3159 C C . LEU A 1 410 ? 6.378 -9.541 5.223 1.00 87.69 410 LEU A C 1
ATOM 3161 O O . LEU A 1 410 ? 7.425 -9.118 4.728 1.00 87.69 410 LEU A O 1
ATOM 3165 N N . CYS A 1 411 ? 5.269 -8.805 5.281 1.00 90.00 411 CYS A N 1
ATOM 3166 C CA . CYS A 1 411 ? 5.185 -7.460 4.726 1.00 90.00 411 CYS A CA 1
ATOM 3167 C C . CYS A 1 411 ? 6.123 -6.479 5.447 1.00 90.00 411 CYS A C 1
ATOM 3169 O O . CYS A 1 411 ? 6.761 -5.646 4.798 1.00 90.00 411 CYS A O 1
ATOM 3171 N N . GLN A 1 412 ? 6.273 -6.589 6.770 1.00 87.00 412 GLN A N 1
ATOM 3172 C CA . GLN A 1 412 ? 7.210 -5.764 7.527 1.00 87.00 412 GLN A CA 1
ATOM 3173 C C . GLN A 1 412 ? 8.663 -6.031 7.123 1.00 87.00 412 GLN A C 1
ATOM 3175 O O . GLN A 1 412 ? 9.402 -5.084 6.853 1.00 87.00 412 GLN A O 1
ATOM 3180 N N . LYS A 1 413 ? 9.076 -7.304 7.040 1.00 87.06 413 LYS A N 1
ATOM 3181 C CA . LYS A 1 413 ? 10.435 -7.670 6.606 1.00 87.06 413 LYS A CA 1
ATOM 3182 C C . LYS A 1 413 ? 10.761 -7.069 5.240 1.00 87.06 413 LYS A C 1
ATOM 3184 O O . LYS A 1 413 ? 11.829 -6.493 5.058 1.00 87.06 413 LYS A O 1
ATOM 3189 N N . LEU A 1 414 ? 9.814 -7.137 4.308 1.00 90.69 414 LEU A N 1
ATOM 3190 C CA . LEU A 1 414 ? 9.978 -6.558 2.981 1.00 90.69 414 LEU A CA 1
ATOM 3191 C C . LEU A 1 414 ? 10.047 -5.022 3.009 1.00 90.69 414 LEU A C 1
ATOM 3193 O O . LEU A 1 414 ? 10.856 -4.427 2.299 1.00 90.69 414 LEU A O 1
ATOM 3197 N N . ASN A 1 415 ? 9.249 -4.371 3.861 1.00 89.25 415 ASN A N 1
ATOM 3198 C CA . ASN A 1 415 ? 9.322 -2.922 4.067 1.00 89.25 415 ASN A CA 1
ATOM 3199 C C . ASN A 1 415 ? 10.677 -2.480 4.639 1.00 89.25 415 ASN A C 1
ATOM 3201 O O . ASN A 1 415 ? 11.165 -1.422 4.252 1.00 89.25 415 ASN A O 1
ATOM 3205 N N . ASN A 1 416 ? 11.319 -3.288 5.487 1.00 87.62 416 ASN A N 1
ATOM 3206 C CA . ASN A 1 416 ? 12.666 -2.995 5.986 1.00 87.62 416 ASN A CA 1
ATOM 3207 C C . ASN A 1 416 ? 13.710 -3.031 4.855 1.00 87.62 416 ASN A C 1
ATOM 3209 O O . ASN A 1 416 ? 14.610 -2.194 4.818 1.00 87.62 416 ASN A O 1
ATOM 3213 N N . ILE A 1 417 ? 13.576 -3.956 3.897 1.00 90.62 417 ILE A N 1
ATOM 3214 C CA . ILE A 1 417 ? 14.426 -3.980 2.694 1.00 90.62 417 ILE A CA 1
ATOM 3215 C C . ILE A 1 417 ? 14.161 -2.728 1.840 1.00 90.62 417 ILE A C 1
ATOM 3217 O O . ILE A 1 417 ? 15.095 -2.048 1.416 1.00 90.62 417 ILE A O 1
ATOM 3221 N N . LEU A 1 418 ? 12.889 -2.371 1.629 1.00 88.31 418 LEU A N 1
ATOM 3222 C CA . LEU A 1 418 ? 12.505 -1.168 0.882 1.00 88.31 418 LEU A CA 1
ATOM 3223 C C . LEU A 1 418 ? 13.030 0.125 1.532 1.00 88.31 418 LEU A C 1
ATOM 3225 O O . LEU A 1 418 ? 13.435 1.060 0.833 1.00 88.31 418 LEU A O 1
ATOM 3229 N N . GLU A 1 419 ? 13.050 0.175 2.862 1.00 86.25 419 GLU A N 1
ATOM 3230 C CA . GLU A 1 419 ? 13.643 1.262 3.636 1.00 86.25 419 GLU A CA 1
ATOM 3231 C C . GLU A 1 419 ? 15.144 1.377 3.365 1.00 86.25 419 GLU A C 1
ATOM 3233 O O . GLU A 1 419 ? 15.590 2.451 2.960 1.00 86.25 419 GLU A O 1
ATOM 3238 N N . LYS A 1 420 ? 15.900 0.274 3.462 1.00 86.44 420 LYS A N 1
ATOM 3239 C CA . LYS A 1 420 ? 17.336 0.248 3.126 1.00 86.44 420 LYS A CA 1
ATOM 3240 C C . LYS A 1 420 ? 17.600 0.763 1.707 1.00 86.44 420 LYS A C 1
ATOM 3242 O O . LYS A 1 420 ? 18.486 1.595 1.507 1.00 86.44 420 LYS A O 1
ATOM 3247 N N . ILE A 1 421 ? 16.800 0.323 0.728 1.00 84.81 421 ILE A N 1
ATOM 3248 C CA . ILE A 1 421 ? 16.872 0.790 -0.670 1.00 84.81 421 ILE A CA 1
ATOM 3249 C C . ILE A 1 421 ? 16.644 2.302 -0.760 1.00 84.81 421 ILE A C 1
ATOM 3251 O O . ILE A 1 421 ? 17.376 3.013 -1.452 1.00 84.81 421 ILE A O 1
ATOM 3255 N N . SER A 1 422 ? 15.640 2.815 -0.055 1.00 80.00 422 SER A N 1
ATOM 3256 C CA . SER A 1 422 ? 15.279 4.235 -0.090 1.00 80.00 422 SER A CA 1
ATOM 3257 C C . SER A 1 422 ? 16.335 5.121 0.589 1.00 80.00 422 SER A C 1
ATOM 3259 O O . SER A 1 422 ? 16.692 6.176 0.056 1.00 80.00 422 SER A O 1
ATOM 3261 N N . GLU A 1 423 ? 16.880 4.689 1.728 1.00 78.88 423 GLU A N 1
ATOM 3262 C CA . GLU A 1 423 ? 17.916 5.414 2.473 1.00 78.88 423 GLU A CA 1
ATOM 3263 C C . GLU A 1 423 ? 19.234 5.505 1.698 1.00 78.88 423 GLU A C 1
ATOM 3265 O O . GLU A 1 423 ? 19.786 6.604 1.555 1.00 78.88 423 GLU A O 1
ATOM 3270 N N . ALA A 1 424 ? 19.706 4.384 1.140 1.00 76.69 424 ALA A N 1
ATOM 3271 C CA . ALA A 1 424 ? 20.936 4.342 0.351 1.00 76.69 424 ALA A CA 1
ATOM 3272 C C . ALA A 1 424 ? 20.892 5.346 -0.810 1.00 76.69 424 ALA A C 1
ATOM 3274 O O . ALA A 1 424 ? 21.839 6.093 -1.054 1.00 76.69 424 ALA A O 1
ATOM 3275 N N . ARG A 1 425 ? 19.741 5.459 -1.472 1.00 72.31 425 ARG A N 1
ATOM 3276 C CA . ARG A 1 425 ? 19.553 6.376 -2.604 1.00 72.31 425 ARG A CA 1
ATOM 3277 C C . ARG A 1 425 ? 19.471 7.836 -2.212 1.00 72.31 425 ARG A C 1
ATOM 3279 O O . ARG A 1 425 ? 19.973 8.691 -2.945 1.00 72.31 425 ARG A O 1
ATOM 3286 N N . SER A 1 426 ? 18.857 8.133 -1.069 1.00 67.62 426 SER A N 1
ATOM 3287 C CA . SER A 1 426 ? 18.867 9.484 -0.506 1.00 67.62 426 SER A CA 1
ATOM 3288 C C . SER A 1 426 ? 20.300 9.926 -0.182 1.00 67.62 426 SER A C 1
ATOM 3290 O O . SER A 1 426 ? 20.667 11.075 -0.434 1.00 67.62 426 SER A O 1
ATOM 3292 N N . ALA A 1 427 ? 21.142 9.012 0.314 1.00 64.19 427 ALA A N 1
ATOM 3293 C CA . ALA A 1 427 ? 22.556 9.279 0.565 1.00 64.19 427 ALA A CA 1
ATOM 3294 C C . ALA A 1 427 ? 23.349 9.506 -0.737 1.00 64.19 427 ALA A C 1
ATOM 3296 O O . ALA A 1 427 ? 24.026 10.528 -0.855 1.00 64.19 427 ALA A O 1
ATOM 3297 N N . THR A 1 428 ? 23.208 8.630 -1.739 1.00 58.88 428 THR A N 1
ATOM 3298 C CA . THR A 1 428 ? 23.892 8.764 -3.042 1.00 58.88 428 THR A CA 1
ATOM 3299 C C . THR A 1 428 ? 23.494 10.050 -3.775 1.00 58.88 428 THR A C 1
ATOM 3301 O O . THR A 1 428 ? 24.337 10.730 -4.355 1.00 58.88 428 THR A O 1
ATOM 3304 N N . THR A 1 429 ? 22.222 10.450 -3.677 1.00 56.41 429 THR A N 1
ATOM 3305 C CA . THR A 1 429 ? 21.710 11.718 -4.223 1.00 56.41 429 THR A CA 1
ATOM 3306 C C . THR A 1 429 ? 22.452 12.935 -3.666 1.00 56.41 429 THR A C 1
ATOM 3308 O O . THR A 1 429 ? 22.835 13.820 -4.428 1.00 56.41 429 THR A O 1
ATOM 3311 N N . LYS A 1 430 ? 22.700 12.979 -2.350 1.00 55.22 430 LYS A N 1
ATOM 3312 C CA . LYS A 1 430 ? 23.416 14.098 -1.711 1.00 55.22 430 LYS A CA 1
ATOM 3313 C C . LYS A 1 430 ? 24.858 14.220 -2.199 1.00 55.22 430 LYS A C 1
ATOM 3315 O O . LYS A 1 430 ? 25.365 15.331 -2.291 1.00 55.22 430 LYS A O 1
ATOM 3320 N N . ILE A 1 431 ? 25.502 13.097 -2.511 1.00 55.19 431 ILE A N 1
ATOM 3321 C CA . ILE A 1 431 ? 26.881 13.068 -3.014 1.00 55.19 431 ILE A CA 1
ATOM 3322 C C . ILE A 1 431 ? 26.937 13.641 -4.438 1.00 55.19 431 ILE A C 1
ATOM 3324 O O . ILE A 1 431 ? 27.770 14.496 -4.719 1.00 55.19 431 ILE A O 1
ATOM 3328 N N . LEU A 1 432 ? 26.000 13.252 -5.309 1.00 50.16 432 LEU A N 1
ATOM 3329 C CA . LEU A 1 432 ? 25.967 13.696 -6.710 1.00 50.16 432 LEU A CA 1
ATOM 3330 C C . LEU A 1 432 ? 25.629 15.180 -6.886 1.00 50.16 432 LEU A C 1
ATOM 3332 O O . LEU A 1 432 ? 26.150 15.811 -7.798 1.00 50.16 432 LEU A O 1
ATOM 3336 N N . ILE A 1 433 ? 24.814 15.766 -6.000 1.00 50.59 433 ILE A N 1
ATOM 3337 C CA . ILE A 1 433 ? 24.539 17.218 -6.014 1.00 50.59 433 ILE A CA 1
ATOM 3338 C C . ILE A 1 433 ? 25.829 18.029 -5.786 1.00 50.59 433 ILE A C 1
ATOM 3340 O O . ILE A 1 433 ? 25.964 19.140 -6.292 1.00 50.59 433 ILE A O 1
ATOM 3344 N N . HIS A 1 434 ? 26.801 17.480 -5.052 1.00 49.12 434 HIS A N 1
ATOM 3345 C CA . HIS A 1 434 ? 28.081 18.146 -4.808 1.00 49.12 434 HIS A CA 1
ATOM 3346 C C . HIS A 1 434 ? 29.106 17.966 -5.942 1.00 49.12 434 HIS A C 1
ATOM 3348 O O . HIS A 1 434 ? 30.027 18.779 -6.031 1.00 49.12 434 HIS A O 1
ATOM 3354 N N . ASN A 1 435 ? 28.914 16.986 -6.834 1.00 48.19 435 ASN A N 1
ATOM 3355 C CA . ASN A 1 435 ? 29.815 16.660 -7.943 1.00 48.19 435 ASN A CA 1
ATOM 3356 C C . ASN A 1 435 ? 29.068 16.719 -9.290 1.00 48.19 435 ASN A C 1
ATOM 3358 O O . ASN A 1 435 ? 28.794 15.699 -9.926 1.00 48.19 435 ASN A O 1
ATOM 3362 N N . VAL A 1 436 ? 28.711 17.929 -9.729 1.00 45.28 436 VAL A N 1
ATOM 3363 C CA . VAL A 1 436 ? 28.041 18.153 -11.021 1.00 45.28 436 VAL A CA 1
ATOM 3364 C C . VAL A 1 436 ? 28.919 17.616 -12.162 1.00 45.28 436 VAL A C 1
ATOM 3366 O O . VAL A 1 436 ? 30.011 18.129 -12.395 1.00 45.28 436 VAL A O 1
ATOM 3369 N N . GLY A 1 437 ? 28.437 16.594 -12.876 1.00 47.06 437 GLY A N 1
ATOM 3370 C CA . GLY A 1 437 ? 29.109 16.000 -14.042 1.00 47.06 437 GLY A CA 1
ATOM 3371 C C . GLY A 1 437 ? 29.551 14.541 -13.881 1.00 47.06 437 GLY A C 1
ATOM 3372 O O . GLY A 1 437 ? 29.928 13.924 -14.876 1.00 47.06 437 GLY A O 1
ATOM 3373 N N . GLU A 1 438 ? 29.471 13.960 -12.681 1.00 47.91 438 GLU A N 1
ATOM 3374 C CA . GLU A 1 438 ? 29.743 12.531 -12.481 1.00 47.91 438 GLU A CA 1
ATOM 3375 C C . GLU A 1 438 ? 28.501 11.678 -12.797 1.00 47.91 438 GLU A C 1
ATOM 3377 O O . GLU A 1 438 ? 27.397 11.938 -12.315 1.00 47.91 438 GLU A O 1
ATOM 3382 N N . THR A 1 439 ? 28.672 10.647 -13.630 1.00 49.62 439 THR A N 1
ATOM 3383 C CA . THR A 1 439 ? 27.632 9.646 -13.916 1.00 49.62 439 THR A CA 1
ATOM 3384 C C . THR A 1 439 ? 27.260 8.922 -12.625 1.00 49.62 439 THR A C 1
ATOM 3386 O O . THR A 1 439 ? 28.143 8.444 -11.915 1.00 49.62 439 THR A O 1
ATOM 3389 N N . TYR A 1 440 ? 25.964 8.807 -12.326 1.00 51.09 440 TYR A N 1
ATOM 3390 C CA . TYR A 1 440 ? 25.475 7.986 -11.218 1.00 51.09 440 TYR A CA 1
ATOM 3391 C C . TYR A 1 440 ? 26.057 6.569 -11.318 1.00 51.09 440 TYR A C 1
ATOM 3393 O O . TYR A 1 440 ? 25.807 5.852 -12.286 1.00 51.09 440 TYR A O 1
ATOM 3401 N N . GLN A 1 441 ? 26.835 6.171 -10.314 1.00 54.28 441 GLN A N 1
ATOM 3402 C CA . GLN A 1 441 ? 27.307 4.804 -10.141 1.00 54.28 441 GLN A CA 1
ATOM 3403 C C . GLN A 1 441 ? 26.771 4.301 -8.803 1.00 54.28 441 GLN A C 1
ATOM 3405 O O . GLN A 1 441 ? 27.286 4.649 -7.741 1.00 54.28 441 GLN A O 1
ATOM 3410 N N . GLU A 1 442 ? 25.696 3.512 -8.837 1.00 60.06 442 GLU A N 1
ATOM 3411 C CA . GLU A 1 442 ? 25.283 2.769 -7.646 1.00 60.06 442 GLU A CA 1
ATOM 3412 C C . GLU A 1 442 ? 26.336 1.679 -7.378 1.00 60.06 442 GLU A C 1
ATOM 3414 O O . GLU A 1 442 ? 26.729 0.971 -8.313 1.00 60.06 442 GLU A O 1
ATOM 3419 N N . PRO A 1 443 ? 26.832 1.521 -6.137 1.00 65.69 443 PRO A N 1
ATOM 3420 C CA . PRO A 1 443 ? 27.802 0.478 -5.838 1.00 65.69 443 PRO A CA 1
ATOM 3421 C C . PRO A 1 443 ? 27.199 -0.899 -6.139 1.00 65.69 443 PRO A C 1
ATOM 3423 O O . PRO A 1 443 ? 26.246 -1.307 -5.482 1.00 65.69 443 PRO A O 1
ATOM 3426 N N . SER A 1 444 ? 27.777 -1.642 -7.089 1.00 71.69 444 SER A N 1
ATOM 3427 C CA . SER A 1 444 ? 27.294 -2.979 -7.492 1.00 71.69 444 SER A CA 1
ATOM 3428 C C . SER A 1 444 ? 27.082 -3.929 -6.295 1.00 71.69 444 SER A C 1
ATOM 3430 O O . SER A 1 444 ? 26.131 -4.710 -6.249 1.00 71.69 444 SER A O 1
ATOM 3432 N N . HIS A 1 445 ? 27.915 -3.787 -5.258 1.00 82.25 445 HIS A N 1
ATOM 3433 C CA . HIS A 1 445 ? 27.798 -4.535 -4.005 1.00 82.25 445 HIS A CA 1
ATOM 3434 C C . HIS A 1 445 ? 26.479 -4.282 -3.251 1.00 82.25 445 HIS A C 1
ATOM 3436 O O . HIS A 1 445 ? 25.908 -5.217 -2.697 1.00 82.25 445 HIS A O 1
ATOM 3442 N N . PHE A 1 446 ? 25.974 -3.044 -3.245 1.00 86.19 446 PHE A N 1
ATOM 3443 C CA . PHE A 1 446 ? 24.714 -2.701 -2.583 1.00 86.19 446 PHE A CA 1
ATOM 3444 C C . PHE A 1 446 ? 23.520 -3.383 -3.255 1.00 86.19 446 PHE A C 1
ATOM 3446 O O . PHE A 1 446 ? 22.673 -3.960 -2.570 1.00 86.19 446 PHE A O 1
ATOM 3453 N N . VAL A 1 447 ? 23.487 -3.358 -4.592 1.00 87.62 447 VAL A N 1
ATOM 3454 C CA . VAL A 1 447 ? 22.443 -4.028 -5.378 1.00 87.62 447 VAL A CA 1
ATOM 3455 C C . VAL A 1 447 ? 22.468 -5.527 -5.093 1.00 87.62 447 VAL A C 1
ATOM 3457 O O . VAL A 1 447 ? 21.448 -6.077 -4.694 1.00 87.62 447 VAL A O 1
ATOM 3460 N N . THR A 1 448 ? 23.647 -6.156 -5.165 1.00 89.44 448 THR A N 1
ATOM 3461 C CA . THR A 1 448 ? 23.824 -7.595 -4.888 1.00 89.44 448 THR A CA 1
ATOM 3462 C C . THR A 1 448 ? 23.357 -7.982 -3.476 1.00 89.44 448 THR A C 1
ATOM 3464 O O . THR A 1 448 ? 22.745 -9.032 -3.279 1.00 89.44 448 THR A O 1
ATOM 3467 N N . LEU A 1 449 ? 23.626 -7.137 -2.475 1.00 91.44 449 LEU A N 1
ATOM 3468 C CA . LEU A 1 449 ? 23.181 -7.365 -1.099 1.00 91.44 449 LEU A CA 1
ATOM 3469 C C . LEU A 1 449 ? 21.652 -7.298 -0.984 1.00 91.44 449 LEU A C 1
ATOM 3471 O O . LEU A 1 449 ? 21.042 -8.197 -0.410 1.00 91.44 449 LEU A O 1
ATOM 3475 N N . CYS A 1 450 ? 21.021 -6.283 -1.582 1.00 93.00 450 CYS A N 1
ATOM 3476 C CA . CYS A 1 450 ? 19.561 -6.178 -1.605 1.00 93.00 450 CYS A CA 1
ATOM 3477 C C . CYS A 1 450 ? 18.913 -7.349 -2.361 1.00 93.00 450 CYS A C 1
ATOM 3479 O O . CYS A 1 450 ? 17.879 -7.855 -1.934 1.00 93.00 450 CYS A O 1
ATOM 348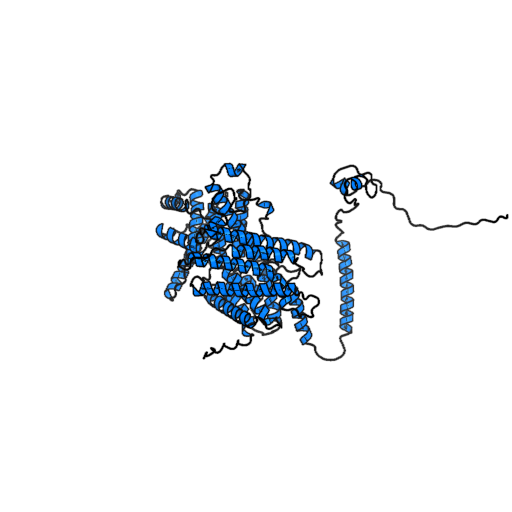1 N N . GLU A 1 451 ? 19.520 -7.816 -3.454 1.00 94.06 451 GLU A N 1
ATOM 3482 C CA . GLU A 1 451 ? 19.068 -9.008 -4.179 1.00 94.06 451 GLU A CA 1
ATOM 3483 C C . GLU A 1 451 ? 19.109 -10.268 -3.318 1.00 94.06 451 GLU A C 1
ATOM 3485 O O . GLU A 1 451 ? 18.186 -11.081 -3.375 1.00 94.06 451 GLU A O 1
ATOM 3490 N N . ALA A 1 452 ? 20.174 -10.446 -2.532 1.00 94.50 452 ALA A N 1
ATOM 3491 C CA . ALA A 1 452 ? 20.292 -11.568 -1.613 1.00 94.50 452 ALA A CA 1
ATOM 3492 C C . ALA A 1 452 ? 19.181 -11.532 -0.555 1.00 94.50 452 ALA A C 1
ATOM 3494 O O . ALA A 1 452 ? 18.495 -12.538 -0.387 1.00 94.50 452 ALA A O 1
ATOM 3495 N N . GLU A 1 453 ? 18.937 -10.373 0.068 1.00 94.81 453 GLU A N 1
ATOM 3496 C CA . GLU A 1 453 ? 17.861 -10.201 1.056 1.00 94.81 453 GLU A CA 1
ATOM 3497 C C . GLU A 1 453 ? 16.465 -10.427 0.443 1.00 94.81 453 GLU A C 1
ATOM 3499 O O . GLU A 1 453 ? 15.628 -11.111 1.030 1.00 94.81 453 GLU A O 1
ATOM 3504 N N . LEU A 1 454 ? 16.201 -9.907 -0.764 1.00 95.69 454 LEU A N 1
ATOM 3505 C CA . LEU A 1 454 ? 14.928 -10.119 -1.468 1.00 95.69 454 LEU A CA 1
ATOM 3506 C C . LEU A 1 454 ? 14.716 -11.586 -1.861 1.00 95.69 454 LEU A C 1
ATOM 3508 O O . LEU A 1 454 ? 13.578 -12.060 -1.868 1.00 95.69 454 LEU A O 1
ATOM 3512 N N . ARG A 1 455 ? 15.788 -12.301 -2.216 1.00 95.00 455 ARG A N 1
ATOM 3513 C CA . ARG A 1 455 ? 15.739 -13.730 -2.551 1.00 95.00 455 ARG A CA 1
ATOM 3514 C C . ARG A 1 455 ? 15.517 -14.581 -1.306 1.00 95.00 455 ARG A C 1
ATOM 3516 O O . ARG A 1 455 ? 14.698 -15.490 -1.341 1.00 95.00 455 ARG A O 1
ATOM 3523 N N . GLU A 1 456 ? 16.210 -14.269 -0.215 1.00 92.56 456 GLU A N 1
ATOM 3524 C CA . GLU A 1 456 ? 16.008 -14.918 1.081 1.00 92.56 456 GLU A CA 1
ATOM 3525 C C . GLU A 1 456 ? 14.566 -14.740 1.560 1.00 92.56 456 GLU A C 1
ATOM 3527 O O . GLU A 1 456 ? 13.897 -15.722 1.867 1.00 92.56 456 GLU A O 1
ATOM 3532 N N . TRP A 1 457 ? 14.047 -13.510 1.513 1.00 92.75 457 TRP A N 1
ATOM 3533 C CA . TRP A 1 457 ? 12.654 -13.233 1.853 1.00 92.75 457 TRP A CA 1
ATOM 3534 C C . TRP A 1 457 ? 11.668 -14.028 0.984 1.00 92.75 457 TRP A C 1
ATOM 3536 O O . TRP A 1 457 ? 10.686 -14.553 1.499 1.00 92.75 457 TRP A O 1
ATOM 3546 N N . HIS A 1 458 ? 11.927 -14.147 -0.323 1.00 92.75 458 HIS A N 1
ATOM 3547 C CA . HIS A 1 458 ? 11.062 -14.913 -1.225 1.00 92.75 458 HIS A CA 1
ATOM 3548 C C . HIS A 1 458 ? 11.072 -16.411 -0.898 1.00 92.75 458 HIS A C 1
ATOM 3550 O O . HIS A 1 458 ? 10.026 -17.050 -0.926 1.00 92.75 458 HIS A O 1
ATOM 3556 N N . ASN A 1 459 ? 12.238 -16.960 -0.552 1.00 89.50 459 ASN A N 1
ATOM 3557 C CA . ASN A 1 459 ? 12.377 -18.356 -0.135 1.00 89.50 459 ASN A CA 1
ATOM 3558 C C . ASN A 1 459 ? 11.700 -18.639 1.218 1.00 89.50 459 ASN A C 1
ATOM 3560 O O . ASN A 1 459 ? 11.367 -19.785 1.504 1.00 89.50 459 ASN A O 1
ATOM 3564 N N . ASP A 1 460 ? 11.500 -17.604 2.035 1.00 84.69 460 ASP A N 1
ATOM 3565 C CA . ASP A 1 460 ? 10.789 -17.666 3.312 1.00 84.69 460 ASP A CA 1
ATOM 3566 C C . ASP A 1 460 ? 9.258 -17.602 3.172 1.00 84.69 460 ASP A C 1
ATOM 3568 O O . ASP A 1 460 ? 8.561 -17.766 4.178 1.00 84.69 460 ASP A O 1
ATOM 3572 N N . LEU A 1 461 ? 8.709 -17.375 1.967 1.00 88.12 461 LEU A N 1
ATOM 3573 C CA . LEU A 1 461 ? 7.261 -17.454 1.777 1.00 88.12 461 LEU A CA 1
ATOM 3574 C C . LEU A 1 461 ? 6.782 -18.893 2.006 1.00 88.12 461 LEU A C 1
ATOM 3576 O O . LEU A 1 461 ? 7.264 -19.809 1.334 1.00 88.12 461 LEU A O 1
ATOM 3580 N N . PRO A 1 462 ? 5.789 -19.114 2.882 1.00 84.19 462 PRO A N 1
ATOM 3581 C CA . PRO A 1 462 ? 5.224 -20.442 3.041 1.00 84.19 462 PRO A CA 1
ATOM 3582 C C . PRO A 1 462 ? 4.465 -20.869 1.777 1.00 84.19 462 PRO A C 1
ATOM 3584 O O . PRO A 1 462 ? 3.937 -20.037 1.040 1.00 84.19 462 PRO A O 1
ATOM 3587 N N . ALA A 1 463 ? 4.361 -22.171 1.522 1.00 80.62 463 ALA A N 1
ATOM 3588 C CA . ALA A 1 463 ? 3.444 -22.679 0.505 1.00 80.62 463 ALA A CA 1
ATOM 3589 C C . ALA A 1 463 ? 1.999 -22.617 1.032 1.00 80.62 463 ALA A C 1
ATOM 3591 O O . ALA A 1 463 ? 1.749 -23.007 2.172 1.00 80.62 463 ALA A O 1
ATOM 3592 N N . ILE A 1 464 ? 1.049 -22.151 0.212 1.00 73.06 464 ILE A N 1
ATOM 3593 C CA . ILE A 1 464 ? -0.379 -22.349 0.506 1.00 73.06 464 ILE A CA 1
ATOM 3594 C C . ILE A 1 464 ? -0.724 -23.790 0.110 1.00 73.06 464 ILE A C 1
ATOM 3596 O O . ILE A 1 464 ? -0.437 -24.166 -1.029 1.00 73.06 464 ILE A O 1
ATOM 3600 N N . PRO A 1 465 ? -1.320 -24.598 1.003 1.00 70.62 465 PRO A N 1
ATOM 3601 C CA . PRO A 1 465 ? -1.790 -25.934 0.656 1.00 70.62 465 PRO A CA 1
ATOM 3602 C C . PRO A 1 465 ? -2.783 -25.893 -0.515 1.00 70.62 465 PRO A C 1
ATOM 3604 O O . PRO A 1 465 ? -3.761 -25.146 -0.471 1.00 70.62 465 PRO A O 1
ATOM 3607 N N . GLU A 1 466 ? -2.567 -26.717 -1.543 1.00 66.44 466 GLU A N 1
ATOM 3608 C CA . GLU A 1 466 ? -3.429 -26.762 -2.740 1.00 66.44 466 GLU A CA 1
ATOM 3609 C C . GLU A 1 466 ? -4.892 -27.115 -2.406 1.00 66.44 466 GLU A C 1
ATOM 3611 O O . GLU A 1 466 ? -5.811 -26.641 -3.070 1.00 66.44 466 GLU A O 1
ATOM 3616 N N . ASP A 1 467 ? -5.113 -27.865 -1.321 1.00 60.56 467 ASP A N 1
ATOM 3617 C CA . ASP A 1 467 ? -6.440 -28.273 -0.844 1.00 60.56 467 ASP A CA 1
ATOM 3618 C C . ASP A 1 467 ? -7.231 -27.135 -0.168 1.00 60.56 467 ASP A C 1
ATOM 3620 O O . ASP A 1 467 ? -8.438 -27.252 0.059 1.00 60.56 467 ASP A O 1
ATOM 3624 N N . THR A 1 468 ? -6.579 -26.013 0.161 1.00 60.28 468 THR A N 1
ATOM 3625 C CA . THR A 1 468 ? -7.246 -24.853 0.762 1.00 60.28 468 THR A CA 1
ATOM 3626 C C . THR A 1 468 ? -7.713 -23.876 -0.313 1.00 60.28 468 THR A C 1
ATOM 3628 O O . THR A 1 468 ? -6.962 -23.029 -0.786 1.00 60.28 468 THR A O 1
ATOM 3631 N N . LEU A 1 469 ? -9.003 -23.944 -0.655 1.00 65.94 469 LEU A N 1
ATOM 3632 C CA . LEU A 1 469 ? -9.744 -22.925 -1.419 1.00 65.94 469 LEU A CA 1
ATOM 3633 C C . LEU A 1 469 ? -9.927 -21.619 -0.606 1.00 65.94 469 LEU A C 1
ATOM 3635 O O . LEU A 1 469 ? -11.011 -21.036 -0.559 1.00 65.94 469 LEU A O 1
ATOM 3639 N N . ASP A 1 470 ? -8.876 -21.157 0.073 1.00 83.56 470 ASP A N 1
ATOM 3640 C CA . ASP A 1 470 ? -8.897 -19.912 0.833 1.00 83.56 470 ASP A CA 1
ATOM 3641 C C . ASP A 1 470 ? -8.506 -18.735 -0.068 1.00 83.56 470 ASP A C 1
ATOM 3643 O O . ASP A 1 470 ? -7.335 -18.403 -0.265 1.00 83.56 470 ASP A O 1
ATOM 3647 N N . ILE A 1 471 ? -9.533 -18.082 -0.618 1.00 85.44 471 ILE A N 1
ATOM 3648 C CA . ILE A 1 471 ? -9.397 -16.884 -1.455 1.00 85.44 471 ILE A CA 1
ATOM 3649 C C . ILE A 1 471 ? -8.670 -15.757 -0.700 1.00 85.44 471 ILE A C 1
ATOM 3651 O O . ILE A 1 471 ? -7.962 -14.972 -1.331 1.00 85.44 471 ILE A O 1
ATOM 3655 N N . VAL A 1 472 ? -8.801 -15.676 0.631 1.00 86.94 472 VAL A N 1
ATOM 3656 C CA . VAL A 1 472 ? -8.152 -14.637 1.447 1.00 86.94 472 VAL A CA 1
ATOM 3657 C C . VAL A 1 472 ? -6.653 -14.907 1.564 1.00 86.94 472 VAL A C 1
ATOM 3659 O O . VAL A 1 472 ? -5.861 -13.988 1.364 1.00 86.94 472 VAL A O 1
ATOM 3662 N N . ALA A 1 473 ? -6.255 -16.158 1.806 1.00 86.75 473 ALA A N 1
ATOM 3663 C CA . ALA A 1 473 ? -4.844 -16.547 1.825 1.00 86.75 473 ALA A CA 1
ATOM 3664 C C . ALA A 1 473 ? -4.190 -16.388 0.441 1.00 86.75 473 ALA A C 1
ATOM 3666 O O . ALA A 1 473 ? -3.083 -15.863 0.314 1.00 86.75 473 ALA A O 1
ATOM 3667 N N . LEU A 1 474 ? -4.897 -16.769 -0.631 1.00 88.56 474 LEU A N 1
ATOM 3668 C CA . LEU A 1 474 ? -4.434 -16.519 -1.998 1.00 88.56 474 LEU A CA 1
ATOM 3669 C C . LEU A 1 474 ? -4.244 -15.018 -2.249 1.00 88.56 474 LEU A C 1
ATOM 3671 O O . LEU A 1 474 ? -3.222 -14.595 -2.793 1.00 88.56 474 LEU A O 1
ATOM 3675 N N . GLN A 1 475 ? -5.215 -14.202 -1.837 1.00 90.88 475 GLN A N 1
ATOM 3676 C CA . GLN A 1 475 ? -5.143 -12.753 -1.955 1.00 90.88 475 GLN A CA 1
ATOM 3677 C C . GLN A 1 475 ? -3.933 -12.178 -1.210 1.00 90.88 475 GLN A C 1
ATOM 3679 O O . GLN A 1 475 ? -3.219 -11.348 -1.781 1.00 90.88 475 GLN A O 1
ATOM 3684 N N . SER A 1 476 ? -3.684 -12.596 0.034 1.00 90.06 476 SER A N 1
ATOM 3685 C CA . SER A 1 476 ? -2.554 -12.090 0.815 1.00 90.06 476 SER A CA 1
ATOM 3686 C C . SER A 1 476 ? -1.215 -12.476 0.198 1.00 90.06 476 SER A C 1
ATOM 3688 O O . SER A 1 476 ? -0.357 -11.606 0.023 1.00 90.06 476 SER A O 1
ATOM 3690 N N . GLN A 1 477 ? -1.063 -13.716 -0.274 1.00 90.62 477 GLN A N 1
ATOM 3691 C CA . GLN A 1 477 ? 0.146 -14.132 -0.983 1.00 90.62 477 GLN A CA 1
ATOM 3692 C C . GLN A 1 477 ? 0.386 -13.366 -2.275 1.00 90.62 477 GLN A C 1
ATOM 3694 O O . GLN A 1 477 ? 1.517 -12.953 -2.544 1.00 90.62 477 GLN A O 1
ATOM 3699 N N . LEU A 1 478 ? -0.653 -13.164 -3.086 1.00 92.69 478 LEU A N 1
ATOM 3700 C CA . LEU A 1 478 ? -0.516 -12.390 -4.313 1.00 92.69 478 LEU A CA 1
ATOM 3701 C C . LEU A 1 478 ? -0.133 -10.935 -4.002 1.00 92.69 478 LEU A C 1
ATOM 3703 O O . LEU A 1 478 ? 0.715 -10.376 -4.697 1.00 92.69 478 LEU A O 1
ATOM 3707 N N . ILE A 1 479 ? -0.686 -10.336 -2.937 1.00 93.62 479 ILE A N 1
ATOM 3708 C CA . ILE A 1 479 ? -0.309 -8.989 -2.483 1.00 93.62 479 ILE A CA 1
ATOM 3709 C C . ILE A 1 479 ? 1.160 -8.961 -2.043 1.00 93.62 479 ILE A C 1
ATOM 3711 O O . ILE A 1 479 ? 1.899 -8.085 -2.488 1.00 93.62 479 ILE A O 1
ATOM 3715 N N . LEU A 1 480 ? 1.614 -9.914 -1.225 1.00 94.00 480 LEU A N 1
ATOM 3716 C CA . LEU A 1 480 ? 3.006 -10.002 -0.765 1.00 94.00 480 LEU A CA 1
ATOM 3717 C C . LEU A 1 480 ? 3.991 -10.151 -1.933 1.00 94.00 480 LEU A C 1
ATOM 3719 O O . LEU A 1 480 ? 4.985 -9.428 -2.004 1.00 94.00 480 LEU A O 1
ATOM 3723 N N . ARG A 1 481 ? 3.700 -11.035 -2.894 1.00 94.75 481 ARG A N 1
ATOM 3724 C CA . ARG A 1 481 ? 4.521 -11.197 -4.107 1.00 94.75 481 ARG A CA 1
ATOM 3725 C C . ARG A 1 481 ? 4.517 -9.941 -4.975 1.00 94.75 481 ARG A C 1
ATOM 3727 O O . ARG A 1 481 ? 5.532 -9.607 -5.578 1.00 94.75 481 ARG A O 1
ATOM 3734 N N . LEU A 1 482 ? 3.404 -9.213 -5.007 1.00 95.06 482 LEU A N 1
ATOM 3735 C CA . LEU A 1 482 ? 3.315 -7.951 -5.727 1.00 95.06 482 LEU A CA 1
ATOM 3736 C C . LEU A 1 482 ? 4.156 -6.849 -5.057 1.00 95.06 482 LEU A C 1
ATOM 3738 O O . LEU A 1 482 ? 4.838 -6.095 -5.751 1.00 95.06 482 LEU A O 1
ATOM 3742 N N . TRP A 1 483 ? 4.182 -6.785 -3.722 1.00 93.62 483 TRP A N 1
ATOM 3743 C CA . TRP A 1 483 ? 5.116 -5.923 -2.990 1.00 93.62 483 TRP A CA 1
ATOM 3744 C C . TRP A 1 483 ? 6.575 -6.276 -3.285 1.00 93.62 483 TRP A C 1
ATOM 3746 O O . TRP A 1 483 ? 7.407 -5.379 -3.412 1.00 93.62 483 TRP A O 1
ATOM 3756 N N . HIS A 1 484 ? 6.893 -7.566 -3.399 1.00 95.56 484 HIS A N 1
ATOM 3757 C CA . HIS A 1 484 ? 8.246 -8.032 -3.707 1.00 95.56 484 HIS A CA 1
ATOM 3758 C C . HIS A 1 484 ? 8.685 -7.605 -5.105 1.00 95.56 484 HIS A C 1
ATOM 3760 O O . HIS A 1 484 ? 9.738 -6.980 -5.244 1.00 95.56 484 HIS A O 1
ATOM 3766 N N . ALA A 1 485 ? 7.821 -7.800 -6.105 1.00 95.06 485 ALA A N 1
ATOM 3767 C CA . ALA A 1 485 ? 8.042 -7.283 -7.452 1.00 95.06 485 ALA A CA 1
ATOM 3768 C C . ALA A 1 485 ? 8.221 -5.754 -7.443 1.00 95.06 485 ALA A C 1
ATOM 3770 O O . ALA A 1 485 ? 9.115 -5.229 -8.105 1.00 95.06 485 ALA A O 1
ATOM 3771 N N . MET A 1 486 ? 7.441 -5.018 -6.640 1.00 91.31 486 MET A N 1
ATOM 3772 C CA . MET A 1 486 ? 7.620 -3.570 -6.483 1.00 91.31 486 MET A CA 1
ATOM 3773 C C . MET A 1 486 ? 8.984 -3.211 -5.887 1.00 91.31 486 MET A C 1
ATOM 3775 O O . MET A 1 486 ? 9.620 -2.273 -6.364 1.00 91.31 486 MET A O 1
ATOM 3779 N N . ALA A 1 487 ? 9.455 -3.937 -4.872 1.00 92.62 487 ALA A N 1
ATOM 3780 C CA . ALA A 1 487 ? 10.770 -3.707 -4.280 1.00 92.62 487 ALA A CA 1
ATOM 3781 C C . ALA A 1 487 ? 11.898 -3.941 -5.301 1.00 92.62 487 ALA A C 1
ATOM 3783 O O . ALA A 1 487 ? 12.807 -3.118 -5.389 1.00 92.62 487 ALA A O 1
ATOM 3784 N N . GLN A 1 488 ? 11.800 -4.987 -6.130 1.00 93.62 488 GLN A N 1
ATOM 3785 C CA . GLN A 1 488 ? 12.736 -5.247 -7.232 1.00 93.62 488 GLN A CA 1
ATOM 3786 C C . GLN A 1 488 ? 12.691 -4.148 -8.297 1.00 93.62 488 GLN A C 1
ATOM 3788 O O . GLN A 1 488 ? 13.719 -3.605 -8.688 1.00 93.62 488 GLN A O 1
ATOM 3793 N N . ILE A 1 489 ? 11.494 -3.765 -8.741 1.00 89.00 489 ILE A N 1
ATOM 3794 C CA . ILE A 1 489 ? 11.294 -2.660 -9.681 1.00 89.00 489 ILE A CA 1
ATOM 3795 C C . ILE A 1 489 ? 11.940 -1.382 -9.140 1.00 89.00 489 ILE A C 1
ATOM 3797 O O . ILE A 1 489 ? 12.669 -0.694 -9.857 1.00 89.00 489 ILE A O 1
ATOM 3801 N N . ILE A 1 490 ? 11.700 -1.066 -7.865 1.00 85.69 490 ILE A N 1
ATOM 3802 C CA . ILE A 1 490 ? 12.315 0.077 -7.206 1.00 85.69 490 ILE A CA 1
ATOM 3803 C C . ILE A 1 490 ? 13.829 -0.107 -7.209 1.00 85.69 490 ILE A C 1
ATOM 3805 O O . ILE A 1 490 ? 14.484 0.833 -7.634 1.00 85.69 490 ILE A O 1
ATOM 3809 N N . LEU A 1 491 ? 14.390 -1.257 -6.824 1.00 87.69 491 LEU A N 1
ATOM 3810 C CA . LEU A 1 491 ? 15.835 -1.538 -6.817 1.00 87.69 491 LEU A CA 1
ATOM 3811 C C . LEU A 1 491 ? 16.495 -1.341 -8.193 1.00 87.69 491 LEU A C 1
ATOM 3813 O O . LEU A 1 491 ? 17.530 -0.692 -8.283 1.00 87.69 491 LEU A O 1
ATOM 3817 N N . TYR A 1 492 ? 15.874 -1.814 -9.269 1.00 87.75 492 TYR A N 1
ATOM 3818 C CA . TYR A 1 492 ? 16.520 -1.855 -10.581 1.00 87.75 492 TYR A CA 1
ATOM 3819 C C . TYR A 1 492 ? 16.199 -0.685 -11.513 1.00 87.75 492 TYR A C 1
ATOM 3821 O O . TYR A 1 492 ? 16.943 -0.435 -12.462 1.00 87.75 492 TYR A O 1
ATOM 3829 N N . ARG A 1 493 ? 15.122 0.074 -11.271 1.00 82.44 493 ARG A N 1
ATOM 3830 C CA . ARG A 1 493 ? 14.724 1.165 -12.182 1.00 82.44 493 ARG A CA 1
ATOM 3831 C C . ARG A 1 493 ? 15.814 2.211 -12.494 1.00 82.44 493 ARG A C 1
ATOM 3833 O O . ARG A 1 493 ? 15.758 2.730 -13.607 1.00 82.44 493 ARG A O 1
ATOM 3840 N N . PRO A 1 494 ? 16.800 2.540 -11.619 1.00 80.25 494 PRO A N 1
ATOM 3841 C CA . PRO A 1 494 ? 17.856 3.494 -11.983 1.00 80.25 494 PRO A CA 1
ATOM 3842 C C . PRO A 1 494 ? 18.685 3.047 -13.195 1.00 80.25 494 PRO A C 1
ATOM 3844 O O . PRO A 1 494 ? 19.267 3.874 -13.891 1.00 80.25 494 PRO A O 1
ATOM 3847 N N . PHE A 1 495 ? 18.707 1.747 -13.491 1.00 81.75 495 PHE A N 1
ATOM 3848 C CA . PHE A 1 495 ? 19.497 1.166 -14.571 1.00 81.75 495 PHE A CA 1
ATOM 3849 C C . PHE A 1 495 ? 18.742 1.038 -15.900 1.00 81.75 495 PHE A C 1
ATOM 3851 O O . PHE A 1 495 ? 19.347 0.658 -16.899 1.00 81.75 495 PHE A O 1
ATOM 3858 N N . LEU A 1 496 ? 17.451 1.398 -15.958 1.00 80.81 496 LEU A N 1
ATOM 3859 C CA . LEU A 1 496 ? 16.629 1.281 -17.177 1.00 80.81 496 LEU A CA 1
ATOM 3860 C C . LEU A 1 496 ? 17.241 2.001 -18.379 1.00 80.81 496 LEU A C 1
ATOM 3862 O O . LEU A 1 496 ? 17.133 1.537 -19.508 1.00 80.81 496 LEU A O 1
ATOM 3866 N N . HIS A 1 497 ? 17.929 3.109 -18.133 1.00 77.81 497 HIS A N 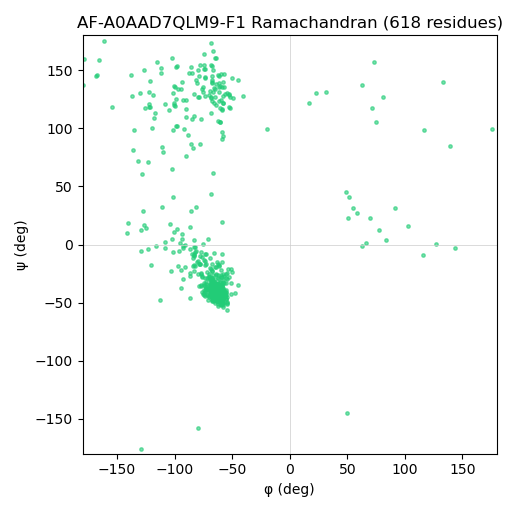1
ATOM 3867 C CA . HIS A 1 497 ? 18.586 3.899 -19.161 1.00 77.81 497 HIS A CA 1
ATOM 3868 C C . HIS A 1 497 ? 19.639 3.102 -19.962 1.00 77.81 497 HIS A C 1
ATOM 3870 O O . HIS A 1 497 ? 19.830 3.370 -21.145 1.00 77.81 497 HIS A O 1
ATOM 3876 N N . HIS A 1 498 ? 20.269 2.076 -19.372 1.00 79.94 498 HIS A N 1
ATOM 3877 C CA . HIS A 1 498 ? 21.212 1.200 -20.078 1.00 79.94 498 HIS A CA 1
ATOM 3878 C C . HIS A 1 498 ? 20.546 0.317 -21.142 1.00 79.94 498 HIS A C 1
ATOM 3880 O O . HIS A 1 498 ? 21.234 -0.122 -22.057 1.00 79.94 498 HIS A O 1
ATOM 3886 N N . LEU A 1 499 ? 19.230 0.081 -21.065 1.00 81.56 499 LEU A N 1
ATOM 3887 C CA . LEU A 1 499 ? 18.492 -0.716 -22.056 1.00 81.56 499 LEU A CA 1
ATOM 3888 C C . LEU A 1 499 ? 18.329 0.001 -23.401 1.00 81.56 499 LEU A C 1
ATOM 3890 O O . LEU A 1 499 ? 18.137 -0.651 -24.424 1.00 81.56 499 LEU A O 1
ATOM 3894 N N . ALA A 1 500 ? 18.392 1.332 -23.381 1.00 77.81 500 ALA A N 1
ATOM 3895 C CA . ALA A 1 500 ? 18.233 2.186 -24.552 1.00 77.81 500 ALA A CA 1
ATOM 3896 C C . ALA A 1 500 ? 19.574 2.701 -25.109 1.00 77.81 500 ALA A C 1
ATOM 3898 O O . ALA A 1 500 ? 19.592 3.362 -26.147 1.00 77.81 500 ALA A O 1
ATOM 3899 N N . ARG A 1 501 ? 20.693 2.440 -24.417 1.00 77.94 501 ARG A N 1
ATOM 3900 C CA . ARG A 1 501 ? 22.034 2.816 -24.884 1.00 77.94 501 ARG A CA 1
ATOM 3901 C C . ARG A 1 501 ? 22.527 1.832 -25.942 1.00 77.94 501 ARG A C 1
ATOM 3903 O O . ARG A 1 501 ? 22.298 0.629 -25.843 1.00 77.94 501 ARG A O 1
ATOM 3910 N N . ASP A 1 502 ? 23.265 2.353 -26.917 1.00 78.56 502 ASP A N 1
ATOM 3911 C CA . ASP A 1 502 ? 24.055 1.516 -27.818 1.00 78.56 502 ASP A CA 1
ATOM 3912 C C . ASP A 1 502 ? 25.204 0.861 -27.033 1.00 78.56 502 ASP A C 1
ATOM 3914 O O . ASP A 1 502 ? 25.779 1.474 -26.134 1.00 78.56 502 ASP A O 1
ATOM 3918 N N . VAL A 1 503 ? 25.565 -0.372 -27.387 1.00 80.75 503 VAL A N 1
ATOM 3919 C CA . VAL A 1 503 ? 26.711 -1.091 -26.806 1.00 80.75 503 VAL A CA 1
ATOM 3920 C C . VAL A 1 503 ? 28.023 -0.330 -27.041 1.00 80.75 503 VAL A C 1
ATOM 3922 O O . VAL A 1 503 ? 28.958 -0.463 -26.257 1.00 80.75 503 VAL A O 1
ATOM 3925 N N . GLN A 1 504 ? 28.091 0.486 -28.097 1.00 81.38 504 GLN A N 1
ATOM 3926 C CA . GLN A 1 504 ? 29.248 1.330 -28.413 1.00 81.38 504 GLN A CA 1
ATOM 3927 C C . GLN A 1 504 ? 29.294 2.650 -27.619 1.00 81.38 504 GLN A C 1
ATOM 3929 O O . GLN A 1 504 ? 30.266 3.396 -27.735 1.00 81.38 504 GLN A O 1
ATOM 3934 N N . ASP A 1 505 ? 28.264 2.973 -26.827 1.00 80.94 505 ASP A N 1
ATOM 3935 C CA . ASP A 1 505 ? 28.257 4.168 -25.976 1.00 80.94 505 ASP A CA 1
ATOM 3936 C C . ASP A 1 505 ? 29.289 4.006 -24.839 1.00 80.94 505 ASP A C 1
ATOM 3938 O O . ASP A 1 505 ? 29.212 3.038 -24.082 1.00 80.94 505 ASP A O 1
ATOM 3942 N N . PRO A 1 506 ? 30.235 4.947 -24.640 1.00 79.19 506 PRO A N 1
ATOM 3943 C CA . PRO A 1 506 ? 31.218 4.866 -23.555 1.00 79.19 506 PRO A CA 1
ATOM 3944 C C . PRO A 1 506 ? 30.603 4.863 -22.144 1.00 79.19 506 PRO A C 1
ATOM 3946 O O . PRO A 1 506 ? 31.278 4.487 -21.187 1.00 79.19 506 PRO A O 1
ATOM 3949 N N . LYS A 1 507 ? 29.341 5.285 -21.989 1.00 78.31 507 LYS A N 1
ATOM 3950 C CA . LYS A 1 507 ? 28.584 5.214 -20.729 1.00 78.31 507 LYS A CA 1
ATOM 3951 C C . LYS A 1 507 ? 27.775 3.911 -20.586 1.00 78.31 507 LYS A C 1
ATOM 3953 O O . LYS A 1 507 ? 27.071 3.735 -19.588 1.00 78.31 507 LYS A O 1
ATOM 3958 N N . PHE A 1 508 ? 27.815 3.009 -21.569 1.00 81.81 508 PHE A N 1
ATOM 3959 C CA . PHE A 1 508 ? 27.191 1.691 -21.475 1.00 81.81 508 PHE A CA 1
ATOM 3960 C C . PHE A 1 508 ? 27.905 0.824 -20.429 1.00 81.81 508 PHE A C 1
ATOM 3962 O O . PHE A 1 508 ? 29.125 0.841 -20.296 1.00 81.81 508 PHE A O 1
ATOM 3969 N N . SER A 1 509 ? 27.128 0.046 -19.676 1.00 83.75 509 SER A N 1
ATOM 3970 C CA . SER A 1 509 ? 27.634 -0.888 -18.672 1.00 83.75 509 SER A CA 1
ATOM 3971 C C . SER A 1 509 ? 26.867 -2.195 -18.786 1.00 83.75 509 SER A C 1
ATOM 3973 O O . SER A 1 509 ? 25.637 -2.184 -18.741 1.00 83.75 509 SER A O 1
ATOM 3975 N N . ILE A 1 510 ? 27.587 -3.316 -18.894 1.00 85.12 510 ILE A N 1
ATOM 3976 C CA . ILE A 1 510 ? 26.987 -4.658 -18.972 1.00 85.12 510 ILE A CA 1
ATOM 3977 C C . ILE A 1 510 ? 26.201 -4.960 -17.692 1.00 85.12 510 ILE A C 1
ATOM 3979 O O . ILE A 1 510 ? 25.024 -5.291 -17.779 1.00 85.12 510 ILE A O 1
ATOM 3983 N N . CYS A 1 511 ? 26.793 -4.740 -16.512 1.00 85.88 511 CYS A N 1
ATOM 3984 C CA . CYS A 1 511 ? 26.082 -4.894 -15.237 1.00 85.88 511 CYS A CA 1
ATOM 3985 C C . CYS A 1 511 ? 24.834 -3.997 -15.176 1.00 85.88 511 CYS A C 1
ATOM 3987 O O . CYS A 1 511 ? 23.783 -4.405 -14.697 1.00 85.88 511 CYS A O 1
ATOM 3989 N N . GLY A 1 512 ? 24.929 -2.768 -15.695 1.00 83.56 512 GLY A N 1
ATOM 3990 C CA . GLY A 1 512 ? 23.787 -1.859 -15.776 1.00 83.56 512 GLY A CA 1
ATOM 3991 C C . GLY A 1 512 ? 22.670 -2.391 -16.680 1.00 83.56 512 GLY A C 1
ATOM 3992 O O . GLY A 1 512 ? 21.496 -2.306 -16.330 1.00 83.56 512 GLY A O 1
ATOM 3993 N N . TYR A 1 513 ? 23.019 -2.992 -17.816 1.00 86.44 513 TYR A N 1
ATOM 3994 C CA . TYR A 1 513 ? 22.061 -3.653 -18.700 1.00 86.44 513 TYR A CA 1
ATOM 3995 C C . TYR A 1 513 ? 21.411 -4.882 -18.043 1.00 86.44 513 TYR A C 1
ATOM 3997 O O . TYR A 1 513 ? 20.201 -5.073 -18.172 1.00 86.44 513 TYR A O 1
ATOM 4005 N N . GLU A 1 514 ? 22.178 -5.689 -17.304 1.00 88.38 514 GLU A N 1
ATOM 4006 C CA . GLU A 1 514 ? 21.664 -6.832 -16.533 1.00 88.38 514 GLU A CA 1
ATOM 4007 C C . GLU A 1 514 ? 20.637 -6.377 -15.489 1.00 88.38 514 GLU A C 1
ATOM 4009 O O . GLU A 1 514 ? 19.525 -6.906 -15.449 1.00 88.38 514 GLU A O 1
ATOM 4014 N N . TYR A 1 515 ? 20.948 -5.332 -14.717 1.00 89.06 515 TYR A N 1
ATOM 4015 C CA . TYR A 1 515 ? 20.009 -4.746 -13.757 1.00 89.06 515 TYR A CA 1
ATOM 4016 C C . TYR A 1 515 ? 18.775 -4.148 -14.443 1.00 89.06 515 TYR A C 1
ATOM 4018 O O . TYR A 1 515 ? 17.649 -4.387 -14.011 1.00 89.06 515 TYR A O 1
ATOM 4026 N N . GLY A 1 516 ? 18.946 -3.425 -15.554 1.00 87.88 516 GLY A N 1
ATOM 4027 C CA . GLY A 1 516 ? 17.823 -2.944 -16.361 1.00 87.88 516 GLY A CA 1
ATOM 4028 C C . GLY A 1 516 ? 16.916 -4.091 -16.824 1.00 87.88 516 GLY A C 1
ATOM 4029 O O . GLY A 1 516 ? 15.692 -4.002 -16.717 1.00 87.88 516 GLY A O 1
ATOM 4030 N N . SER A 1 517 ? 17.508 -5.203 -17.260 1.00 90.12 517 SER A N 1
ATOM 4031 C CA . SER A 1 517 ? 16.785 -6.400 -17.703 1.00 90.12 517 SER A CA 1
ATOM 4032 C C . SER A 1 517 ? 16.043 -7.075 -16.546 1.00 90.12 517 SER A C 1
ATOM 4034 O O . SER A 1 517 ? 14.890 -7.475 -16.707 1.00 90.12 517 SER A O 1
ATOM 4036 N N . ALA A 1 518 ? 16.647 -7.127 -15.356 1.00 92.75 518 ALA A N 1
ATOM 4037 C CA . ALA A 1 518 ? 15.986 -7.594 -14.139 1.00 92.75 518 ALA A CA 1
ATOM 4038 C C . ALA A 1 518 ? 14.773 -6.714 -13.768 1.00 92.75 518 ALA A C 1
ATOM 4040 O O . ALA A 1 518 ? 13.743 -7.228 -13.330 1.00 92.75 518 ALA A O 1
ATOM 4041 N N . CYS A 1 519 ? 14.836 -5.399 -14.021 1.00 91.94 519 CYS A N 1
ATOM 4042 C CA . CYS A 1 519 ? 13.689 -4.498 -13.859 1.00 91.94 519 CYS A CA 1
ATOM 4043 C C . CYS A 1 519 ? 12.524 -4.866 -14.793 1.00 91.94 519 CYS A C 1
ATOM 4045 O O . CYS A 1 519 ? 11.373 -4.918 -14.357 1.00 91.94 519 CYS A O 1
ATOM 4047 N N . VAL A 1 520 ? 12.819 -5.154 -16.067 1.00 92.12 520 VAL A N 1
ATOM 4048 C CA . VAL A 1 520 ? 11.824 -5.594 -17.062 1.00 92.12 520 VAL A CA 1
ATOM 4049 C C . VAL A 1 520 ? 11.195 -6.925 -16.645 1.00 92.12 520 VAL A C 1
ATOM 4051 O O . VAL A 1 520 ? 9.974 -7.065 -16.686 1.00 92.12 520 VAL A O 1
ATOM 4054 N N . GLN A 1 521 ? 11.997 -7.878 -16.166 1.00 94.44 521 GLN A N 1
ATOM 4055 C CA . GLN A 1 521 ? 11.494 -9.157 -15.654 1.00 94.44 521 GLN A CA 1
ATOM 4056 C C . GLN A 1 521 ? 10.562 -8.969 -14.450 1.00 94.44 521 GLN A C 1
ATOM 4058 O O . GLN A 1 521 ? 9.474 -9.544 -14.429 1.00 94.44 521 GLN A O 1
ATOM 4063 N N . ALA A 1 522 ? 10.935 -8.126 -13.483 1.00 95.81 522 ALA A N 1
ATOM 4064 C CA . ALA A 1 522 ? 10.082 -7.809 -12.338 1.00 95.81 522 ALA A CA 1
ATOM 4065 C C . ALA A 1 522 ? 8.768 -7.121 -12.768 1.00 95.81 522 ALA A C 1
ATOM 4067 O O . ALA A 1 522 ? 7.702 -7.416 -12.223 1.00 95.81 522 ALA A O 1
ATOM 4068 N N . ALA A 1 523 ? 8.809 -6.259 -13.792 1.00 95.12 523 ALA A N 1
ATOM 4069 C CA . ALA A 1 523 ? 7.613 -5.660 -14.386 1.00 95.12 523 ALA A CA 1
ATOM 4070 C C . ALA A 1 523 ? 6.693 -6.712 -15.035 1.00 95.12 523 ALA A C 1
ATOM 4072 O O . ALA A 1 523 ? 5.486 -6.689 -14.801 1.00 95.12 523 ALA A O 1
ATOM 4073 N N . MET A 1 524 ? 7.240 -7.671 -15.791 1.00 95.62 524 MET A N 1
ATOM 4074 C CA . MET A 1 524 ? 6.458 -8.784 -16.354 1.00 95.62 524 MET A CA 1
ATOM 4075 C C . MET A 1 524 ? 5.824 -9.645 -15.255 1.00 95.62 524 MET A C 1
ATOM 4077 O O . MET A 1 524 ? 4.633 -9.948 -15.319 1.00 95.62 524 MET A O 1
ATOM 4081 N N . GLN A 1 525 ? 6.594 -9.982 -14.215 1.00 95.88 525 GLN A N 1
ATOM 4082 C CA . GLN A 1 525 ? 6.099 -10.732 -13.058 1.00 95.88 525 GLN A CA 1
ATOM 4083 C C . GLN A 1 525 ? 4.937 -10.011 -12.371 1.00 95.88 525 GLN A C 1
ATOM 4085 O O . GLN A 1 525 ? 3.925 -10.641 -12.066 1.00 95.88 525 GLN A O 1
ATOM 4090 N N . ALA A 1 526 ? 5.032 -8.692 -12.185 1.00 97.25 526 ALA A N 1
ATOM 4091 C CA . ALA A 1 526 ? 3.944 -7.904 -11.620 1.00 97.25 526 ALA A CA 1
ATOM 4092 C C . ALA A 1 526 ? 2.662 -7.989 -12.468 1.00 97.25 526 ALA A C 1
ATOM 4094 O O . ALA A 1 526 ? 1.579 -8.179 -11.915 1.00 97.25 526 ALA A O 1
ATOM 4095 N N . VAL A 1 527 ? 2.769 -7.914 -13.801 1.00 97.31 527 VAL A N 1
ATOM 4096 C CA . VAL A 1 527 ? 1.612 -8.064 -14.703 1.00 97.31 527 VAL A CA 1
ATOM 4097 C C . VAL A 1 527 ? 0.986 -9.455 -14.577 1.00 97.31 527 VAL A C 1
ATOM 4099 O O . VAL A 1 527 ? -0.236 -9.559 -14.479 1.00 97.31 527 VAL A O 1
ATOM 4102 N N . TRP A 1 528 ? 1.788 -10.522 -14.528 1.00 95.81 528 TRP A N 1
ATOM 4103 C CA . TRP A 1 528 ? 1.279 -11.890 -14.363 1.00 95.81 528 TRP A CA 1
ATOM 4104 C C . TRP A 1 528 ? 0.606 -12.119 -13.008 1.00 95.81 528 TRP A C 1
ATOM 4106 O O . TRP A 1 528 ? -0.446 -12.755 -12.945 1.00 95.81 528 TRP A O 1
ATOM 4116 N N . LEU A 1 529 ? 1.162 -11.564 -11.928 1.00 96.25 529 LEU A N 1
ATOM 4117 C CA . LEU A 1 529 ? 0.531 -11.606 -10.607 1.00 96.25 529 LEU A CA 1
ATOM 4118 C C . LEU A 1 529 ? -0.828 -10.900 -10.632 1.00 96.25 529 LEU A C 1
ATOM 4120 O O . LEU A 1 529 ? -1.812 -11.445 -10.141 1.00 96.25 529 LEU A O 1
ATOM 4124 N N . ILE A 1 530 ? -0.912 -9.721 -11.253 1.00 96.69 530 ILE A N 1
ATOM 4125 C CA . ILE A 1 530 ? -2.162 -8.957 -11.382 1.00 96.69 530 ILE A CA 1
ATOM 4126 C C . ILE A 1 530 ? -3.175 -9.677 -12.282 1.00 96.69 530 ILE A C 1
ATOM 4128 O O . ILE A 1 530 ? -4.373 -9.671 -11.994 1.00 96.69 530 ILE A O 1
ATOM 4132 N N . GLU A 1 531 ? -2.721 -10.377 -13.321 1.00 95.38 531 GLU A N 1
ATOM 4133 C CA . GLU A 1 531 ? -3.588 -11.266 -14.093 1.00 95.38 531 GLU A CA 1
ATOM 4134 C C . GLU A 1 531 ? -4.150 -12.400 -13.219 1.00 95.38 531 GLU A C 1
ATOM 4136 O O . GLU A 1 531 ? -5.327 -12.738 -13.343 1.00 95.38 531 GLU A O 1
ATOM 4141 N N . ALA A 1 532 ? -3.360 -12.963 -12.301 1.00 93.56 532 ALA A N 1
ATOM 4142 C CA . ALA A 1 532 ? -3.851 -13.970 -11.362 1.00 93.56 532 ALA A CA 1
ATOM 4143 C C . ALA A 1 532 ? -4.942 -13.409 -10.429 1.00 93.56 532 ALA A C 1
ATOM 4145 O O . ALA A 1 532 ? -5.932 -14.100 -10.188 1.00 93.56 532 ALA A O 1
ATOM 4146 N N . PHE A 1 533 ? -4.841 -12.148 -9.981 1.00 93.31 533 PHE A N 1
ATOM 4147 C CA . PHE A 1 533 ? -5.950 -11.485 -9.272 1.00 93.31 533 PHE A CA 1
ATOM 4148 C C . PHE A 1 533 ? -7.222 -11.435 -10.125 1.00 93.31 533 PHE A C 1
ATOM 4150 O O . PHE A 1 533 ? -8.316 -11.666 -9.610 1.00 93.31 533 PHE A O 1
ATOM 4157 N N . GLN A 1 534 ? -7.095 -11.134 -11.422 1.00 92.44 534 GLN A N 1
ATOM 4158 C CA . GLN A 1 534 ? -8.237 -11.065 -12.336 1.00 92.44 534 GLN A CA 1
ATOM 4159 C C . GLN A 1 534 ? -8.860 -12.445 -12.572 1.00 92.44 534 GLN A C 1
ATOM 4161 O O . GLN A 1 534 ? -10.075 -12.588 -12.467 1.00 92.44 534 GLN A O 1
ATOM 4166 N N . LYS A 1 535 ? -8.036 -13.466 -12.845 1.00 92.12 535 LYS A N 1
ATOM 4167 C CA . LYS A 1 535 ? -8.472 -14.855 -13.074 1.00 92.12 535 LYS A CA 1
ATOM 4168 C C . LYS A 1 535 ? -9.231 -15.431 -11.876 1.00 92.12 535 LYS A C 1
ATOM 4170 O O . LYS A 1 535 ? -10.173 -16.190 -12.070 1.00 92.12 535 LYS A O 1
ATOM 4175 N N . ASN A 1 536 ? -8.861 -15.030 -10.660 1.00 90.19 536 ASN A N 1
ATOM 4176 C CA . ASN A 1 536 ? -9.506 -15.472 -9.422 1.00 90.19 536 ASN A CA 1
ATOM 4177 C C . ASN A 1 536 ? -10.619 -14.528 -8.925 1.00 90.19 536 ASN A C 1
ATOM 4179 O O . ASN A 1 536 ? -11.118 -14.712 -7.821 1.00 90.19 536 ASN A O 1
ATOM 4183 N N . SER A 1 537 ? -11.029 -13.522 -9.711 1.00 89.38 537 SER A N 1
ATOM 4184 C CA . SER A 1 537 ? -12.079 -12.549 -9.341 1.00 89.38 537 SER A CA 1
ATOM 4185 C C . SER A 1 537 ? -11.799 -11.739 -8.060 1.00 89.38 537 SER A C 1
ATOM 4187 O O . SER A 1 537 ? -12.721 -11.271 -7.399 1.00 89.38 537 SER A O 1
ATOM 4189 N N . ILE A 1 538 ? -10.522 -11.543 -7.718 1.00 90.62 538 ILE A N 1
ATOM 4190 C CA . ILE A 1 538 ? -10.067 -10.755 -6.554 1.00 90.62 538 ILE A CA 1
ATOM 4191 C C . ILE A 1 538 ? -9.751 -9.305 -6.970 1.00 90.62 538 ILE A C 1
ATOM 4193 O O . ILE A 1 538 ? -9.718 -8.387 -6.148 1.00 90.62 538 ILE A O 1
ATOM 4197 N N . LEU A 1 539 ? -9.489 -9.079 -8.261 1.00 92.06 539 LEU A N 1
ATOM 4198 C CA . LEU A 1 539 ? -9.102 -7.776 -8.791 1.00 92.06 539 LEU A CA 1
ATOM 4199 C C . LEU A 1 539 ? -10.204 -6.719 -8.577 1.00 92.06 539 LEU A C 1
ATOM 4201 O O . LEU A 1 539 ? -11.318 -6.863 -9.074 1.00 92.06 539 LEU A O 1
ATOM 4205 N N . HIS A 1 540 ? -9.857 -5.616 -7.908 1.00 91.62 540 HIS A N 1
ATOM 4206 C CA . HIS A 1 540 ? -10.779 -4.524 -7.575 1.00 91.62 540 HIS A CA 1
ATOM 4207 C C . HIS A 1 540 ? -10.130 -3.145 -7.791 1.00 91.62 540 HIS A C 1
ATOM 4209 O O . HIS A 1 540 ? -8.943 -2.957 -7.513 1.00 91.62 540 HIS A O 1
ATOM 4215 N N . GLU A 1 541 ? -10.898 -2.135 -8.217 1.00 90.81 541 GLU A N 1
ATOM 4216 C CA . GLU A 1 541 ? -10.378 -0.801 -8.573 1.00 90.81 541 GLU A CA 1
ATOM 4217 C C . GLU A 1 541 ? -9.940 0.056 -7.374 1.00 90.81 541 GLU A C 1
ATOM 4219 O O . GLU A 1 541 ? -9.393 1.147 -7.537 1.00 90.81 541 GLU A O 1
ATOM 4224 N N . ALA A 1 542 ? -10.234 -0.412 -6.162 1.00 91.88 542 ALA A N 1
ATOM 4225 C CA . ALA A 1 542 ? -9.830 0.219 -4.907 1.00 91.88 542 ALA A CA 1
ATOM 4226 C C . ALA A 1 542 ? -8.379 -0.106 -4.512 1.00 91.88 542 ALA A C 1
ATOM 4228 O O . ALA A 1 542 ? -7.819 0.564 -3.645 1.00 91.88 542 ALA A O 1
ATOM 4229 N N . TYR A 1 543 ? -7.750 -1.117 -5.124 1.00 93.50 543 TYR A N 1
ATOM 4230 C CA . TYR A 1 543 ? -6.369 -1.485 -4.812 1.00 93.50 543 TYR A CA 1
ATOM 4231 C C . TYR A 1 543 ? -5.373 -0.532 -5.476 1.00 93.50 543 TYR A C 1
ATOM 4233 O O . TYR A 1 543 ? -4.833 -0.813 -6.544 1.00 93.50 543 TYR A O 1
ATOM 4241 N N . TYR A 1 544 ? -5.068 0.577 -4.803 1.00 92.31 544 TYR A N 1
ATOM 4242 C CA . TYR A 1 544 ? -4.090 1.555 -5.290 1.00 92.31 544 TYR A CA 1
ATOM 4243 C C . TYR A 1 544 ? -2.716 0.952 -5.597 1.00 92.31 544 TYR A C 1
ATOM 4245 O O . TYR A 1 544 ? -2.110 1.297 -6.604 1.00 92.31 544 TYR A O 1
ATOM 4253 N N . LEU A 1 545 ? -2.240 0.015 -4.767 1.00 90.88 545 LEU A N 1
ATOM 4254 C CA . LEU A 1 545 ? -0.970 -0.680 -4.996 1.00 90.88 545 LEU A CA 1
ATOM 4255 C C . LEU A 1 545 ? -0.948 -1.385 -6.361 1.00 90.88 545 LEU A C 1
ATOM 4257 O O . LEU A 1 545 ? 0.028 -1.258 -7.094 1.00 90.88 545 LEU A O 1
ATOM 4261 N N . ILE A 1 546 ? -2.039 -2.077 -6.711 1.00 93.56 546 ILE A N 1
ATOM 4262 C CA . ILE A 1 546 ? -2.193 -2.745 -8.007 1.00 93.56 546 ILE A CA 1
ATOM 4263 C C . ILE A 1 546 ? -2.165 -1.708 -9.128 1.00 93.56 546 ILE A C 1
ATOM 4265 O O . ILE A 1 546 ? -1.399 -1.869 -10.068 1.00 93.56 546 ILE A O 1
ATOM 4269 N N . LEU A 1 547 ? -2.943 -0.627 -9.014 1.00 91.06 547 LEU A N 1
ATOM 4270 C CA . LEU A 1 547 ? -2.983 0.432 -10.030 1.00 91.06 547 LEU A CA 1
ATOM 4271 C C . LEU A 1 547 ? -1.612 1.066 -10.264 1.00 91.06 547 LEU A C 1
ATOM 4273 O O . LEU A 1 547 ? -1.189 1.224 -11.408 1.00 91.06 547 LEU A O 1
ATOM 4277 N N . TYR A 1 548 ? -0.916 1.396 -9.177 1.00 88.81 548 TYR A N 1
ATOM 4278 C CA . TYR A 1 548 ? 0.406 2.000 -9.218 1.00 88.81 548 TYR A CA 1
ATOM 4279 C C . TYR A 1 548 ? 1.423 1.074 -9.885 1.00 88.81 548 TYR A C 1
ATOM 4281 O O . TYR A 1 548 ? 2.094 1.477 -10.834 1.00 88.81 548 TYR A O 1
ATOM 4289 N N . ILE A 1 549 ? 1.524 -0.177 -9.425 1.00 91.56 549 ILE A N 1
ATOM 4290 C CA . ILE A 1 549 ? 2.505 -1.129 -9.956 1.00 91.56 549 ILE A CA 1
ATOM 4291 C C . ILE A 1 549 ? 2.176 -1.497 -11.400 1.00 91.56 549 ILE A C 1
ATOM 4293 O O . ILE A 1 549 ? 3.086 -1.545 -12.219 1.00 91.56 549 ILE A O 1
ATOM 4297 N N . LEU A 1 550 ? 0.901 -1.709 -11.734 1.00 92.81 550 LEU A N 1
ATOM 4298 C CA . LEU A 1 550 ? 0.476 -2.021 -13.097 1.00 92.81 550 LEU A CA 1
ATOM 4299 C C . LEU A 1 550 ? 0.812 -0.886 -14.059 1.00 92.81 550 LEU A C 1
ATOM 4301 O O . LEU A 1 550 ? 1.386 -1.127 -15.118 1.00 92.81 550 LEU A O 1
ATOM 4305 N N . GLY A 1 551 ? 0.495 0.353 -13.671 1.00 87.50 551 GLY A N 1
ATOM 4306 C CA . GLY A 1 551 ? 0.852 1.538 -14.438 1.00 87.50 551 GLY A CA 1
ATOM 4307 C C . GLY A 1 551 ? 2.360 1.647 -14.626 1.00 87.50 551 GLY A C 1
ATOM 4308 O O . GLY A 1 551 ? 2.824 1.881 -15.741 1.00 87.50 551 GLY A O 1
ATOM 4309 N N . TYR A 1 552 ? 3.132 1.410 -13.565 1.00 85.38 552 TYR A N 1
ATOM 4310 C CA . TYR A 1 552 ? 4.585 1.487 -13.617 1.00 85.38 552 TYR A CA 1
ATOM 4311 C C . TYR A 1 552 ? 5.208 0.402 -14.507 1.00 85.38 552 TYR A C 1
ATOM 4313 O O . TYR A 1 552 ? 6.007 0.700 -15.396 1.00 85.38 552 TYR A O 1
ATOM 4321 N N . ALA A 1 553 ? 4.783 -0.848 -14.319 1.00 91.06 553 ALA A N 1
ATOM 4322 C CA . ALA A 1 553 ? 5.208 -1.990 -15.113 1.00 91.06 553 ALA A CA 1
ATOM 4323 C C . ALA A 1 553 ? 4.874 -1.795 -16.596 1.00 91.06 553 ALA A C 1
ATOM 4325 O O . ALA A 1 553 ? 5.741 -1.984 -17.444 1.00 91.06 553 ALA A O 1
ATOM 4326 N N . ALA A 1 554 ? 3.659 -1.341 -16.919 1.00 88.88 554 ALA A N 1
ATOM 4327 C CA . ALA A 1 554 ? 3.241 -1.111 -18.298 1.00 88.88 554 ALA A CA 1
ATOM 4328 C C . ALA A 1 554 ? 4.134 -0.093 -19.024 1.00 88.88 554 ALA A C 1
ATOM 4330 O O . ALA A 1 554 ? 4.513 -0.317 -20.171 1.00 88.88 554 ALA A O 1
ATOM 4331 N N . HIS A 1 555 ? 4.518 1.000 -18.358 1.00 83.56 555 HIS A N 1
ATOM 4332 C CA . HIS A 1 555 ? 5.404 2.001 -18.954 1.00 83.56 555 HIS A CA 1
ATOM 4333 C C . HIS A 1 555 ? 6.859 1.520 -19.046 1.00 83.56 555 HIS A C 1
ATOM 4335 O O . HIS A 1 555 ? 7.511 1.831 -20.037 1.00 83.56 555 HIS A O 1
ATOM 4341 N N . ILE A 1 556 ? 7.372 0.741 -18.081 1.00 86.06 556 ILE A N 1
ATOM 4342 C CA . ILE A 1 556 ? 8.692 0.092 -18.214 1.00 86.06 556 ILE A CA 1
ATOM 4343 C C . ILE A 1 556 ? 8.712 -0.827 -19.435 1.00 86.06 556 ILE A C 1
ATOM 4345 O O . ILE A 1 556 ? 9.653 -0.790 -20.225 1.00 86.06 556 ILE A O 1
ATOM 4349 N N . LEU A 1 557 ? 7.673 -1.645 -19.601 1.00 88.69 557 LEU A N 1
ATOM 4350 C CA . LEU A 1 557 ? 7.579 -2.574 -20.721 1.00 88.69 557 LEU A CA 1
ATOM 4351 C C . LEU A 1 557 ? 7.444 -1.818 -22.046 1.00 88.69 557 LEU A C 1
ATOM 4353 O O . LEU A 1 557 ? 8.154 -2.131 -22.997 1.00 88.69 557 LEU A O 1
ATOM 4357 N N . ALA A 1 558 ? 6.612 -0.773 -22.097 1.00 81.94 558 ALA A N 1
ATOM 4358 C CA . ALA A 1 558 ? 6.495 0.092 -23.269 1.00 81.94 558 ALA A CA 1
ATOM 4359 C C . ALA A 1 558 ? 7.829 0.779 -23.612 1.00 81.94 558 ALA A C 1
ATOM 4361 O O . ALA A 1 558 ? 8.225 0.804 -24.777 1.00 81.94 558 ALA A O 1
ATOM 4362 N N . PHE A 1 559 ? 8.556 1.285 -22.610 1.00 80.69 559 PHE A N 1
ATOM 4363 C CA . PHE A 1 559 ? 9.899 1.839 -22.787 1.00 80.69 559 PHE A CA 1
ATOM 4364 C C . PHE A 1 559 ? 10.846 0.811 -23.393 1.00 80.69 559 PHE A C 1
ATOM 4366 O O . PHE A 1 559 ? 11.485 1.087 -24.403 1.00 80.69 559 PHE A O 1
ATOM 4373 N N . PHE A 1 560 ? 10.924 -0.382 -22.805 1.00 83.88 560 PHE A N 1
ATOM 4374 C CA . PHE A 1 560 ? 11.824 -1.430 -23.270 1.00 83.88 560 PHE A CA 1
ATOM 4375 C C . PHE A 1 560 ? 11.519 -1.833 -24.715 1.00 83.88 560 PHE A C 1
ATOM 4377 O O . PHE A 1 560 ? 12.419 -1.848 -25.549 1.00 83.88 560 PHE A O 1
ATOM 4384 N N . VAL A 1 561 ? 10.249 -2.075 -25.046 1.00 82.00 561 VAL A N 1
ATOM 4385 C CA . VAL A 1 561 ? 9.837 -2.485 -26.398 1.00 82.00 561 VAL A CA 1
ATOM 4386 C C . VAL A 1 561 ? 10.119 -1.397 -27.441 1.00 82.00 561 VAL A C 1
ATOM 4388 O O . VAL A 1 561 ? 10.457 -1.711 -28.578 1.00 82.00 561 VAL A O 1
ATOM 4391 N N . THR A 1 562 ? 9.999 -0.119 -27.073 1.00 76.38 562 THR A N 1
ATOM 4392 C CA . THR A 1 562 ? 10.204 1.001 -28.008 1.00 76.38 562 THR A CA 1
ATOM 4393 C C . THR A 1 562 ? 11.660 1.447 -28.137 1.00 76.38 562 THR A C 1
ATOM 4395 O O . THR A 1 562 ? 12.018 2.022 -29.163 1.00 76.38 562 THR A O 1
ATOM 4398 N N . SER A 1 563 ? 12.492 1.206 -27.121 1.00 73.50 563 SER A N 1
ATOM 4399 C CA . SER A 1 563 ? 13.885 1.678 -27.079 1.00 73.50 563 SER A CA 1
ATOM 4400 C C . SER A 1 563 ? 14.928 0.601 -27.372 1.00 73.50 563 SER A C 1
ATOM 4402 O O . SER A 1 563 ? 16.038 0.937 -27.783 1.00 73.50 563 SER A O 1
ATOM 4404 N N . SER A 1 564 ? 14.606 -0.680 -27.176 1.00 69.25 564 SER A N 1
ATOM 4405 C CA . SER A 1 564 ? 15.583 -1.756 -27.342 1.00 69.25 564 SER A CA 1
ATOM 4406 C C . SER A 1 564 ? 15.895 -2.031 -28.816 1.00 69.25 564 SER A C 1
ATOM 4408 O O . SER A 1 564 ? 15.023 -2.287 -29.645 1.00 69.25 564 SER A O 1
ATOM 4410 N N . SER A 1 565 ? 17.187 -2.030 -29.143 1.00 60.62 565 SER A N 1
ATOM 4411 C CA . SER A 1 565 ? 17.713 -2.531 -30.420 1.00 60.62 565 SER A CA 1
ATOM 4412 C C . SER A 1 565 ? 17.813 -4.066 -30.446 1.00 60.62 565 SER A C 1
ATOM 4414 O O . SER A 1 565 ? 17.914 -4.672 -31.516 1.00 60.62 565 SER A O 1
ATOM 4416 N N . TRP A 1 566 ? 17.766 -4.705 -29.270 1.00 59.09 566 TRP A N 1
ATOM 4417 C CA . TRP A 1 566 ? 18.001 -6.133 -29.058 1.00 59.09 566 TRP A CA 1
ATOM 4418 C C . TRP A 1 566 ? 16.707 -6.934 -28.889 1.00 59.09 566 TRP A C 1
ATOM 4420 O O . TRP A 1 566 ? 15.874 -6.596 -28.062 1.00 59.09 566 TRP A O 1
ATOM 4430 N N . ARG A 1 567 ? 16.555 -8.045 -29.623 1.00 59.56 567 ARG A N 1
ATOM 4431 C CA . ARG A 1 567 ? 15.261 -8.740 -29.790 1.00 59.56 567 ARG A CA 1
ATOM 4432 C C . ARG A 1 567 ? 14.871 -9.744 -28.698 1.00 59.56 567 ARG A C 1
ATOM 4434 O O . ARG A 1 567 ? 13.746 -10.238 -28.730 1.00 59.56 567 ARG A O 1
ATOM 4441 N N . ALA A 1 568 ? 15.759 -10.076 -27.760 1.00 67.69 568 ALA A N 1
ATOM 4442 C CA . ALA A 1 568 ? 15.439 -11.051 -26.715 1.00 67.69 568 ALA A CA 1
ATOM 4443 C C . ALA A 1 568 ? 14.341 -10.509 -25.780 1.00 67.69 568 ALA A C 1
ATOM 4445 O O . ALA A 1 568 ? 14.414 -9.372 -25.323 1.00 67.69 568 ALA A O 1
ATOM 4446 N N . THR A 1 569 ? 13.313 -11.317 -25.519 1.00 80.69 569 THR A N 1
ATOM 4447 C CA . THR A 1 569 ? 12.193 -10.994 -24.615 1.00 80.69 569 THR A CA 1
ATOM 4448 C C . THR A 1 569 ? 11.276 -9.841 -25.068 1.00 80.69 569 THR A C 1
ATOM 4450 O O . THR A 1 569 ? 10.320 -9.502 -24.365 1.00 80.69 569 THR A O 1
ATOM 4453 N N . ILE A 1 570 ? 11.504 -9.221 -26.240 1.00 83.56 570 ILE A N 1
ATOM 4454 C CA . ILE A 1 570 ? 10.643 -8.135 -26.753 1.00 83.56 570 ILE A CA 1
ATOM 4455 C C . ILE A 1 570 ? 9.208 -8.631 -26.951 1.00 83.56 570 ILE A C 1
ATOM 4457 O O . ILE A 1 570 ? 8.260 -7.923 -26.609 1.00 83.56 570 ILE A O 1
ATOM 4461 N N . THR A 1 571 ? 9.028 -9.834 -27.500 1.00 85.81 571 THR A N 1
ATOM 4462 C CA . THR A 1 571 ? 7.695 -10.380 -27.783 1.00 85.81 571 THR A CA 1
ATOM 4463 C C . THR A 1 571 ? 6.915 -10.618 -26.496 1.00 85.81 571 THR A C 1
ATOM 4465 O O . THR A 1 571 ? 5.783 -10.153 -26.381 1.00 85.81 571 THR A O 1
ATOM 4468 N N . GLU A 1 572 ? 7.517 -11.268 -25.497 1.00 89.88 572 GLU A N 1
ATOM 4469 C CA . GLU A 1 572 ? 6.880 -11.480 -24.197 1.00 89.88 572 GLU A CA 1
ATOM 4470 C C . GLU A 1 572 ? 6.600 -10.151 -23.481 1.00 89.88 572 GLU A C 1
ATOM 4472 O O . GLU A 1 572 ? 5.519 -9.976 -22.917 1.00 89.88 572 GLU A O 1
ATOM 4477 N N . SER A 1 573 ? 7.525 -9.189 -23.560 1.00 90.19 573 SER A N 1
ATOM 4478 C CA . SER A 1 573 ? 7.346 -7.848 -22.985 1.00 90.19 573 SER A CA 1
ATOM 4479 C C . SER A 1 573 ? 6.207 -7.083 -23.660 1.00 90.19 573 SER A C 1
ATOM 4481 O O . SER A 1 573 ? 5.439 -6.403 -22.985 1.00 90.19 573 SER A O 1
ATOM 4483 N N . THR A 1 574 ? 6.053 -7.230 -24.979 1.00 88.44 574 THR A N 1
ATOM 4484 C CA . THR A 1 574 ? 4.953 -6.630 -25.750 1.00 88.44 574 THR A CA 1
ATOM 4485 C C . THR A 1 574 ? 3.610 -7.212 -25.321 1.00 88.44 574 THR A C 1
ATOM 4487 O O . THR A 1 574 ? 2.679 -6.463 -25.031 1.00 88.44 574 THR A O 1
ATOM 4490 N N . VAL A 1 575 ? 3.517 -8.542 -25.216 1.00 91.38 575 VAL A N 1
ATOM 4491 C CA . VAL A 1 575 ? 2.303 -9.225 -24.738 1.00 91.38 575 VAL A CA 1
ATOM 4492 C C . VAL A 1 575 ? 1.955 -8.776 -23.317 1.00 91.38 575 VAL A C 1
ATOM 4494 O O . VAL A 1 575 ? 0.800 -8.453 -23.044 1.00 91.38 575 VAL A O 1
ATOM 4497 N N . ALA A 1 576 ? 2.943 -8.692 -22.423 1.00 93.31 576 ALA A N 1
ATOM 4498 C CA . ALA A 1 576 ? 2.740 -8.208 -21.061 1.00 93.31 576 ALA A CA 1
ATOM 4499 C C . ALA A 1 576 ? 2.294 -6.732 -21.022 1.00 93.31 576 ALA A C 1
ATOM 4501 O O . ALA A 1 576 ? 1.391 -6.392 -20.259 1.00 93.31 576 ALA A O 1
ATOM 4502 N N . ALA A 1 577 ? 2.859 -5.860 -21.864 1.00 90.50 577 ALA A N 1
ATOM 4503 C CA . ALA A 1 577 ? 2.470 -4.450 -21.940 1.00 90.50 577 ALA A CA 1
ATOM 4504 C C . ALA A 1 577 ? 1.017 -4.271 -22.410 1.00 90.50 577 ALA A C 1
ATOM 4506 O O . ALA A 1 577 ? 0.255 -3.529 -21.789 1.00 90.50 577 ALA A O 1
ATOM 4507 N N . LEU A 1 578 ? 0.618 -4.987 -23.468 1.00 90.94 578 LEU A N 1
ATOM 4508 C CA . LEU A 1 578 ? -0.759 -4.983 -23.972 1.00 90.94 578 LEU A CA 1
ATOM 4509 C C . LEU A 1 578 ? -1.730 -5.512 -22.915 1.00 90.94 578 LEU A C 1
ATOM 4511 O O . LEU A 1 578 ? -2.743 -4.880 -22.630 1.00 90.94 578 LEU A O 1
ATOM 4515 N N . LYS A 1 579 ? -1.371 -6.612 -22.247 1.00 94.50 579 LYS A N 1
ATOM 4516 C CA . LYS A 1 579 ? -2.169 -7.159 -21.148 1.00 94.50 579 LYS A CA 1
ATOM 4517 C C . LYS A 1 579 ? -2.343 -6.155 -20.009 1.00 94.50 579 LYS A C 1
ATOM 4519 O O . LYS A 1 579 ? -3.441 -6.019 -19.474 1.00 94.50 579 LYS A O 1
ATOM 4524 N N . ALA A 1 580 ? -1.280 -5.442 -19.640 1.00 94.44 580 ALA A N 1
ATOM 4525 C CA . ALA A 1 580 ? -1.338 -4.432 -18.593 1.00 94.44 580 ALA A CA 1
ATOM 4526 C C . ALA A 1 580 ? -2.268 -3.267 -18.963 1.00 94.44 580 ALA A C 1
ATOM 4528 O O . ALA A 1 580 ? -3.059 -2.834 -18.123 1.00 94.44 580 ALA A O 1
ATOM 4529 N N . ARG A 1 581 ? -2.224 -2.805 -20.221 1.00 91.25 581 ARG A N 1
ATOM 4530 C CA . ARG A 1 581 ? -3.173 -1.820 -20.761 1.00 91.25 581 ARG A CA 1
ATOM 4531 C C . ARG A 1 581 ? -4.612 -2.323 -20.644 1.00 91.25 581 ARG A C 1
ATOM 4533 O O . ARG A 1 581 ? -5.438 -1.611 -20.085 1.00 91.25 581 ARG A O 1
ATOM 4540 N N . ASP A 1 582 ? -4.900 -3.540 -21.095 1.00 93.88 582 ASP A N 1
ATOM 4541 C CA . ASP A 1 582 ? -6.265 -4.087 -21.085 1.00 93.88 582 ASP A CA 1
ATOM 4542 C C . ASP A 1 582 ? -6.833 -4.180 -19.652 1.00 93.88 582 ASP A C 1
ATOM 4544 O O . ASP A 1 582 ? -8.000 -3.865 -19.400 1.00 93.88 582 ASP A O 1
ATOM 4548 N N . ILE A 1 583 ? -5.993 -4.553 -18.678 1.00 95.38 583 ILE A N 1
ATOM 4549 C CA . ILE A 1 583 ? -6.370 -4.564 -17.256 1.00 95.38 583 ILE A CA 1
ATOM 4550 C C . ILE A 1 583 ? -6.621 -3.134 -16.742 1.00 95.38 583 ILE A C 1
ATOM 4552 O O . ILE A 1 583 ? -7.597 -2.902 -16.025 1.00 95.38 583 ILE A O 1
ATOM 4556 N N . LEU A 1 584 ? -5.786 -2.155 -17.111 1.00 92.62 584 LEU A N 1
ATOM 4557 C CA . LEU A 1 584 ? -5.995 -0.748 -16.745 1.00 92.62 584 LEU A CA 1
ATOM 4558 C C . LEU A 1 584 ? -7.278 -0.175 -17.359 1.00 92.62 584 LEU A C 1
ATOM 4560 O O . LEU A 1 584 ? -7.977 0.576 -16.683 1.00 92.62 584 LEU A O 1
ATOM 4564 N N . GLU A 1 585 ? -7.629 -0.545 -18.591 1.00 92.06 585 GLU A N 1
ATOM 4565 C CA . GLU A 1 585 ? -8.894 -0.154 -19.227 1.00 92.06 585 GLU A CA 1
ATOM 4566 C C . GLU A 1 585 ? -10.104 -0.750 -18.499 1.00 92.06 585 GLU A C 1
ATOM 4568 O O . GLU A 1 585 ? -11.091 -0.048 -18.251 1.00 92.06 585 GLU A O 1
ATOM 4573 N N . PHE A 1 586 ? -10.019 -2.022 -18.089 1.00 92.31 586 PHE A N 1
ATOM 4574 C CA . PHE A 1 586 ? -11.045 -2.669 -17.271 1.00 92.31 586 PHE A CA 1
ATOM 4575 C C . PHE A 1 586 ? -11.267 -1.922 -15.945 1.00 92.31 586 PHE A C 1
ATOM 4577 O O . PHE A 1 586 ? -12.401 -1.558 -15.623 1.00 92.31 586 PHE A O 1
ATOM 4584 N N . LEU A 1 587 ? -10.190 -1.621 -15.211 1.00 91.00 587 LEU A N 1
ATOM 4585 C CA . LEU A 1 587 ? -10.249 -0.867 -13.951 1.00 91.00 587 LEU A CA 1
ATOM 4586 C C . LEU A 1 587 ? -10.663 0.598 -14.168 1.00 91.00 587 LEU A C 1
ATOM 4588 O O . LEU A 1 587 ? -11.360 1.191 -13.339 1.00 91.00 587 LEU A O 1
ATOM 4592 N N . GLY A 1 588 ? -10.299 1.168 -15.317 1.00 88.25 588 GLY A N 1
ATOM 4593 C CA . GLY A 1 588 ? -10.603 2.532 -15.741 1.00 88.25 588 GLY A CA 1
ATOM 4594 C C . GLY A 1 588 ? -12.094 2.835 -15.871 1.00 88.25 588 GLY A C 1
ATOM 4595 O O . GLY A 1 588 ? -12.497 4.001 -15.813 1.00 88.25 588 GLY A O 1
ATOM 4596 N N . ARG A 1 589 ? -12.949 1.810 -15.975 1.00 86.38 589 ARG A N 1
ATOM 4597 C CA . ARG A 1 589 ? -14.413 1.973 -15.933 1.00 86.38 589 ARG A CA 1
ATOM 4598 C C . ARG A 1 589 ? -14.884 2.588 -14.614 1.00 86.38 589 ARG A C 1
ATOM 4600 O O . ARG A 1 589 ? -15.822 3.381 -14.622 1.00 86.38 589 ARG A O 1
ATOM 4607 N N . TYR A 1 590 ? -14.187 2.292 -13.517 1.00 84.06 590 TYR A N 1
ATOM 4608 C CA . TYR A 1 590 ? -14.583 2.678 -12.161 1.00 84.06 590 TYR A CA 1
ATOM 4609 C C . TYR A 1 590 ? -13.557 3.558 -11.434 1.00 84.06 590 TYR A C 1
ATOM 4611 O O . TYR A 1 590 ? -13.922 4.217 -10.462 1.00 84.06 590 TYR A O 1
ATOM 4619 N N . ASN A 1 591 ? -12.301 3.598 -11.892 1.00 85.50 591 ASN A N 1
ATOM 4620 C CA . ASN A 1 591 ? -11.240 4.415 -11.302 1.00 85.50 591 ASN A CA 1
ATOM 4621 C C . ASN A 1 591 ? -10.643 5.399 -12.340 1.00 85.50 591 ASN A C 1
ATOM 4623 O O . ASN A 1 591 ? -10.079 4.955 -13.346 1.00 85.50 591 ASN A O 1
ATOM 4627 N N . PRO A 1 592 ? -10.737 6.726 -12.117 1.00 83.38 592 PRO A N 1
ATOM 4628 C CA . PRO A 1 592 ? -10.195 7.736 -13.032 1.00 83.38 592 PRO A CA 1
ATOM 4629 C C . PRO A 1 592 ? -8.683 7.617 -13.274 1.00 83.38 592 PRO A C 1
ATOM 4631 O O . PRO A 1 592 ? -8.239 7.744 -14.415 1.00 83.38 592 PRO A O 1
ATOM 4634 N N . SER A 1 593 ? -7.900 7.298 -12.240 1.00 84.06 593 SER A N 1
ATOM 4635 C CA . SER A 1 593 ? -6.444 7.118 -12.316 1.00 84.06 593 SER A CA 1
ATOM 4636 C C . SER A 1 593 ? -6.054 5.986 -13.259 1.00 84.06 593 SER A C 1
ATOM 4638 O O . SER A 1 593 ? -5.150 6.124 -14.084 1.00 84.06 593 SER A O 1
ATOM 4640 N N . ALA A 1 594 ? -6.768 4.862 -13.170 1.00 88.25 594 ALA A N 1
ATOM 4641 C CA . ALA A 1 594 ? -6.558 3.716 -14.049 1.00 88.25 594 ALA A CA 1
ATOM 4642 C C . ALA A 1 594 ? -6.856 4.085 -15.509 1.00 88.25 594 ALA A C 1
ATOM 4644 O O . ALA A 1 594 ? -6.069 3.779 -16.404 1.00 88.25 594 ALA A O 1
ATOM 4645 N N . ARG A 1 595 ? -7.945 4.831 -15.737 1.00 86.56 595 ARG A N 1
ATOM 4646 C CA . ARG A 1 595 ? -8.340 5.316 -17.065 1.00 86.56 595 ARG A CA 1
ATOM 4647 C C . ARG A 1 595 ? -7.295 6.246 -17.672 1.00 86.56 595 ARG A C 1
ATOM 4649 O O . ARG A 1 595 ? -6.912 6.056 -18.820 1.00 86.56 595 ARG A O 1
ATOM 4656 N N . ALA A 1 596 ? -6.829 7.237 -16.915 1.00 82.69 596 ALA A N 1
ATOM 4657 C CA . ALA A 1 596 ? -5.800 8.172 -17.367 1.00 82.69 596 ALA A CA 1
ATOM 4658 C C . ALA A 1 596 ? -4.482 7.452 -17.699 1.00 82.69 596 ALA A C 1
ATOM 4660 O O . ALA A 1 596 ? -3.845 7.747 -18.711 1.00 82.69 596 ALA A O 1
ATOM 4661 N N . THR A 1 597 ? -4.120 6.446 -16.899 1.00 82.31 597 THR A N 1
ATOM 4662 C CA . THR A 1 597 ? -2.934 5.614 -17.135 1.00 82.31 597 THR A CA 1
ATOM 4663 C C . THR A 1 597 ? -3.080 4.765 -18.403 1.00 82.31 597 THR A C 1
ATOM 4665 O O . THR A 1 597 ? -2.156 4.726 -19.211 1.00 82.31 597 THR A O 1
ATOM 4668 N N . ALA A 1 598 ? -4.241 4.139 -18.626 1.00 85.88 598 ALA A N 1
ATOM 4669 C CA . ALA A 1 598 ? -4.538 3.413 -19.864 1.00 85.88 598 ALA A CA 1
ATOM 4670 C C . ALA A 1 598 ? -4.458 4.332 -21.096 1.00 85.88 598 ALA A C 1
ATOM 4672 O O . ALA A 1 598 ? -3.763 4.019 -22.057 1.00 85.88 598 ALA A O 1
ATOM 4673 N N . MET A 1 599 ? -5.076 5.517 -21.033 1.00 81.88 599 MET A N 1
ATOM 4674 C CA . MET A 1 599 ? -5.012 6.508 -22.116 1.00 81.88 599 MET A CA 1
ATOM 4675 C C . MET A 1 599 ? -3.572 6.943 -22.424 1.00 81.88 599 MET A C 1
ATOM 4677 O O . MET A 1 599 ? -3.218 7.120 -23.588 1.00 81.88 599 MET A O 1
ATOM 4681 N N . SER A 1 600 ? -2.722 7.079 -21.399 1.00 77.00 600 SER A N 1
ATOM 4682 C CA . SER A 1 600 ? -1.290 7.347 -21.583 1.00 77.00 600 SER A CA 1
ATOM 4683 C C . SER A 1 600 ? -0.580 6.233 -22.354 1.00 77.00 600 SER A C 1
ATOM 4685 O O . SER A 1 600 ? 0.264 6.520 -23.202 1.00 77.00 600 SER A O 1
ATOM 4687 N N . LEU A 1 601 ? -0.934 4.975 -22.087 1.00 78.56 601 LEU A N 1
ATOM 4688 C CA . LEU A 1 601 ? -0.335 3.811 -22.736 1.00 78.56 601 LEU A CA 1
ATOM 4689 C C . LEU A 1 601 ? -0.814 3.615 -24.172 1.00 78.56 601 LEU A C 1
ATOM 4691 O O . LEU A 1 601 ? -0.008 3.183 -24.987 1.00 78.56 601 LEU A O 1
ATOM 4695 N N . ASN A 1 602 ? -2.061 3.955 -24.509 1.00 77.94 602 ASN A N 1
ATOM 4696 C CA . ASN A 1 602 ? -2.585 3.799 -25.877 1.00 77.94 602 ASN A CA 1
ATOM 4697 C C . ASN A 1 602 ? -1.732 4.580 -26.884 1.00 77.94 602 ASN A C 1
ATOM 4699 O O . ASN A 1 602 ? -1.302 4.036 -27.896 1.00 77.94 602 ASN A O 1
ATOM 4703 N N . VAL A 1 603 ? -1.326 5.802 -26.520 1.00 69.00 603 VAL A N 1
ATOM 4704 C CA . VAL A 1 603 ? -0.395 6.620 -27.319 1.00 69.00 603 VAL A CA 1
ATOM 4705 C C . VAL A 1 603 ? 0.938 5.902 -27.588 1.00 69.00 603 VAL A C 1
ATOM 4707 O O . VAL A 1 603 ? 1.543 6.106 -28.640 1.00 69.00 603 VAL A O 1
ATOM 4710 N N . LEU A 1 604 ? 1.407 5.071 -26.652 1.00 69.88 604 LEU A N 1
ATOM 4711 C CA . LEU A 1 604 ? 2.672 4.343 -26.761 1.00 69.88 604 LEU A CA 1
ATOM 4712 C C . LEU A 1 604 ? 2.508 3.008 -27.507 1.00 69.88 604 LEU A C 1
ATOM 4714 O O . LEU A 1 604 ? 3.298 2.697 -28.397 1.00 69.88 604 LEU A O 1
ATOM 4718 N N . LEU A 1 605 ? 1.485 2.223 -27.163 1.00 74.50 605 LEU A N 1
ATOM 4719 C CA . LEU A 1 605 ? 1.320 0.834 -27.597 1.00 74.50 605 LEU A CA 1
ATOM 4720 C C . LEU A 1 605 ? 0.610 0.685 -28.946 1.00 74.50 605 LEU A C 1
ATOM 4722 O O . LEU A 1 605 ? 0.923 -0.258 -29.668 1.00 74.50 605 LEU A O 1
ATOM 4726 N N . ASP A 1 606 ? -0.249 1.629 -29.346 1.00 70.00 606 ASP A N 1
ATOM 4727 C CA . ASP A 1 606 ? -0.917 1.607 -30.664 1.00 70.00 606 ASP A CA 1
ATOM 4728 C C . ASP A 1 606 ? 0.078 1.772 -31.831 1.00 70.00 606 ASP A C 1
ATOM 4730 O O . ASP A 1 606 ? -0.270 1.646 -33.004 1.00 70.00 606 ASP A O 1
ATOM 4734 N N . THR A 1 607 ? 1.345 2.054 -31.513 1.00 61.03 607 THR A N 1
ATOM 4735 C CA . THR A 1 607 ? 2.439 2.202 -32.474 1.00 61.03 607 THR A CA 1
ATOM 4736 C C . THR A 1 607 ? 3.284 0.941 -32.662 1.00 61.03 607 THR A C 1
ATOM 4738 O O . THR A 1 607 ? 4.168 0.935 -33.524 1.00 61.03 607 THR A O 1
ATOM 4741 N N . LEU A 1 608 ? 3.032 -0.113 -31.878 1.00 64.81 608 LEU A N 1
ATOM 4742 C CA . LEU A 1 608 ? 3.763 -1.373 -31.961 1.00 64.81 608 LEU A CA 1
ATOM 4743 C C . LEU A 1 608 ? 3.233 -2.231 -33.119 1.00 64.81 608 LEU A C 1
ATOM 4745 O O . LEU A 1 608 ? 2.020 -2.299 -33.323 1.00 64.81 608 LEU A O 1
ATOM 4749 N N . PRO A 1 609 ? 4.110 -2.906 -33.888 1.00 52.47 609 PRO A N 1
ATOM 4750 C CA . PRO A 1 609 ? 3.657 -3.850 -34.900 1.00 52.47 609 PRO A CA 1
ATOM 4751 C C . PRO A 1 609 ? 2.816 -4.943 -34.233 1.00 52.47 609 PRO A C 1
ATOM 4753 O O . PRO A 1 609 ? 3.185 -5.459 -33.177 1.00 52.47 609 PRO A O 1
ATOM 4756 N N . THR A 1 610 ? 1.685 -5.291 -34.848 1.00 53.34 610 THR A N 1
ATOM 4757 C CA . THR A 1 610 ? 0.812 -6.372 -34.378 1.00 53.34 610 THR A CA 1
ATOM 4758 C C . THR A 1 610 ? 1.640 -7.639 -34.200 1.00 53.34 610 THR A C 1
ATOM 4760 O O . THR A 1 610 ? 2.231 -8.130 -35.165 1.00 53.34 610 THR A O 1
ATOM 4763 N N . VAL A 1 611 ? 1.709 -8.151 -32.968 1.00 53.16 611 VAL A N 1
ATOM 4764 C CA . VAL A 1 611 ? 2.355 -9.435 -32.684 1.00 53.16 611 VAL A CA 1
ATOM 4765 C C . VAL A 1 611 ? 1.631 -10.489 -33.528 1.00 53.16 611 VAL A C 1
ATOM 4767 O O . VAL A 1 611 ? 0.412 -10.598 -33.392 1.00 53.16 611 VAL A O 1
ATOM 4770 N N . PRO A 1 612 ? 2.314 -11.227 -34.422 1.00 40.34 612 PRO A N 1
ATOM 4771 C CA . PRO A 1 612 ? 1.657 -12.279 -35.181 1.00 40.34 612 PRO A CA 1
ATOM 4772 C C . PRO A 1 612 ? 1.093 -13.303 -34.195 1.00 40.34 612 PRO A C 1
ATOM 4774 O O . PRO A 1 612 ? 1.820 -13.810 -33.336 1.00 40.34 612 PRO A O 1
ATOM 4777 N N . GLU A 1 613 ? -0.212 -13.562 -34.289 1.00 37.03 613 GLU A N 1
ATOM 4778 C CA . GLU A 1 613 ? -0.874 -14.607 -33.513 1.00 37.03 613 GLU A CA 1
ATOM 4779 C C . GLU A 1 613 ? -0.096 -15.913 -33.697 1.00 37.03 613 GLU A C 1
ATOM 4781 O O . GLU A 1 613 ? 0.189 -16.328 -34.824 1.00 37.03 613 GLU A O 1
ATOM 4786 N N . ARG A 1 614 ? 0.291 -16.557 -32.588 1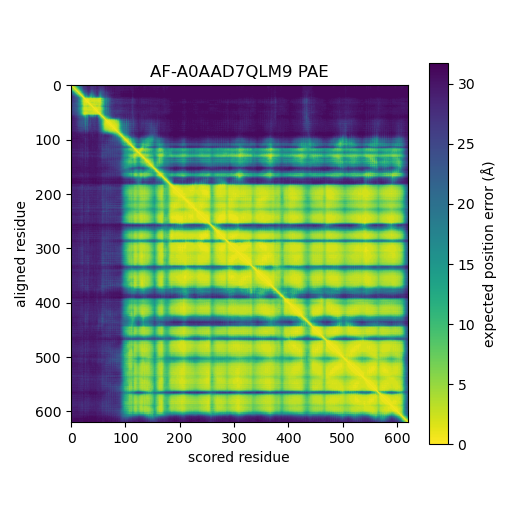.00 36.50 614 ARG A N 1
ATOM 4787 C CA . ARG A 1 614 ? 0.852 -17.908 -32.644 1.00 36.50 614 ARG A CA 1
ATOM 4788 C C . ARG A 1 614 ? -0.219 -18.806 -33.255 1.00 36.50 614 ARG A C 1
ATOM 4790 O O . ARG A 1 614 ? -1.195 -19.136 -32.589 1.00 36.50 614 ARG A O 1
ATOM 4797 N N . THR A 1 615 ? -0.031 -19.198 -34.513 1.00 29.31 615 THR A N 1
ATOM 4798 C CA . THR A 1 615 ? -0.788 -20.291 -35.121 1.00 29.31 615 THR A CA 1
ATOM 4799 C C . THR A 1 615 ? -0.666 -21.506 -34.203 1.00 29.31 615 THR A C 1
ATOM 4801 O O . THR A 1 615 ? 0.466 -21.840 -33.834 1.00 29.31 615 THR A O 1
ATOM 4804 N N . PRO A 1 616 ? -1.775 -22.155 -33.807 1.00 33.97 616 PRO A N 1
ATOM 4805 C CA . PRO A 1 616 ? -1.698 -23.364 -33.007 1.00 33.97 616 PRO A CA 1
ATOM 4806 C C . PRO A 1 616 ? -0.886 -24.385 -33.800 1.00 33.97 616 PRO A C 1
ATOM 4808 O O . PRO A 1 616 ? -1.251 -24.759 -34.913 1.00 33.97 616 PRO A O 1
ATOM 4811 N N . THR A 1 617 ? 0.262 -24.774 -33.254 1.00 33.12 617 THR A N 1
ATOM 4812 C CA . THR A 1 617 ? 1.049 -25.886 -33.770 1.00 33.12 617 THR A CA 1
ATOM 4813 C C . THR A 1 617 ? 0.176 -27.127 -33.688 1.00 33.12 617 THR A C 1
ATOM 4815 O O . THR A 1 617 ? -0.080 -27.637 -32.601 1.00 33.12 617 THR A O 1
ATOM 4818 N N . SER A 1 618 ? -0.319 -27.576 -34.837 1.00 33.03 618 SER A N 1
ATOM 4819 C CA . SER A 1 618 ? -0.824 -28.928 -35.010 1.00 33.03 618 SER A CA 1
ATOM 4820 C C . SER A 1 618 ? 0.341 -29.888 -34.777 1.00 33.03 618 SER A C 1
ATOM 4822 O O . SER A 1 618 ? 1.258 -29.955 -35.600 1.00 33.03 618 SER A O 1
ATOM 4824 N N . GLU A 1 619 ? 0.329 -30.572 -33.637 1.00 34.09 619 GLU A N 1
ATOM 4825 C CA . GLU A 1 619 ? 1.115 -31.788 -33.424 1.00 34.09 619 GLU A CA 1
ATOM 4826 C C . GLU A 1 619 ? 0.708 -32.855 -34.453 1.00 34.09 619 GLU A C 1
ATOM 4828 O O . GLU A 1 619 ? -0.471 -32.937 -34.821 1.00 34.09 619 GLU A O 1
ATOM 4833 N N . PRO A 1 620 ? 1.645 -33.698 -34.901 1.00 41.19 620 PRO A N 1
ATOM 4834 C CA . PRO A 1 620 ? 1.385 -35.112 -35.103 1.00 41.19 620 PRO A CA 1
ATOM 4835 C C . PRO A 1 620 ? 1.769 -35.945 -33.875 1.00 41.19 620 PRO A C 1
ATOM 4837 O O . PRO A 1 620 ? 2.826 -35.658 -33.262 1.00 41.19 620 PRO A O 1
#

Sequence (620 aa):
MNTDTTSSPGRAAEQPISARLYGSACDTCRRRRVKCDGQQPCARCVRSNVACTYGSLVSRKSSVSYARHLEEQIERLQTVLQEQSQTASGESPSPTMNRQAAATILSIDMLVGPEDDYVCHTPQTSSHLFYGRLGGLRVLNSVRQPLVLARRSPGGSMPPCELMEAFDDLTPFRRHSSVEGSGPLPLLPPKEQVIKHVSYACKTALVCHDCLDHKRFSGQLDRLFETDPEEYSADDERFLAVVYALMSLSMRYSPSDSAHQVQESLGRAKLRGSRYFQASRQLVEDVERHNLDSLRALICQGRYFLSMSMVSKAHTCISAGVSAALRMGLHTSGSQGLALFSRDEIFQHRRVFAVLNMMNTYLSSLLGLPKILKGADTGSTLGLYDEDLPDQGRTYVLQNPTDPSADAVLCQKLNNILEKISEARSATTKILIHNVGETYQEPSHFVTLCEAELREWHNDLPAIPEDTLDIVALQSQLILRLWHAMAQIILYRPFLHHLARDVQDPKFSICGYEYGSACVQAAMQAVWLIEAFQKNSILHEAYYLILYILGYAAHILAFFVTSSSWRATITESTVAALKARDILEFLGRYNPSARATAMSLNVLLDTLPTVPERTPTSEP

Mean predicted aligned error: 14.97 Å

Nearest PDB structures (foldseek):
  5k7v-assembly1_B  TM=2.756E-01  e=8.553E-01  synthetic construct

InterPro domains:
  IPR001138 Zn(2)Cys(6) fungal-type DNA-binding domain [PF00172] (25-54)
  IPR001138 Zn(2)Cys(6) fungal-type DNA-binding domain [PS00463] (25-52)
  IPR001138 Zn(2)Cys(6) fungal-type DNA-binding domain [PS50048] (25-54)
  IPR001138 Zn(2)Cys(6) fungal-type DNA-binding domain [SM00066] (20-63)
  IPR001138 Zn(2)Cys(6) fungal-type DNA-binding domain [cd00067] (25-54)
  IPR007219 Xylanolytic transcriptional activator, regulatory domain [PF04082] (230-420)
  IPR036864 Zn(2)-C6 fungal-type DNA-binding domain superfamily [G3DSA:4.10.240.10] (24-106)
  IPR036864 Zn(2)-C6 fungal-type DNA-binding domain superfamily [SSF57701] (22-60)

Radius of gyration: 31.26 Å; Cα contacts (8 Å, |Δi|>4): 670; chains: 1; bounding box: 130×83×81 Å

Foldseek 3Di:
DDDDDDDDDDDDDDDDDDDDDDDDAFPVCVVVVHDFPPDVQTVVCVVVVHDTHHDPDDDPDDPVVVVVVVVVVVVVVVVVVVVVVVVPPDDDDDDPVVVLVVLLLVLLLLLFDLVHKDWDADPVVRDIDTFASLALLSNLLSLQVSLCVVDDDPDADDDSVLLSCLLAVPDDVVPVPVPDPPDDQDDDDPLVVLVVLLVQLCLFLCQLQDLDPPVVLVVLSVVLVVDDPVPDDLVNLLLLLLSLLSQLSSLLFPDQDDDPVVVVVSVVSNVVSVSSLVSSVVSLVPDPADDLSSLSSLLSNLSSCLLQSNLVVSLVSLVVSLVNLVVVVLLDPDPVVCVVDDPVVNLSSLSSNLSSQLSQLVSCSNRVHDGPDDPVSRPPSNPNDDPPDPAQPLVNCQVCVLDSSSLNNLSSLLSVLSNLLSVLVVVLSVVCVVPPPDGDDDPPVSLVVSVVSLVVSVVSRHDDPPPDPPPSSLVSVLVSLLSSLVSLLSSLSSLLSLQQDDPPPPPHDPSSNVSNVSNLVSLLVLLVSQVVCVVSVNDALSPSSNLSSLLSSLSSLLSNLVRHPDDPCNLVSLVSNVSSLVSLVVSCVPRVSSVSSSSSNCSRNVPDDPRPPPDPPDDD

pLDDT: mean 74.99, std 19.4, range [25.09, 98.19]

Organism: NCBI:txid54092

Solvent-accessible surface area (backbone atoms only — not comparable to full-atom values): 35619 Å² total; per-residue (Å²): 135,86,88,90,79,90,89,86,91,82,90,87,85,90,85,82,87,81,76,89,77,88,82,66,55,34,51,55,33,54,74,69,74,48,94,54,85,62,49,91,68,23,70,67,30,62,75,65,76,45,84,62,45,76,76,88,66,84,74,86,72,60,72,65,65,55,50,54,51,50,52,58,49,51,55,53,51,51,51,54,52,52,56,56,60,70,70,68,80,79,85,87,86,82,69,76,69,58,56,55,54,51,50,44,53,58,38,38,54,58,56,59,50,83,88,51,62,46,70,52,72,44,81,93,74,74,45,72,48,77,35,28,64,67,9,61,60,53,55,52,49,47,54,44,50,48,64,50,69,76,52,89,63,99,74,84,76,80,59,77,66,57,59,57,40,25,57,36,45,77,70,66,65,82,79,77,64,82,64,66,96,78,71,81,77,79,82,78,70,62,67,73,59,48,53,54,30,39,54,48,14,50,64,65,70,26,60,56,52,73,58,75,57,71,80,58,46,56,60,54,52,52,50,59,75,73,48,58,83,93,69,57,46,76,67,51,45,25,44,48,14,30,52,24,19,32,43,16,36,21,37,57,66,51,80,83,66,91,48,85,74,41,52,60,52,48,52,49,40,38,53,52,13,51,51,30,38,51,44,18,47,52,51,48,72,76,50,95,73,82,52,72,43,42,43,49,19,31,52,41,45,20,52,45,30,28,39,62,33,20,46,66,60,15,41,54,39,36,50,50,37,48,54,47,40,52,78,72,48,56,38,55,67,52,64,79,72,52,69,80,47,54,71,69,53,52,47,52,50,26,40,44,49,38,42,47,51,42,54,40,47,52,44,20,49,51,39,24,46,82,62,89,78,50,77,85,69,25,59,72,31,67,43,80,59,56,93,88,52,92,76,69,54,74,68,33,30,62,74,35,67,71,40,66,67,34,44,28,52,55,46,46,58,52,40,54,53,46,43,54,57,52,51,54,48,57,53,53,51,59,55,44,66,75,42,84,85,65,77,83,73,77,60,66,68,59,56,53,50,52,50,50,54,55,50,52,55,57,72,65,56,56,80,78,60,85,88,58,88,45,65,58,45,52,48,47,51,51,50,52,54,43,52,50,28,48,46,46,30,63,70,21,50,67,26,42,43,38,50,57,49,54,88,85,40,91,88,48,45,70,70,37,31,52,37,16,50,51,20,49,51,26,25,47,51,39,41,55,50,53,47,50,31,50,78,69,72,66,64,58,66,38,46,41,70,58,52,52,50,42,52,50,24,26,47,52,28,49,41,49,60,74,46,39,90,63,74,78,66,38,66,63,35,47,54,42,25,53,51,33,39,56,51,25,47,62,34,23,77,81,24,68,38,32,31,47,47,25,56,60,42,47,76,61,55,77,72,54,79,80,75,78,76,80,71,81,79,79,77,132

Secondary structure (DSSP, 8-state):
---------------------TTPPPHHHHHTT------SS-HHHHHTT----S--S-----HHHHHHHHHHHHHHHHHHHHHHHHS--S-----HHHHHHHHHHHHHHTTS-SS--EEEEETTTTEEEEE-TTSHHHHHHHHHHHHHHT---SS----HHHHHHHTB--S-STTT----S-SPPPPPPPHHHHHHHHHHHHHHTSTTT----HHHHHHHHHHHHHS-GGG--HHHHHHHHHHHHHHHHHHHSS---SSHHHHHHHHHHHHHHHHHHHHHHHHHHT-SS--HHHHHHHHHHHHHHHHTTBHHHHHHHHHHHHHHHHHTTTT---HHHHTTS-HHHHHHHHHHHHHHHHHHHHHHHHHTPPPSS-GGGSGGGG-S--TTSTT-SHHHHHH-TT-HHHHHHHHHHHHHHHHHHHHHHHHHHHHHHHSTTPPP---HHHHHHHHHHHHHHHHTSPPPPTT---HHHHHHHHHHHHHHHHHHHHHHGGGGGGGSS-TT-TT--HHHHHHHHHHHHHHHHHHHHHHHHHHTT---TT-HHHHHHHHHHHHHHHHHHHH-S--TTHHHHHHHHHHHHHHHHHHHTT-HHHHHHHHHHHHHHTTSPPPPP-------